Protein 6IQ1 (pdb70)

Secondary structure (DSSP, 8-state):
--HHHHHHTTSS---EEEE-SSEEEEE-SS-SSTT-EEEEESS--SSGGGS-HHHHHHHHHHHHHHHHHTTGGG--SSSS-EEEEEEEESTTTT--SSS--EEEEEE-SSSSS-EEE--PPPP-HHHHHHHHHHHHHHHHHH-/-TT-HHHHHHTTSS---EEEE-SSEEEEE-SS-SSTT-EEEEESS--SSGGGS-HHHHHHHHHHHHHHHHHTTGGG--SSSS-EEEEEEEESTTTT--SSS--EEEEEE-SSSSS-EEE--PPPP-HHHHHHHHHHHHHHHHHH-/--HHHHHHTTSS---EEEE-SSEEEEE-SS-SSTT-EEEEESS--SSGGGS-HHHHHHHHHHHHHHHHHTTGGG--SSSS-EEEEEEEESTTTT--SSS--EEEEEE-SSSSS-EEE-------HHHHHHHHHHHHHHHHHHH-/---HHHHHHHTSS---EEEE-SSEEEEE-SS-SSTT-EEEEESS--SSGGGS-HHHHHHHHHHHHHHHHHTTGGG--SSSS-EEEEEEEESGGGT--SSS--EEEEEE-SSSSS-EEE-------HHHHHHHHHHHHHHHHHH-

Sequence (576 aa):
SCIFCKIIKGEIPSFKLIETAKTYSFLDIQPIAEAHVLIIPKHHGAKLHNIPDDYLSDILPVVKKLTKVLKLDENNTPEGEGYNVLQNNGRIAHQVVDHVHFHLIPKKDEATGLGVGWPAEATDFDKLGKLHEKLKEELAKVDHASCIFCKIIKGEIPSFKLIETAKTYSFLDIQPIAEAHVLIIPKHHGAKLHNIPDDYLSDILPVVKKLTKVLKLDENNTPEGEGYNVLQNNGRIAHQVVDHVHFHLIPKKDEATGLGVGWPAEATDFDKLGKLHEKLKEELAKVDSCIFCKIIKGEIPSFKLIETAKTYSFLDIQPIAEAHVLIIPKHHGAKLHNIPDDYLSDILPVVKKLTKVLKLDENNTPEGEGYNVLQNNGRIAHQVVDHVHFHLIPKKDEATGLGVGWPAEATDFDKLGKLHEKLKEELAKVDEASCIFCKIIKGEIPSFKLIETAKTYSFLDIQPIAEAHVLIIPKHHGAKLHNIPDDYLSDILPVVKKLTKVLKLDENNTPEGEGYNVLQNNGRIAHQVVDHVHFHLIPKKDEATGLGVGWPAEATDFDKLGKLHEKLKEELAKVD

Structure (mmCIF, N/CA/C/O backbone):
data_6IQ1
#
_entry.id   6IQ1
#
_cell.length_a   40.354
_cell.length_b   101.907
_cell.length_c   175.175
_cell.angle_alpha   90.00
_cell.angle_beta   90.00
_cell.angle_gamma   90.00
#
_symmetry.space_group_name_H-M   'P 2 21 21'
#
loop_
_entity.id
_entity.type
_entity.pdbx_description
1 polymer "Adenosine 5'-monophosphoramidase"
2 non-polymer 'ZINC ION'
3 water water
#
loop_
_atom_site.group_PDB
_atom_site.id
_atom_site.type_symbol
_atom_site.label_atom_id
_atom_site.label_alt_id
_atom_site.label_comp_id
_atom_site.label_asym_id
_atom_site.label_entity_id
_atom_site.label_seq_id
_atom_site.pdbx_PDB_ins_code
_atom_site.Cartn_x
_atom_site.Cartn_y
_atom_site.Cartn_z
_atom_site.occupancy
_atom_site.B_iso_or_equiv
_atom_site.auth_seq_id
_atom_site.auth_comp_id
_atom_site.auth_asym_id
_atom_site.auth_atom_id
_atom_site.pdbx_PDB_model_num
ATOM 1 N N . SER A 1 6 ? 11.621 -73.810 398.842 1.00 34.36 6 SER A N 1
ATOM 2 C CA . SER A 1 6 ? 12.996 -73.374 398.572 1.00 42.40 6 SER A CA 1
ATOM 3 C C . SER A 1 6 ? 13.123 -72.471 397.338 1.00 40.25 6 SER A C 1
ATOM 4 O O . SER A 1 6 ? 14.177 -71.862 397.137 1.00 42.97 6 SER A O 1
ATOM 7 N N . CYS A 1 7 ? 12.058 -72.376 396.537 1.00 34.05 7 CYS A N 1
ATOM 8 C CA . CYS A 1 7 ? 12.118 -71.700 395.243 1.00 31.88 7 CYS A CA 1
ATOM 9 C C . CYS A 1 7 ? 12.411 -70.220 395.419 1.00 29.86 7 CYS A C 1
ATOM 10 O O . CYS A 1 7 ? 11.658 -69.509 396.092 1.00 29.01 7 CYS A O 1
ATOM 13 N N . ILE A 1 8 ? 13.481 -69.739 394.784 1.00 28.61 8 ILE A N 1
ATOM 14 C CA . ILE A 1 8 ? 13.839 -68.344 395.011 1.00 30.24 8 ILE A CA 1
ATOM 15 C C . ILE A 1 8 ? 12.842 -67.395 394.366 1.00 28.00 8 ILE A C 1
ATOM 16 O O . ILE A 1 8 ? 12.684 -66.260 394.827 1.00 24.34 8 ILE A O 1
ATOM 21 N N . PHE A 1 9 ? 12.156 -67.811 393.300 1.00 28.14 9 PHE A N 1
ATOM 22 C CA . PHE A 1 9 ? 11.233 -66.851 392.702 1.00 30.83 9 PHE A CA 1
ATOM 23 C C . PHE A 1 9 ? 9.995 -66.676 393.575 1.00 27.38 9 PHE A C 1
ATOM 24 O O . PHE A 1 9 ? 9.547 -65.545 393.790 1.00 26.63 9 PHE A O 1
ATOM 32 N N . CYS A 1 10 ? 9.471 -67.781 394.120 1.00 27.22 10 CYS A N 1
ATOM 33 C CA . CYS A 1 10 ? 8.416 -67.722 395.128 1.00 25.08 10 CYS A CA 1
ATOM 34 C C . CYS A 1 10 ? 8.812 -66.844 396.308 1.00 28.64 10 CYS A C 1
ATOM 35 O O . CYS A 1 10 ? 7.958 -66.159 396.887 1.00 26.05 10 CYS A O 1
ATOM 38 N N . LYS A 1 11 ? 10.102 -66.847 396.674 1.00 25.13 11 LYS A N 1
ATOM 39 C CA . LYS A 1 11 ? 10.559 -66.000 397.764 1.00 27.33 11 LYS A CA 1
ATOM 40 C C . LYS A 1 11 ? 10.585 -64.541 397.340 1.00 28.29 11 LYS A C 1
ATOM 41 O O . LYS A 1 11 ? 10.325 -63.641 398.156 1.00 27.13 11 LYS A O 1
ATOM 47 N N . ILE A 1 12 ? 10.916 -64.288 396.075 1.00 23.41 12 ILE A N 1
ATOM 48 C CA . ILE A 1 12 ? 10.829 -62.932 395.552 1.00 29.09 12 ILE A CA 1
ATOM 49 C C . ILE A 1 12 ? 9.391 -62.440 395.627 1.00 28.68 12 ILE A C 1
ATOM 50 O O . ILE A 1 12 ? 9.116 -61.332 396.103 1.00 31.95 12 ILE A O 1
ATOM 55 N N . ILE A 1 13 ? 8.451 -63.280 395.193 1.00 24.00 13 ILE A N 1
ATOM 56 C CA . ILE A 1 13 ? 7.042 -62.908 395.223 1.00 25.37 13 ILE A CA 1
ATOM 57 C C . ILE A 1 13 ? 6.596 -62.608 396.646 1.00 27.46 13 ILE A C 1
ATOM 58 O O . ILE A 1 13 ? 5.898 -61.616 396.893 1.00 26.53 13 ILE A O 1
ATOM 63 N N . LYS A 1 14 ? 7.021 -63.432 397.609 1.00 25.70 14 LYS A N 1
ATOM 64 C CA . LYS A 1 14 ? 6.610 -63.290 399.001 1.00 30.00 14 LYS A CA 1
ATOM 65 C C . LYS A 1 14 ? 7.366 -62.197 399.757 1.00 30.04 14 LYS A C 1
ATOM 66 O O . LYS A 1 14 ? 7.160 -62.054 400.971 1.00 30.49 14 LYS A O 1
ATOM 72 N N . GLY A 1 15 ? 8.220 -61.429 399.084 1.00 28.97 15 GLY A N 1
ATOM 73 C CA . GLY A 1 15 ? 8.986 -60.400 399.765 1.00 28.82 15 GLY A CA 1
ATOM 74 C C . GLY A 1 15 ? 10.063 -60.892 400.710 1.00 29.69 15 GLY A C 1
ATOM 75 O O . GLY A 1 15 ? 10.526 -60.119 401.546 1.00 35.18 15 GLY A O 1
ATOM 76 N N . GLU A 1 16 ? 10.477 -62.157 400.617 1.00 30.78 16 GLU A N 1
ATOM 77 C CA . GLU A 1 16 ? 11.523 -62.672 401.502 1.00 33.31 16 GLU A CA 1
ATOM 78 C C . GLU A 1 16 ? 12.918 -62.547 400.902 1.00 32.51 16 GLU A C 1
ATOM 79 O O . GLU A 1 16 ? 13.907 -62.571 401.642 1.00 33.91 16 GLU A O 1
ATOM 85 N N . ILE A 1 17 ? 13.016 -62.411 399.584 1.00 29.59 17 ILE A N 1
ATOM 86 C CA . ILE A 1 17 ? 14.222 -61.953 398.913 1.00 28.46 17 ILE A CA 1
ATOM 87 C C . ILE A 1 17 ? 13.865 -60.653 398.208 1.00 32.18 17 ILE A C 1
ATOM 88 O O . ILE A 1 17 ? 12.824 -60.587 397.551 1.00 32.48 17 ILE A O 1
ATOM 93 N N . PRO A 1 18 ? 14.660 -59.594 398.338 1.00 30.64 18 PRO A N 1
ATOM 94 C CA . PRO A 1 18 ? 14.313 -58.335 397.667 1.00 28.15 18 PRO A CA 1
ATOM 95 C C . PRO A 1 18 ? 14.410 -58.467 396.154 1.00 30.96 18 PRO A C 1
ATOM 96 O O . PRO A 1 18 ? 15.054 -59.371 395.613 1.00 29.76 18 PRO A O 1
ATOM 100 N N . SER A 1 19 ? 13.745 -57.543 395.466 1.00 30.21 19 SER A N 1
ATOM 101 C CA . SER A 1 19 ? 13.788 -57.519 394.011 1.00 28.49 19 SER A CA 1
ATOM 102 C C . SER A 1 19 ? 13.503 -56.109 393.542 1.00 29.90 19 SER A C 1
ATOM 103 O O . SER A 1 19 ? 12.845 -55.330 394.234 1.00 26.29 19 SER A O 1
ATOM 106 N N . PHE A 1 20 ? 14.022 -55.789 392.361 1.00 28.75 20 PHE A N 1
ATOM 107 C CA . PHE A 1 20 ? 13.759 -54.503 391.735 1.00 28.09 20 PHE A CA 1
ATOM 108 C C . PHE A 1 20 ? 12.453 -54.671 390.970 1.00 32.93 20 PHE A C 1
ATOM 109 O O . PHE A 1 20 ? 12.420 -54.962 389.769 1.00 32.94 20 PHE A O 1
ATOM 117 N N . LYS A 1 21 ? 11.354 -54.500 391.700 1.00 30.52 21 LYS A N 1
ATOM 118 C CA . LYS A 1 21 ? 10.037 -54.817 391.175 1.00 31.68 21 LYS A CA 1
ATOM 119 C C . LYS A 1 21 ? 9.593 -53.780 390.155 1.00 29.72 21 LYS A C 1
ATOM 120 O O . LYS A 1 21 ? 9.825 -52.580 390.325 1.00 31.38 21 LYS A O 1
ATOM 126 N N . LEU A 1 22 ? 8.948 -54.253 389.084 1.00 28.43 22 LEU A N 1
ATOM 127 C CA . LEU A 1 22 ? 8.471 -53.377 388.024 1.00 26.77 22 LEU A CA 1
ATOM 128 C C . LEU A 1 22 ? 6.956 -53.432 388.002 1.00 29.18 22 LEU A C 1
ATOM 129 O O . LEU A 1 22 ? 6.300 -52.754 388.820 1.00 26.82 22 LEU A O 1
ATOM 134 N N . ILE A 1 23 ? 6.340 -54.187 387.094 1.00 27.33 23 ILE A N 1
ATOM 135 C CA . ILE A 1 23 ? 4.896 -54.346 387.043 1.00 27.59 23 ILE A CA 1
ATOM 136 C C . ILE A 1 23 ? 4.508 -55.557 387.877 1.00 29.02 23 ILE A C 1
ATOM 137 O O . ILE A 1 23 ? 5.069 -56.646 387.694 1.00 29.70 23 ILE A O 1
ATOM 142 N N . GLU A 1 24 ? 3.554 -55.377 388.791 1.00 26.65 24 GLU A N 1
ATOM 143 C CA . GLU A 1 24 ? 2.956 -56.482 389.522 1.00 27.36 24 GLU A CA 1
ATOM 144 C C . GLU A 1 24 ? 1.446 -56.478 389.305 1.00 27.48 24 GLU A C 1
ATOM 145 O O . GLU A 1 24 ? 0.811 -55.425 389.294 1.00 25.81 24 GLU A O 1
ATOM 151 N N . THR A 1 25 ? 0.885 -57.668 389.148 1.00 28.68 25 THR A N 1
ATOM 152 C CA . THR A 1 25 ? -0.517 -57.912 388.825 1.00 26.81 25 THR A CA 1
ATOM 153 C C . THR A 1 25 ? -1.101 -58.859 389.880 1.00 25.66 25 THR A C 1
ATOM 154 O O . THR A 1 25 ? -0.372 -59.440 390.690 1.00 24.64 25 THR A O 1
ATOM 158 N N . ALA A 1 26 ? -2.429 -58.983 389.930 1.00 25.05 26 ALA A N 1
ATOM 159 C CA . ALA A 1 26 ? -3.006 -60.009 390.783 1.00 25.75 26 ALA A CA 1
ATOM 160 C C . ALA A 1 26 ? -2.495 -61.400 390.426 1.00 25.55 26 ALA A C 1
ATOM 161 O O . ALA A 1 26 ? -2.539 -62.296 391.273 1.00 25.69 26 ALA A O 1
ATOM 163 N N . LYS A 1 27 ? -1.999 -61.599 389.206 1.00 25.01 27 LYS A N 1
ATOM 164 C CA . LYS A 1 27 ? -1.494 -62.891 388.765 1.00 29.04 27 LYS A CA 1
ATOM 165 C C . LYS A 1 27 ? 0.003 -62.916 388.448 1.00 28.46 27 LYS A C 1
ATOM 166 O O . LYS A 1 27 ? 0.609 -63.994 388.491 1.00 27.77 27 LYS A O 1
ATOM 172 N N . THR A 1 28 ? 0.618 -61.775 388.130 1.00 27.58 28 THR A N 1
ATOM 173 C CA . THR A 1 28 ? 1.937 -61.763 387.511 1.00 26.79 28 THR A CA 1
ATOM 174 C C . THR A 1 28 ? 2.855 -60.808 388.259 1.00 27.64 28 THR A C 1
ATOM 175 O O . THR A 1 28 ? 2.410 -59.777 388.782 1.00 23.84 28 THR A O 1
ATOM 179 N N . TYR A 1 29 ? 4.152 -61.152 388.273 1.00 27.33 29 TYR A N 1
ATOM 180 C CA . TYR A 1 29 ? 5.192 -60.401 388.973 1.00 24.73 29 TYR A CA 1
ATOM 181 C C . TYR A 1 29 ? 6.402 -60.212 388.062 1.00 24.77 29 TYR A C 1
ATOM 182 O O . TYR A 1 29 ? 6.897 -61.179 387.471 1.00 25.62 29 TYR A O 1
ATOM 191 N N . SER A 1 30 ? 6.901 -58.985 387.959 1.00 23.10 30 SER A N 1
ATOM 192 C CA . SER A 1 30 ? 8.042 -58.724 387.091 1.00 25.62 30 SER A CA 1
ATOM 193 C C . SER A 1 30 ? 9.088 -57.882 387.812 1.00 27.31 30 SER A C 1
ATOM 194 O O . SER A 1 30 ? 8.766 -57.058 388.674 1.00 28.55 30 SER A O 1
ATOM 197 N N . PHE A 1 31 ? 10.348 -58.088 387.440 1.00 21.81 31 PHE A N 1
ATOM 198 C CA . PHE A 1 31 ? 11.450 -57.424 388.120 1.00 25.37 31 PHE A CA 1
ATOM 199 C C . PHE A 1 31 ? 12.708 -57.498 387.254 1.00 28.13 31 PHE A C 1
ATOM 200 O O . PHE A 1 31 ? 12.829 -58.352 386.364 1.00 23.40 31 PHE A O 1
ATOM 208 N N . LEU A 1 32 ? 13.641 -56.582 387.533 1.00 28.00 32 LEU A N 1
ATOM 209 C CA . LEU A 1 32 ? 14.922 -56.565 386.833 1.00 28.02 32 LEU A CA 1
ATOM 210 C C . LEU A 1 32 ? 15.713 -57.838 387.105 1.00 26.25 32 LEU A C 1
ATOM 211 O O . LEU A 1 32 ? 15.787 -58.317 388.237 1.00 25.83 32 LEU A O 1
ATOM 216 N N . ASP A 1 33 ? 16.305 -58.390 386.055 1.00 25.86 33 ASP A N 1
ATOM 217 C CA . ASP A 1 33 ? 17.239 -59.489 386.220 1.00 27.02 33 ASP A CA 1
ATOM 218 C C . ASP A 1 33 ? 18.526 -58.935 386.817 1.00 27.27 33 ASP A C 1
ATOM 219 O O . ASP A 1 33 ? 19.112 -57.997 386.267 1.00 25.40 33 ASP A O 1
ATOM 224 N N . ILE A 1 34 ? 18.944 -59.473 387.969 1.00 25.45 34 ILE A N 1
ATOM 225 C CA . ILE A 1 34 ? 20.161 -58.973 388.602 1.00 29.44 34 ILE A CA 1
ATOM 226 C C . ILE A 1 34 ? 21.395 -59.668 388.053 1.00 32.17 34 ILE A C 1
ATOM 227 O O . ILE A 1 34 ? 22.516 -59.312 388.433 1.00 32.86 34 ILE A O 1
ATOM 232 N N . GLN A 1 35 ? 21.223 -60.628 387.138 1.00 33.21 35 GLN A N 1
ATOM 233 C CA . GLN A 1 35 ? 22.301 -61.154 386.300 1.00 30.93 35 GLN A CA 1
ATOM 234 C C . GLN A 1 35 ? 21.905 -60.935 384.845 1.00 32.11 35 GLN A C 1
ATOM 235 O O . GLN A 1 35 ? 21.656 -61.896 384.102 1.00 32.65 35 GLN A O 1
ATOM 241 N N . PRO A 1 36 ? 21.829 -59.682 384.407 1.00 31.40 36 PRO A N 1
ATOM 242 C CA . PRO A 1 36 ? 21.325 -59.405 383.061 1.00 30.36 36 PRO A CA 1
ATOM 243 C C . PRO A 1 36 ? 22.328 -59.764 381.972 1.00 33.24 36 PRO A C 1
ATOM 244 O O . PRO A 1 36 ? 23.539 -59.866 382.192 1.00 33.92 36 PRO A O 1
ATOM 248 N N . ILE A 1 37 ? 21.799 -59.963 380.767 1.00 32.23 37 ILE A N 1
ATOM 249 C CA . ILE A 1 37 ? 22.631 -60.049 379.577 1.00 34.34 37 ILE A CA 1
ATOM 250 C C . ILE A 1 37 ? 22.392 -58.865 378.653 1.00 37.67 37 ILE A C 1
ATOM 251 O O . ILE A 1 37 ? 22.874 -58.860 377.516 1.00 34.36 37 ILE A O 1
ATOM 256 N N . ALA A 1 38 ? 21.653 -57.863 379.121 1.00 34.81 38 ALA A N 1
ATOM 257 C CA . ALA A 1 38 ? 21.406 -56.625 378.395 1.00 31.44 38 ALA A CA 1
ATOM 258 C C . ALA A 1 38 ? 20.934 -55.614 379.421 1.00 30.40 38 ALA A C 1
ATOM 259 O O . ALA A 1 38 ? 20.517 -55.985 380.517 1.00 35.84 38 ALA A O 1
ATOM 261 N N . GLU A 1 39 ? 20.958 -54.336 379.041 1.00 34.07 39 GLU A N 1
ATOM 262 C CA . GLU A 1 39 ? 20.804 -53.263 380.021 1.00 38.89 39 GLU A CA 1
ATOM 263 C C . GLU A 1 39 ? 19.524 -53.400 380.851 1.00 46.71 39 GLU A C 1
ATOM 264 O O . GLU A 1 39 ? 19.589 -53.483 382.085 1.00 48.49 39 GLU A O 1
ATOM 270 N N . ALA A 1 40 ? 18.350 -53.403 380.221 1.00 37.66 40 ALA A N 1
ATOM 271 C CA . ALA A 1 40 ? 17.135 -53.481 381.053 1.00 31.19 40 ALA A CA 1
ATOM 272 C C . ALA A 1 40 ? 16.481 -54.863 380.987 1.00 36.10 40 ALA A C 1
ATOM 273 O O . ALA A 1 40 ? 15.276 -55.005 380.716 1.00 29.03 40 ALA A O 1
ATOM 275 N N . HIS A 1 41 ? 17.285 -55.897 381.243 1.00 30.59 41 HIS A N 1
ATOM 276 C CA . HIS A 1 41 ? 16.819 -57.279 381.179 1.00 31.24 41 HIS A CA 1
ATOM 277 C C . HIS A 1 41 ? 15.775 -57.527 382.276 1.00 28.84 41 HIS A C 1
ATOM 278 O O . HIS A 1 41 ? 16.070 -57.381 383.463 1.00 30.99 41 HIS A O 1
ATOM 285 N N . VAL A 1 42 ? 14.551 -57.874 381.884 1.00 28.42 42 VAL A N 1
ATOM 286 C CA . VAL A 1 42 ? 13.432 -58.035 382.813 1.00 27.83 42 VAL A CA 1
ATOM 287 C C . VAL A 1 42 ? 13.011 -59.497 382.854 1.00 26.78 42 VAL A C 1
ATOM 288 O O . VAL A 1 42 ? 13.060 -60.207 381.843 1.00 27.10 42 VAL A O 1
ATOM 292 N N . LEU A 1 43 ? 12.570 -59.943 384.032 1.00 29.09 43 LEU A N 1
ATOM 293 C CA . LEU A 1 43 ? 11.920 -61.240 384.195 1.00 27.78 43 LEU A CA 1
ATOM 294 C C . LEU A 1 43 ? 10.444 -61.039 384.508 1.00 25.99 43 LEU A C 1
ATOM 295 O O . LEU A 1 43 ? 10.078 -60.105 385.229 1.00 26.36 43 LEU A O 1
ATOM 300 N N . ILE A 1 44 ? 9.601 -61.921 383.964 1.00 25.94 44 ILE A N 1
ATOM 301 C CA . ILE A 1 44 ? 8.149 -61.889 384.159 1.00 23.29 44 ILE A CA 1
ATOM 302 C C . ILE A 1 44 ? 7.690 -63.292 384.545 1.00 23.86 44 ILE A C 1
ATOM 303 O O . ILE A 1 44 ? 7.872 -64.244 383.777 1.00 23.32 44 ILE A O 1
ATOM 308 N N . ILE A 1 45 ? 7.119 -63.430 385.734 1.00 20.02 45 ILE A N 1
ATOM 309 C CA . ILE A 1 45 ? 6.783 -64.763 386.216 1.00 23.12 45 ILE A CA 1
ATOM 310 C C . ILE A 1 45 ? 5.322 -64.805 386.660 1.00 26.92 45 ILE A C 1
ATOM 311 O O . ILE A 1 45 ? 4.777 -63.800 387.147 1.00 23.19 45 ILE A O 1
ATOM 316 N N . PRO A 1 46 ? 4.635 -65.927 386.475 1.00 28.25 46 PRO A N 1
ATOM 317 C CA . PRO A 1 46 ? 3.314 -66.080 387.087 1.00 23.79 46 PRO A CA 1
ATOM 318 C C . PRO A 1 46 ? 3.479 -66.349 388.574 1.00 29.17 46 PRO A C 1
ATOM 319 O O . PRO A 1 46 ? 4.509 -66.860 389.036 1.00 25.54 46 PRO A O 1
ATOM 323 N N . LYS A 1 47 ? 2.463 -65.962 389.341 1.00 28.48 47 LYS A N 1
ATOM 324 C CA . LYS A 1 47 ? 2.582 -66.176 390.773 1.00 27.20 47 LYS A CA 1
ATOM 325 C C . LYS A 1 47 ? 2.343 -67.624 391.150 1.00 27.96 47 LYS A C 1
ATOM 326 O O . LYS A 1 47 ? 2.788 -68.056 392.219 1.00 32.38 47 LYS A O 1
ATOM 332 N N . HIS A 1 48 ? 1.708 -68.380 390.268 1.00 30.75 48 HIS A N 1
ATOM 333 C CA . HIS A 1 48 ? 1.522 -69.811 390.444 1.00 31.61 48 HIS A CA 1
ATOM 334 C C . HIS A 1 48 ? 2.833 -70.516 390.141 1.00 35.29 48 HIS A C 1
ATOM 335 O O . HIS A 1 48 ? 3.317 -70.467 389.000 1.00 35.36 48 HIS A O 1
ATOM 342 N N . HIS A 1 49 ? 3.393 -71.180 391.154 1.00 30.18 49 HIS A N 1
ATOM 343 C CA . HIS A 1 49 ? 4.641 -71.911 390.992 1.00 32.56 49 HIS A CA 1
ATOM 344 C C . HIS A 1 49 ? 4.425 -73.162 390.137 1.00 33.08 49 HIS A C 1
ATOM 345 O O . HIS A 1 49 ? 3.669 -74.065 390.514 1.00 27.25 49 HIS A O 1
ATOM 352 N N . GLY A 1 50 ? 5.091 -73.206 388.985 1.00 30.71 50 GLY A N 1
ATOM 353 C CA . GLY A 1 50 ? 5.186 -74.400 388.170 1.00 29.44 50 GLY A CA 1
ATOM 354 C C . GLY A 1 50 ? 6.515 -74.362 387.455 1.00 28.69 50 GLY A C 1
ATOM 355 O O . GLY A 1 50 ? 6.941 -73.279 387.046 1.00 32.00 50 GLY A O 1
ATOM 356 N N . ALA A 1 51 ? 7.190 -75.504 387.297 1.00 28.11 51 ALA A N 1
ATOM 357 C CA . ALA A 1 51 ? 8.554 -75.477 386.759 1.00 32.73 51 ALA A CA 1
ATOM 358 C C . ALA A 1 51 ? 8.572 -75.178 385.265 1.00 29.49 51 ALA A C 1
ATOM 359 O O . ALA A 1 51 ? 9.401 -74.398 384.792 1.00 34.95 51 ALA A O 1
ATOM 361 N N . LYS A 1 52 ? 7.675 -75.777 384.505 1.00 30.72 52 LYS A N 1
ATOM 362 C CA . LYS A 1 52 ? 7.692 -75.622 383.067 1.00 29.96 52 LYS A CA 1
ATOM 363 C C . LYS A 1 52 ? 6.385 -74.989 382.607 1.00 30.85 52 LYS A C 1
ATOM 364 O O . LYS A 1 52 ? 5.434 -74.848 383.386 1.00 28.87 52 LYS A O 1
ATOM 370 N N . LEU A 1 53 ? 6.359 -74.601 381.321 1.00 27.14 53 LEU A N 1
ATOM 371 C CA . LEU A 1 53 ? 5.213 -73.889 380.770 1.00 25.89 53 LEU A CA 1
ATOM 372 C C . LEU A 1 53 ? 3.936 -74.704 380.918 1.00 29.89 53 LEU A C 1
ATOM 373 O O . LEU A 1 53 ? 2.882 -74.174 381.300 1.00 27.96 53 LEU A O 1
ATOM 378 N N . HIS A 1 54 ? 4.011 -75.994 380.624 1.00 29.68 54 HIS A N 1
ATOM 379 C CA . HIS A 1 54 ? 2.827 -76.823 380.711 1.00 28.07 54 HIS A CA 1
ATOM 380 C C . HIS A 1 54 ? 2.369 -77.049 382.155 1.00 31.56 54 HIS A C 1
ATOM 381 O O . HIS A 1 54 ? 1.317 -77.660 382.351 1.00 34.82 54 HIS A O 1
ATOM 388 N N . ASN A 1 55 ? 3.121 -76.596 383.162 1.00 30.19 55 ASN A N 1
ATOM 389 C CA . ASN A 1 55 ? 2.660 -76.657 384.544 1.00 27.44 55 ASN A CA 1
ATOM 390 C C . ASN A 1 55 ? 1.870 -75.419 384.960 1.00 28.52 55 ASN A C 1
ATOM 391 O O . ASN A 1 55 ? 1.450 -75.337 386.111 1.00 28.83 55 ASN A O 1
ATOM 396 N N . ILE A 1 56 ? 1.677 -74.440 384.090 1.00 29.51 56 ILE A N 1
ATOM 397 C CA . ILE A 1 56 ? 1.003 -73.195 384.455 1.00 28.45 56 ILE A CA 1
ATOM 398 C C . ILE A 1 56 ? -0.453 -73.253 384.001 1.00 30.87 56 ILE A C 1
ATOM 399 O O . ILE A 1 56 ? -0.717 -73.589 382.835 1.00 24.33 56 ILE A O 1
ATOM 404 N N . PRO A 1 57 ? -1.407 -72.922 384.866 1.00 31.14 57 PRO A N 1
ATOM 405 C CA . PRO A 1 57 ? -2.808 -72.853 384.429 1.00 30.75 57 PRO A CA 1
ATOM 406 C C . PRO A 1 57 ? -3.004 -71.788 383.351 1.00 32.01 57 PRO A C 1
ATOM 407 O O . PRO A 1 57 ? -2.258 -70.809 383.270 1.00 29.51 57 PRO A O 1
ATOM 411 N N . ASP A 1 58 ? -4.040 -71.987 382.525 1.00 31.30 58 ASP A N 1
ATOM 412 C CA . ASP A 1 58 ? -4.302 -71.079 381.410 1.00 29.13 58 ASP A CA 1
ATOM 413 C C . ASP A 1 58 ? -4.554 -69.652 381.877 1.00 31.05 58 ASP A C 1
ATOM 414 O O . ASP A 1 58 ? -4.072 -68.698 381.252 1.00 31.43 58 ASP A O 1
ATOM 419 N N . ASP A 1 59 ? -5.304 -69.473 382.969 1.00 30.87 59 ASP A N 1
ATOM 420 C CA . ASP A 1 59 ? -5.592 -68.103 383.376 1.00 30.54 59 ASP A CA 1
ATOM 421 C C . ASP A 1 59 ? -4.335 -67.377 383.836 1.00 32.16 59 ASP A C 1
ATOM 422 O O . ASP A 1 59 ? -4.281 -66.149 383.736 1.00 36.03 59 ASP A O 1
ATOM 427 N N . TYR A 1 60 ? -3.300 -68.094 384.286 1.00 28.11 60 TYR A N 1
ATOM 428 C CA . TYR A 1 60 ? -2.044 -67.399 384.526 1.00 24.91 60 TYR A CA 1
ATOM 429 C C . TYR A 1 60 ? -1.318 -67.127 383.208 1.00 31.18 60 TYR A C 1
ATOM 430 O O . TYR A 1 60 ? -0.712 -66.061 383.039 1.00 29.48 60 TYR A O 1
ATOM 439 N N . LEU A 1 61 ? -1.425 -68.048 382.240 1.00 29.30 61 LEU A N 1
ATOM 440 C CA . LEU A 1 61 ? -0.697 -67.895 380.987 1.00 25.90 61 LEU A CA 1
ATOM 441 C C . LEU A 1 61 ? -1.233 -66.734 380.165 1.00 27.06 61 LEU A C 1
ATOM 442 O O . LEU A 1 61 ? -0.464 -66.054 379.480 1.00 25.50 61 LEU A O 1
ATOM 447 N N . SER A 1 62 ? -2.548 -66.486 380.219 1.00 31.01 62 SER A N 1
ATOM 448 C CA . SER A 1 62 ? -3.124 -65.370 379.465 1.00 28.10 62 SER A CA 1
ATOM 449 C C . SER A 1 62 ? -2.607 -64.026 379.957 1.00 28.46 62 SER A C 1
ATOM 450 O O . SER A 1 62 ? -2.628 -63.041 379.213 1.00 30.44 62 SER A O 1
AT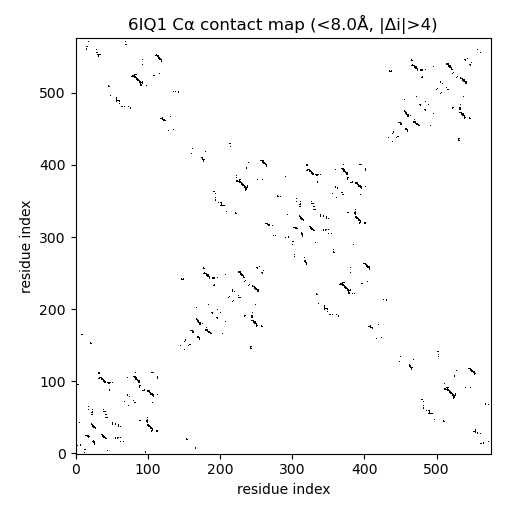OM 453 N N . ASP A 1 63 ? -2.177 -63.953 381.210 1.00 25.75 63 ASP A N 1
ATOM 454 C CA . ASP A 1 63 ? -1.804 -62.670 381.776 1.00 28.97 63 ASP A CA 1
ATOM 455 C C . ASP A 1 63 ? -0.373 -62.262 381.432 1.00 29.04 63 ASP A C 1
ATOM 456 O O . ASP A 1 63 ? -0.034 -61.085 381.588 1.00 30.13 63 ASP A O 1
ATOM 461 N N . ILE A 1 64 ? 0.457 -63.180 380.929 1.00 23.70 64 ILE A N 1
ATOM 462 C CA . ILE A 1 64 ? 1.887 -62.913 380.854 1.00 26.22 64 ILE A CA 1
ATOM 463 C C . ILE A 1 64 ? 2.218 -61.963 379.698 1.00 27.78 64 ILE A C 1
ATOM 464 O O . ILE A 1 64 ? 2.871 -60.930 379.900 1.00 28.36 64 ILE A O 1
ATOM 469 N N . LEU A 1 65 ? 1.803 -62.289 378.474 1.00 25.62 65 LEU A N 1
ATOM 470 C CA . LEU A 1 65 ? 2.169 -61.417 377.356 1.00 26.71 65 LEU A CA 1
ATOM 471 C C . LEU A 1 65 ? 1.587 -60.005 377.463 1.00 29.65 65 LEU A C 1
ATOM 472 O O . LEU A 1 65 ? 2.313 -59.055 377.128 1.00 32.76 65 LEU A O 1
ATOM 477 N N . PRO A 1 66 ? 0.344 -59.777 377.919 1.00 30.26 66 PRO A N 1
ATOM 478 C CA . PRO A 1 66 ? -0.066 -58.379 378.149 1.00 30.15 66 PRO A CA 1
ATOM 479 C C . PRO A 1 66 ? 0.882 -57.643 379.074 1.00 28.69 66 PRO A C 1
ATOM 480 O O . PRO A 1 66 ? 1.207 -56.479 378.803 1.00 30.60 66 PRO A O 1
ATOM 484 N N . VAL A 1 67 ? 1.354 -58.291 380.148 1.00 29.47 67 VAL A N 1
ATOM 485 C CA . VAL A 1 67 ? 2.329 -57.654 381.031 1.00 26.20 67 VAL A CA 1
ATOM 486 C C . VAL A 1 67 ? 3.643 -57.420 380.297 1.00 29.46 67 VAL A C 1
ATOM 487 O O . VAL A 1 67 ? 4.242 -56.337 380.408 1.00 31.31 67 VAL A O 1
ATOM 491 N N . VAL A 1 68 ? 4.106 -58.409 379.519 1.00 26.47 68 VAL A N 1
ATOM 492 C CA . VAL A 1 68 ? 5.341 -58.217 378.760 1.00 28.68 68 VAL A CA 1
ATOM 493 C C . VAL A 1 68 ? 5.185 -57.036 377.808 1.00 30.78 68 VAL A C 1
ATOM 494 O O . VAL A 1 68 ? 6.065 -56.171 377.716 1.00 31.05 68 VAL A O 1
ATOM 498 N N . LYS A 1 69 ? 4.043 -56.956 377.117 1.00 27.99 69 LYS A N 1
ATOM 499 C CA . LYS A 1 69 ? 3.856 -55.880 376.144 1.00 32.23 69 LYS A CA 1
ATOM 500 C C . LYS A 1 69 ? 3.834 -54.518 376.833 1.00 32.87 69 LYS A C 1
ATOM 501 O O . LYS A 1 69 ? 4.409 -53.542 376.326 1.00 31.29 69 LYS A O 1
ATOM 507 N N . LYS A 1 70 ? 3.200 -54.444 378.004 1.00 30.08 70 LYS A N 1
ATOM 508 C CA . LYS A 1 70 ? 3.206 -53.207 378.769 1.00 29.17 70 LYS A CA 1
ATOM 509 C C . LYS A 1 70 ? 4.627 -52.847 379.210 1.00 32.24 70 LYS A C 1
ATOM 510 O O . LYS A 1 70 ? 5.020 -51.672 379.171 1.00 29.80 70 LYS A O 1
ATOM 516 N N . LEU A 1 71 ? 5.427 -53.847 379.603 1.00 30.32 71 LEU A N 1
ATOM 517 C CA . LEU A 1 71 ? 6.829 -53.574 379.916 1.00 31.93 71 LEU A CA 1
ATOM 518 C C . LEU A 1 71 ? 7.579 -52.979 378.725 1.00 33.85 71 LEU A C 1
ATOM 519 O O . LEU A 1 71 ? 8.488 -52.161 378.927 1.00 34.10 71 LEU A O 1
ATOM 524 N N . THR A 1 72 ? 7.227 -53.359 377.480 1.00 27.95 72 THR A N 1
ATOM 525 C CA . THR A 1 72 ? 7.915 -52.754 376.337 1.00 31.85 72 THR A CA 1
ATOM 526 C C . THR A 1 72 ? 7.594 -51.266 376.203 1.00 31.80 72 THR A C 1
ATOM 527 O O . THR A 1 72 ? 8.430 -50.493 375.713 1.00 30.88 72 THR A O 1
ATOM 531 N N . LYS A 1 73 ? 6.396 -50.849 376.619 1.00 33.16 73 LYS A N 1
ATOM 532 C CA . LYS A 1 73 ? 6.118 -49.424 376.753 1.00 31.87 73 LYS A CA 1
ATOM 533 C C . LYS A 1 73 ? 6.998 -48.799 377.825 1.00 33.71 73 LYS A C 1
ATOM 534 O O . LYS A 1 73 ? 7.511 -47.688 377.650 1.00 33.18 73 LYS A O 1
ATOM 540 N N . VAL A 1 74 ? 7.187 -49.506 378.942 1.00 33.68 74 VAL A N 1
ATOM 541 C CA . VAL A 1 74 ? 7.958 -48.956 380.048 1.00 32.02 74 VAL A CA 1
ATOM 542 C C . VAL A 1 74 ? 9.416 -48.783 379.645 1.00 35.44 74 VAL A C 1
ATOM 543 O O . VAL A 1 74 ? 10.044 -47.763 379.952 1.00 34.82 74 VAL A O 1
ATOM 547 N N . LEU A 1 75 ? 9.970 -49.762 378.938 1.00 33.29 75 LEU A N 1
ATOM 548 C CA . LEU A 1 75 ? 11.344 -49.706 378.468 1.00 31.34 75 LEU A CA 1
ATOM 549 C C . LEU A 1 75 ? 11.506 -48.878 377.203 1.00 33.74 75 LEU A C 1
ATOM 550 O O . LEU A 1 75 ? 12.631 -48.786 376.696 1.00 35.85 75 LEU A O 1
ATOM 555 N N . LYS A 1 76 ? 10.416 -48.310 376.674 1.00 34.30 76 LYS A N 1
ATOM 556 C CA . LYS A 1 76 ? 10.357 -47.524 375.437 1.00 34.80 76 LYS A CA 1
ATOM 557 C C . LYS A 1 76 ? 10.773 -48.307 374.194 1.00 37.09 76 LYS A C 1
ATOM 558 O O . LYS A 1 76 ? 10.951 -47.712 373.126 1.00 39.90 76 LYS A O 1
ATOM 564 N N . LEU A 1 77 ? 10.901 -49.630 374.286 1.00 36.33 77 LEU A N 1
ATOM 565 C CA . LEU A 1 77 ? 11.131 -50.430 373.091 1.00 32.09 77 LEU A CA 1
ATOM 566 C C . LEU A 1 77 ? 10.009 -50.310 372.077 1.00 30.75 77 LEU A C 1
ATOM 567 O O . LEU A 1 77 ? 10.193 -50.726 370.932 1.00 35.28 77 LEU A O 1
ATOM 572 N N . ASP A 1 78 ? 8.849 -49.793 372.475 1.00 36.44 78 ASP A N 1
ATOM 573 C CA . ASP A 1 78 ? 7.673 -49.724 371.616 1.00 36.46 78 ASP A CA 1
ATOM 574 C C . ASP A 1 78 ? 7.675 -48.510 370.695 1.00 36.73 78 ASP A C 1
ATOM 575 O O . ASP A 1 78 ? 6.754 -48.368 369.886 1.00 36.76 78 ASP A O 1
ATOM 580 N N . GLU A 1 79 ? 8.687 -47.647 370.786 1.00 39.44 79 GLU A N 1
ATOM 581 C CA . GLU A 1 79 ? 8.790 -46.473 369.929 1.00 41.69 79 GLU A CA 1
ATOM 582 C C . GLU A 1 79 ? 9.408 -46.773 368.567 1.00 41.00 79 GLU A C 1
ATOM 583 O O . GLU A 1 79 ? 9.459 -45.881 367.718 1.00 43.75 79 GLU A O 1
ATOM 589 N N . ASN A 1 80 ? 9.862 -47.997 368.338 1.00 39.52 80 ASN A N 1
ATOM 590 C CA . ASN A 1 80 ? 10.515 -48.392 367.097 1.00 38.07 80 ASN A CA 1
ATOM 591 C C . ASN A 1 80 ? 9.592 -49.380 366.402 1.00 38.16 80 ASN A C 1
ATOM 592 O O . ASN A 1 80 ? 9.577 -50.572 366.732 1.00 36.64 80 ASN A O 1
ATOM 597 N N . ASN A 1 81 ? 8.824 -48.870 365.442 1.00 40.20 81 ASN A N 1
ATOM 598 C CA . ASN A 1 81 ? 7.897 -49.666 364.641 1.00 38.65 81 ASN A CA 1
ATOM 599 C C . ASN A 1 81 ? 8.444 -49.933 363.243 1.00 35.61 81 ASN A C 1
ATOM 600 O O . ASN A 1 81 ? 7.741 -49.824 362.240 1.00 35.55 81 ASN A O 1
ATOM 605 N N . THR A 1 82 ? 9.722 -50.267 363.166 1.00 35.02 82 THR A N 1
ATOM 606 C CA . THR A 1 82 ? 10.419 -50.669 361.956 1.00 38.28 82 THR A CA 1
ATOM 607 C C . THR A 1 82 ? 11.255 -51.898 362.273 1.00 40.81 82 THR A C 1
ATOM 608 O O . THR A 1 82 ? 11.678 -52.089 363.419 1.00 40.44 82 THR A O 1
ATOM 612 N N . PRO A 1 83 ? 11.511 -52.753 361.284 1.00 39.15 83 PRO A N 1
ATOM 613 C CA . PRO A 1 83 ? 12.361 -53.924 361.550 1.00 40.68 83 PRO A CA 1
ATOM 614 C C . PRO A 1 83 ? 13.821 -53.578 361.814 1.00 37.95 83 PRO A C 1
ATOM 615 O O . PRO A 1 83 ? 14.570 -54.461 362.253 1.00 36.95 83 PRO A O 1
ATOM 619 N N . GLU A 1 84 ? 14.245 -52.332 361.602 1.00 36.43 84 GLU A N 1
ATOM 620 C CA . GLU A 1 84 ? 15.638 -51.952 361.785 1.00 41.78 84 GLU A CA 1
ATOM 621 C C . GLU A 1 84 ? 15.870 -51.369 363.179 1.00 43.69 84 GLU A C 1
ATOM 622 O O . GLU A 1 84 ? 14.967 -51.298 364.020 1.00 46.86 84 GLU A O 1
ATOM 628 N N . GLY A 1 85 ? 17.102 -50.931 363.418 1.00 34.71 85 GLY A N 1
ATOM 629 C CA . GLY A 1 85 ? 17.396 -50.325 364.692 1.00 35.32 85 GLY A CA 1
ATOM 630 C C . GLY A 1 85 ? 17.429 -51.356 365.805 1.00 36.90 85 GLY A C 1
ATOM 631 O O . GLY A 1 85 ? 17.664 -52.549 365.589 1.00 34.46 85 GLY A O 1
ATOM 632 N N . GLU A 1 86 ? 17.179 -50.875 367.017 1.00 37.58 86 GLU A N 1
ATOM 633 C CA . GLU A 1 86 ? 17.185 -51.739 368.186 1.00 35.06 86 GLU A CA 1
ATOM 634 C C . GLU A 1 86 ? 15.949 -52.632 368.213 1.00 36.29 86 GLU A C 1
ATOM 635 O O . GLU A 1 86 ? 14.869 -52.251 367.756 1.00 35.96 86 GLU A O 1
ATOM 641 N N . GLY A 1 87 ? 16.120 -53.836 368.766 1.00 35.30 87 GLY A N 1
ATOM 642 C CA . GLY A 1 87 ? 15.036 -54.802 368.872 1.00 29.86 87 GLY A CA 1
ATOM 643 C C . GLY A 1 87 ? 15.002 -55.481 370.225 1.00 27.44 87 GLY A C 1
ATOM 644 O O . GLY A 1 87 ? 15.587 -54.982 371.189 1.00 29.50 87 GLY A O 1
ATOM 645 N N . TYR A 1 88 ? 14.323 -56.616 370.323 1.00 25.67 88 TYR A N 1
ATOM 646 C CA . TYR A 1 88 ? 14.256 -57.306 371.601 1.00 28.39 88 TYR A CA 1
ATOM 647 C C . TYR A 1 88 ? 13.743 -58.718 371.390 1.00 27.50 88 TYR A C 1
ATOM 648 O O . TYR A 1 88 ? 13.101 -59.027 370.383 1.00 27.44 88 TYR A O 1
ATOM 657 N N . ASN A 1 89 ? 14.035 -59.572 372.363 1.00 24.31 89 ASN A N 1
ATOM 658 C CA . ASN A 1 89 ? 13.602 -60.953 372.333 1.00 22.97 89 ASN A CA 1
ATOM 659 C C . ASN A 1 89 ? 12.749 -61.252 373.555 1.00 27.80 89 ASN A C 1
ATOM 660 O O . ASN A 1 89 ? 12.914 -60.647 374.622 1.00 27.38 89 ASN A O 1
ATOM 665 N N . VAL A 1 90 ? 11.827 -62.188 373.383 1.00 26.39 90 VAL A N 1
ATOM 666 C CA . VAL A 1 90 ? 11.083 -62.788 374.478 1.00 25.13 90 VAL A CA 1
ATOM 667 C C . VAL A 1 90 ? 11.416 -64.270 374.460 1.00 26.84 90 VAL A C 1
ATOM 668 O O . VAL A 1 90 ? 11.311 -64.922 373.411 1.00 26.01 90 VAL A O 1
ATOM 672 N N . LEU A 1 91 ? 11.852 -64.790 375.607 1.00 27.19 91 LEU A N 1
ATOM 673 C CA . LEU A 1 91 ? 12.371 -66.147 375.679 1.00 24.25 91 LEU A CA 1
ATOM 674 C C . LEU A 1 91 ? 11.923 -66.782 376.983 1.00 26.94 91 LEU A C 1
ATOM 675 O O . LEU A 1 91 ? 11.960 -66.146 378.039 1.00 29.54 91 LEU A O 1
ATOM 680 N N . GLN A 1 92 ? 11.505 -68.037 376.897 1.00 26.82 92 GLN A N 1
ATOM 681 C CA . GLN A 1 92 ? 11.153 -68.829 378.060 1.00 28.26 92 GLN A CA 1
ATOM 682 C C . GLN A 1 92 ? 11.768 -70.209 377.886 1.00 28.60 92 GLN A C 1
ATOM 683 O O . GLN A 1 92 ? 11.682 -70.788 376.797 1.00 27.00 92 GLN A O 1
ATOM 689 N N . ASN A 1 93 ? 12.385 -70.727 378.952 1.00 26.51 93 ASN A N 1
ATOM 690 C CA . ASN A 1 93 ? 13.168 -71.954 378.898 1.00 29.81 93 ASN A CA 1
ATOM 691 C C . ASN A 1 93 ? 12.574 -73.038 379.794 1.00 30.07 93 ASN A C 1
ATOM 692 O O . ASN A 1 93 ? 12.072 -72.762 380.892 1.00 27.50 93 ASN A O 1
ATOM 697 N N . ASN A 1 94 ? 12.678 -74.280 379.324 1.00 29.20 94 ASN A N 1
ATOM 698 C CA . ASN A 1 94 ? 12.042 -75.426 379.968 1.00 30.31 94 ASN A CA 1
ATOM 699 C C . ASN A 1 94 ? 13.059 -76.565 379.977 1.00 30.85 94 ASN A C 1
ATOM 700 O O . ASN A 1 94 ? 13.273 -77.230 378.956 1.00 26.22 94 ASN A O 1
ATOM 705 N N . GLY A 1 95 ? 13.689 -76.766 381.125 1.00 26.56 95 GLY A N 1
ATOM 706 C CA . GLY A 1 95 ? 14.646 -77.824 381.355 1.00 27.49 95 GLY A CA 1
ATOM 707 C C . GLY A 1 95 ? 16.073 -77.319 381.310 1.00 32.82 95 GLY A C 1
ATOM 708 O O . GLY A 1 95 ? 16.390 -76.309 380.666 1.00 32.24 95 GLY A O 1
ATOM 709 N N . ARG A 1 96 ? 16.957 -78.038 382.012 1.00 34.92 96 ARG A N 1
ATOM 710 C CA . ARG A 1 96 ? 18.374 -77.692 382.020 1.00 31.52 96 ARG A CA 1
ATOM 711 C C . ARG A 1 96 ? 18.920 -77.594 380.605 1.00 31.95 96 ARG A C 1
ATOM 712 O O . ARG A 1 96 ? 19.543 -76.593 380.241 1.00 32.28 96 ARG A O 1
ATOM 720 N N . ILE A 1 97 ? 18.649 -78.605 379.772 1.00 31.23 97 ILE A N 1
ATOM 721 C CA . ILE A 1 97 ? 19.261 -78.640 378.446 1.00 31.06 97 ILE A CA 1
ATOM 722 C C . ILE A 1 97 ? 18.785 -77.466 377.603 1.00 35.13 97 ILE A C 1
ATOM 723 O O . ILE A 1 97 ? 19.488 -77.024 376.681 1.00 32.40 97 ILE A O 1
ATOM 728 N N . ALA A 1 98 ? 17.605 -76.923 377.914 1.00 34.82 98 ALA A N 1
ATOM 729 C CA . ALA A 1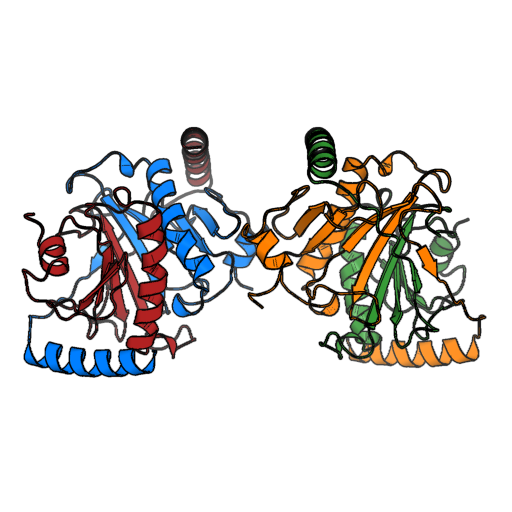 98 ? 17.094 -75.736 377.242 1.00 32.06 98 ALA A CA 1
ATOM 730 C C . ALA A 1 98 ? 17.465 -74.432 377.954 1.00 33.53 98 ALA A C 1
ATOM 731 O O . ALA A 1 98 ? 16.892 -73.389 377.616 1.00 30.85 98 ALA A O 1
ATOM 733 N N . HIS A 1 99 ? 18.376 -74.481 378.948 1.00 29.47 99 HIS A N 1
ATOM 734 C CA . HIS A 1 99 ? 19.027 -73.313 379.554 1.00 30.22 99 HIS A CA 1
ATOM 735 C C . HIS A 1 99 ? 18.225 -72.720 380.714 1.00 31.05 99 HIS A C 1
ATOM 736 O O . HIS A 1 99 ? 18.422 -71.559 381.093 1.00 27.95 99 HIS A O 1
ATOM 743 N N . GLN A 1 100 ? 17.338 -73.513 381.302 1.00 31.63 100 GLN A N 1
ATOM 744 C CA . GLN A 1 100 ? 16.604 -73.110 382.491 1.00 32.42 100 GLN A CA 1
ATOM 745 C C . GLN A 1 100 ? 17.345 -73.575 383.744 1.00 32.57 100 GLN A C 1
ATOM 746 O O . GLN A 1 100 ? 17.727 -74.742 383.856 1.00 33.24 100 GLN A O 1
ATOM 752 N N . VAL A 1 101 ? 17.530 -72.672 384.697 1.00 33.69 101 VAL A N 1
ATOM 753 C CA . VAL A 1 101 ? 18.208 -72.988 385.948 1.00 35.62 101 VAL A CA 1
ATOM 754 C C . VAL A 1 101 ? 17.258 -72.898 387.135 1.00 37.79 101 VAL A C 1
ATOM 755 O O . VAL A 1 101 ? 17.236 -73.786 387.995 1.00 39.91 101 VAL A O 1
ATOM 759 N N . VAL A 1 102 ? 16.463 -71.830 387.200 1.00 32.13 102 VAL A N 1
ATOM 760 C CA . VAL A 1 102 ? 15.480 -71.654 388.266 1.00 36.01 102 VAL A CA 1
ATOM 761 C C . VAL A 1 102 ? 14.184 -72.334 387.836 1.00 32.82 102 VAL A C 1
ATOM 762 O O . VAL A 1 102 ? 13.604 -71.981 386.807 1.00 32.09 102 VAL A O 1
ATOM 766 N N . ASP A 1 103 ? 13.735 -73.308 388.622 1.00 30.79 103 ASP A N 1
ATOM 767 C CA . ASP A 1 103 ? 12.664 -74.222 388.218 1.00 31.80 103 ASP A CA 1
ATOM 768 C C . ASP A 1 103 ? 11.274 -73.665 388.518 1.00 31.74 103 ASP A C 1
ATOM 769 O O . ASP A 1 103 ? 10.427 -74.293 389.161 1.00 32.33 103 ASP A O 1
ATOM 774 N N . HIS A 1 104 ? 11.049 -72.458 388.006 1.00 29.15 104 HIS A N 1
ATOM 775 C CA . HIS A 1 104 ? 9.797 -71.723 388.127 1.00 31.82 104 HIS A CA 1
ATOM 776 C C . HIS A 1 104 ? 9.682 -70.910 386.845 1.00 27.79 104 HIS A C 1
ATOM 777 O O . HIS A 1 104 ? 10.632 -70.218 386.477 1.00 30.20 104 HIS A O 1
ATOM 784 N N . VAL A 1 105 ? 8.549 -71.018 386.158 1.00 22.99 105 VAL A N 1
ATOM 785 C CA . VAL A 1 105 ? 8.457 -70.471 384.814 1.00 25.43 105 VAL A CA 1
ATOM 786 C C . VAL A 1 105 ? 8.809 -68.999 384.852 1.00 25.58 105 VAL A C 1
ATOM 787 O O . VAL A 1 105 ? 8.305 -68.258 385.698 1.00 25.18 105 VAL A O 1
ATOM 791 N N . HIS A 1 106 ? 9.700 -68.569 383.960 1.00 23.34 106 HIS A N 1
ATOM 792 C CA . HIS A 1 106 ? 9.939 -67.139 383.839 1.00 26.69 106 HIS A CA 1
ATOM 793 C C . HIS A 1 106 ? 10.280 -66.752 382.400 1.00 29.69 106 HIS A C 1
ATOM 794 O O . HIS A 1 106 ? 11.121 -67.381 381.747 1.00 29.49 106 HIS A O 1
ATOM 801 N N . PHE A 1 107 ? 9.623 -65.701 381.922 1.00 27.92 107 PHE A N 1
ATOM 802 C CA . PHE A 1 107 ? 9.882 -65.148 380.602 1.00 24.27 107 PHE A CA 1
ATOM 803 C C . PHE A 1 107 ? 10.920 -64.040 380.707 1.00 24.12 107 PHE A C 1
ATOM 804 O O . PHE A 1 107 ? 10.807 -63.163 381.570 1.00 26.91 107 PHE A O 1
ATOM 812 N N . HIS A 1 108 ? 11.929 -64.092 379.840 1.00 25.18 108 HIS A N 1
ATOM 813 C CA . HIS A 1 108 ? 12.911 -63.024 379.698 1.00 25.32 108 HIS A CA 1
ATOM 814 C C . HIS A 1 108 ? 12.444 -62.032 378.632 1.00 26.01 108 HIS A C 1
ATOM 815 O O . HIS A 1 108 ? 12.182 -62.428 377.489 1.00 25.83 108 HIS A O 1
ATOM 822 N N . LEU A 1 109 ? 12.357 -60.747 378.998 1.00 22.40 109 LEU A N 1
ATOM 823 C CA . LEU A 1 109 ? 12.284 -59.646 378.036 1.00 25.57 109 LEU A CA 1
ATOM 824 C C . LEU A 1 109 ? 13.678 -59.023 377.897 1.00 27.84 109 LEU A C 1
ATOM 825 O O . LEU A 1 109 ? 14.146 -58.322 378.802 1.00 25.37 109 LEU A O 1
ATOM 830 N N . ILE A 1 110 ? 14.338 -59.270 376.770 1.00 25.71 110 ILE A N 1
ATOM 831 C CA . ILE A 1 110 ? 15.745 -58.895 376.628 1.00 28.71 110 ILE A CA 1
ATOM 832 C C . ILE A 1 110 ? 15.909 -57.901 375.483 1.00 27.58 110 ILE A C 1
ATOM 833 O O . ILE A 1 110 ? 15.740 -58.269 374.307 1.00 26.75 110 ILE A O 1
ATOM 838 N N . PRO A 1 111 ? 16.223 -56.643 375.771 1.00 23.59 111 PRO A N 1
ATOM 839 C CA . PRO A 1 111 ? 16.507 -55.699 374.684 1.00 28.92 111 PRO A CA 1
ATOM 840 C C . PRO A 1 111 ? 17.701 -56.168 373.863 1.00 31.06 111 PRO A C 1
ATOM 841 O O . PRO A 1 111 ? 18.658 -56.731 374.397 1.00 31.67 111 PRO A O 1
ATOM 845 N N . LYS A 1 112 ? 17.631 -55.960 372.549 1.00 27.95 112 LYS A N 1
ATOM 846 C CA . LYS A 1 112 ? 18.740 -56.281 371.643 1.00 31.83 112 LYS A CA 1
ATOM 847 C C . LYS A 1 112 ? 19.240 -54.993 370.984 1.00 33.00 112 LYS A C 1
ATOM 848 O O . LYS A 1 112 ? 18.668 -54.524 369.995 1.00 33.10 112 LYS A O 1
ATOM 854 N N . LYS A 1 113 ? 20.307 -54.423 371.534 1.00 36.39 113 LYS A N 1
ATOM 855 C CA . LYS A 1 113 ? 20.810 -53.128 371.095 1.00 41.79 113 LYS A CA 1
ATOM 856 C C . LYS A 1 113 ? 21.943 -53.245 370.099 1.00 40.46 113 LYS A C 1
ATOM 857 O O . LYS A 1 113 ? 22.129 -52.339 369.282 1.00 43.24 113 LYS A O 1
ATOM 863 N N . ASP A 1 114 ? 22.674 -54.351 370.134 1.00 38.85 114 ASP A N 1
ATOM 864 C CA . ASP A 1 114 ? 23.803 -54.611 369.248 1.00 41.26 114 ASP A CA 1
ATOM 865 C C . ASP A 1 114 ? 24.060 -56.114 369.268 1.00 41.80 114 ASP A C 1
ATOM 866 O O . ASP A 1 114 ? 23.302 -56.881 369.865 1.00 42.65 114 ASP A O 1
ATOM 871 N N . GLU A 1 115 ? 25.137 -56.546 368.633 1.00 46.57 115 GLU A N 1
ATOM 872 C CA . GLU A 1 115 ? 25.396 -57.974 368.579 1.00 44.90 115 GLU A CA 1
ATOM 873 C C . GLU A 1 115 ? 26.173 -58.497 369.776 1.00 40.05 115 GLU A C 1
ATOM 874 O O . GLU A 1 115 ? 26.103 -59.696 370.062 1.00 43.24 115 GLU A O 1
ATOM 880 N N . ALA A 1 116 ? 26.920 -57.642 370.469 1.00 37.72 116 ALA A N 1
ATOM 881 C CA . ALA A 1 116 ? 27.706 -58.115 371.602 1.00 37.86 116 ALA A CA 1
ATOM 882 C C . ALA A 1 116 ? 26.842 -58.431 372.822 1.00 42.88 116 ALA A C 1
ATOM 883 O O . ALA A 1 116 ? 27.263 -59.220 373.673 1.00 41.40 116 ALA A O 1
ATOM 885 N N . THR A 1 117 ? 25.643 -57.850 372.917 1.00 38.80 117 THR A N 1
ATOM 886 C CA . THR A 1 117 ? 24.812 -57.936 374.107 1.00 38.86 117 THR A CA 1
ATOM 887 C C . THR A 1 117 ? 23.455 -58.528 373.745 1.00 36.82 117 THR A C 1
ATOM 888 O O . THR A 1 117 ? 23.163 -58.788 372.575 1.00 36.73 117 THR A O 1
ATOM 892 N N . GLY A 1 118 ? 22.617 -58.736 374.776 1.00 35.33 118 GLY A N 1
ATOM 893 C CA . GLY A 1 118 ? 21.319 -59.364 374.603 1.00 33.75 118 GLY A CA 1
ATOM 894 C C . GLY A 1 118 ? 21.448 -60.813 374.139 1.00 33.26 118 GLY A C 1
ATOM 895 O O . GLY A 1 118 ? 22.511 -61.433 374.200 1.00 31.92 118 GLY A O 1
ATOM 896 N N . LEU A 1 119 ? 20.331 -61.355 373.672 1.00 27.48 119 LEU A N 1
ATOM 897 C CA . LEU A 1 119 ? 20.301 -62.761 373.293 1.00 29.51 119 LEU A CA 1
ATOM 898 C C . LEU A 1 119 ? 21.114 -63.002 372.022 1.00 31.81 119 LEU A C 1
ATOM 899 O O . LEU A 1 119 ? 21.087 -62.201 371.081 1.00 28.67 119 LEU A O 1
ATOM 904 N N . GLY A 1 120 ? 21.839 -64.119 372.000 1.00 33.81 120 GLY A N 1
ATOM 905 C CA . GLY A 1 120 ? 22.530 -64.580 370.812 1.00 32.18 120 GLY A CA 1
ATOM 906 C C . GLY A 1 120 ? 21.869 -65.855 370.319 1.00 30.64 120 GLY A C 1
ATOM 907 O O . GLY A 1 120 ? 21.750 -66.817 371.070 1.00 32.79 120 GLY A O 1
ATOM 908 N N . VAL A 1 121 ? 21.417 -65.865 369.073 1.00 33.21 121 VAL A N 1
ATOM 909 C CA . VAL A 1 121 ? 20.496 -66.891 368.602 1.00 29.44 121 VAL A CA 1
ATOM 910 C C . VAL A 1 121 ? 21.251 -67.840 367.679 1.00 32.84 121 VAL A C 1
ATOM 911 O O . VAL A 1 121 ? 21.629 -67.468 366.557 1.00 33.82 121 VAL A O 1
ATOM 915 N N . GLY A 1 122 ? 21.475 -69.061 368.159 1.00 31.52 122 GLY A N 1
ATOM 916 C CA . GLY A 1 122 ? 21.967 -70.146 367.337 1.00 31.26 122 GLY A CA 1
ATOM 917 C C . GLY A 1 122 ? 20.811 -70.851 366.657 1.00 34.42 122 GLY A C 1
ATOM 918 O O . GLY A 1 122 ? 19.915 -71.360 367.341 1.00 31.63 122 GLY A O 1
ATOM 919 N N . TRP A 1 123 ? 20.836 -70.906 365.317 1.00 34.01 123 TRP A N 1
ATOM 920 C CA . TRP A 1 123 ? 19.667 -71.249 364.504 1.00 34.61 123 TRP A CA 1
ATOM 921 C C . TRP A 1 123 ? 20.011 -72.326 363.475 1.00 34.37 123 TRP A C 1
ATOM 922 O O . TRP A 1 123 ? 20.125 -72.048 362.272 1.00 30.51 123 TRP A O 1
ATOM 933 N N . PRO A 1 124 ? 20.122 -73.588 363.907 1.00 36.98 124 PRO A N 1
ATOM 934 C CA . PRO A 1 124 ? 20.561 -74.689 363.009 1.00 31.80 124 PRO A CA 1
ATOM 935 C C . PRO A 1 124 ? 19.447 -75.285 362.155 1.00 31.09 124 PRO A C 1
ATOM 936 O O . PRO A 1 124 ? 19.010 -76.422 362.354 1.00 32.05 124 PRO A O 1
ATOM 940 N N . ALA A 1 125 ? 19.021 -74.534 361.139 1.00 33.20 125 ALA A N 1
ATOM 941 C CA . ALA A 1 125 ? 17.865 -74.908 360.328 1.00 34.35 125 ALA A CA 1
ATOM 942 C C . ALA A 1 125 ? 18.204 -75.946 359.266 1.00 40.07 125 ALA A C 1
ATOM 943 O O . ALA A 1 125 ? 19.254 -75.886 358.627 1.00 41.31 125 ALA A O 1
ATOM 945 N N . GLU A 1 126 ? 17.274 -76.872 359.055 1.00 44.62 126 GLU A N 1
ATOM 946 C CA . GLU A 1 126 ? 17.368 -77.938 358.071 1.00 42.10 126 GLU A CA 1
ATOM 947 C C . GLU A 1 126 ? 16.489 -77.623 356.862 1.00 43.38 126 GLU A C 1
ATOM 948 O O . GLU A 1 126 ? 15.553 -76.822 356.937 1.00 44.42 126 GLU A O 1
ATOM 954 N N . ALA A 1 127 ? 16.798 -78.272 355.741 1.00 41.80 127 ALA A N 1
ATOM 955 C CA . ALA A 1 127 ? 16.066 -78.009 354.510 1.00 38.81 127 ALA A CA 1
ATOM 956 C C . ALA A 1 127 ? 14.621 -78.485 354.622 1.00 35.57 127 ALA A C 1
ATOM 957 O O . ALA A 1 127 ? 14.287 -79.386 355.394 1.00 36.30 127 ALA A O 1
ATOM 959 N N . THR A 1 128 ? 13.761 -77.871 353.821 1.00 36.38 128 THR A N 1
ATOM 960 C CA . THR A 1 128 ? 12.381 -78.324 353.719 1.00 39.29 128 THR A CA 1
ATOM 961 C C . THR A 1 128 ? 12.308 -79.695 353.045 1.00 41.30 128 THR A C 1
ATOM 962 O O . THR A 1 128 ? 12.847 -79.893 351.948 1.00 42.98 128 THR A O 1
ATOM 966 N N . ASP A 1 129 ? 11.623 -80.636 353.709 1.00 39.16 129 ASP A N 1
ATOM 967 C CA . ASP A 1 129 ? 11.425 -82.018 353.255 1.00 42.61 129 ASP A CA 1
ATOM 968 C C . ASP A 1 129 ? 9.955 -82.372 353.507 1.00 44.78 129 ASP A C 1
ATOM 969 O O . ASP A 1 129 ? 9.598 -82.815 354.604 1.00 43.52 129 ASP A O 1
ATOM 974 N N . PHE A 1 130 ? 9.121 -82.204 352.467 1.00 45.58 130 PHE A N 1
ATOM 975 C CA . PHE A 1 130 ? 7.672 -82.359 352.599 1.00 42.27 130 PHE A CA 1
ATOM 976 C C . PHE A 1 130 ? 7.282 -83.768 353.016 1.00 45.14 130 PHE A C 1
ATOM 977 O O . PHE A 1 130 ? 6.232 -83.968 353.640 1.00 42.45 130 PHE A O 1
ATOM 985 N N . ASP A 1 131 ? 8.090 -84.761 352.659 1.00 46.43 131 ASP A N 1
ATOM 986 C CA . ASP A 1 131 ? 7.760 -86.122 353.054 1.00 47.54 131 ASP A CA 1
ATOM 987 C C . ASP A 1 131 ? 7.862 -86.286 354.568 1.00 44.21 131 ASP A C 1
ATOM 988 O O . ASP A 1 131 ? 6.961 -86.851 355.195 1.00 42.33 131 ASP A O 1
ATOM 993 N N . LYS A 1 132 ? 8.952 -85.787 355.176 1.00 44.28 132 LYS A N 1
ATOM 994 C CA . LYS A 1 132 ? 9.104 -85.912 356.624 1.00 46.74 132 LYS A CA 1
ATOM 995 C C . LYS A 1 132 ? 8.126 -85.006 357.368 1.00 43.21 132 LYS A C 1
ATOM 996 O O . LYS A 1 132 ? 7.563 -85.407 358.395 1.00 43.66 132 LYS A O 1
ATOM 1002 N N . LEU A 1 133 ? 7.910 -83.784 356.868 1.00 39.90 133 LEU A N 1
ATOM 1003 C CA . LEU A 1 133 ? 6.900 -82.912 357.460 1.00 40.21 133 LEU A CA 1
ATOM 1004 C C . LEU A 1 133 ? 5.510 -83.528 357.348 1.00 42.70 133 LEU A C 1
ATOM 1005 O O . LEU A 1 133 ? 4.701 -83.429 358.281 1.00 45.49 133 LEU A O 1
ATOM 1010 N N . GLY A 1 134 ? 5.210 -84.164 356.213 1.00 39.85 134 GLY A N 1
ATOM 1011 C CA . GLY A 1 134 ? 3.903 -84.779 356.048 1.00 39.89 134 GLY A CA 1
ATOM 1012 C C . GLY A 1 134 ? 3.657 -85.889 357.049 1.00 40.83 134 GLY A C 1
ATOM 1013 O O . GLY A 1 134 ? 2.604 -85.944 357.690 1.00 39.32 134 GLY A O 1
ATOM 1014 N N . LYS A 1 135 ? 4.638 -86.782 357.208 1.00 40.32 135 LYS A N 1
ATOM 1015 C CA . LYS A 1 135 ? 4.537 -87.832 358.217 1.00 41.24 135 LYS A CA 1
ATOM 1016 C C . LYS A 1 135 ? 4.457 -87.248 359.623 1.00 42.47 135 LYS A C 1
ATOM 1017 O O . LYS A 1 135 ? 3.749 -87.784 360.485 1.00 42.68 135 LYS A O 1
ATOM 1023 N N . LEU A 1 136 ? 5.193 -86.164 359.882 1.00 41.10 136 LEU A N 1
ATOM 1024 C CA . LEU A 1 136 ? 5.144 -85.560 361.207 1.00 37.80 136 LEU A CA 1
ATOM 1025 C C . LEU A 1 136 ? 3.799 -84.892 361.445 1.00 40.95 136 LEU A C 1
ATOM 1026 O O . LEU A 1 136 ? 3.235 -84.990 362.541 1.00 42.91 136 LEU A O 1
ATOM 1031 N N . HIS A 1 137 ? 3.254 -84.235 360.412 1.00 42.88 137 HIS A N 1
ATOM 1032 C CA . HIS A 1 137 ? 1.944 -83.602 360.531 1.00 41.83 137 HIS A CA 1
ATOM 1033 C C . HIS A 1 137 ? 0.850 -84.632 360.771 1.00 41.63 137 HIS A C 1
ATOM 1034 O O . HIS A 1 137 ? -0.057 -84.414 361.581 1.00 44.63 137 HIS A O 1
ATOM 1041 N N . GLU A 1 138 ? 0.925 -85.767 360.081 1.00 46.22 138 GLU A N 1
ATOM 1042 C CA . GLU A 1 138 ? -0.061 -86.824 360.280 1.00 49.55 138 GLU A CA 1
ATOM 1043 C C . GLU A 1 138 ? -0.039 -87.342 361.717 1.00 45.11 138 GLU A C 1
ATOM 1044 O O . GLU A 1 138 ? -1.092 -87.515 362.341 1.00 44.41 138 GLU A O 1
ATOM 1050 N N . LYS A 1 139 ? 1.158 -87.579 362.260 1.00 43.84 139 LYS A N 1
ATOM 1051 C CA . LYS A 1 139 ? 1.280 -88.064 363.631 1.00 43.86 139 LYS A CA 1
ATOM 1052 C C . LYS A 1 139 ? 0.814 -87.019 364.640 1.00 44.86 139 LYS A C 1
ATOM 1053 O O . LYS A 1 139 ? 0.151 -87.355 365.631 1.00 44.45 139 LYS A O 1
ATOM 1059 N N . LEU A 1 140 ? 1.151 -85.746 364.412 1.00 43.51 140 LEU A N 1
ATOM 1060 C CA . LEU A 1 140 ? 0.764 -84.708 365.367 1.00 45.22 140 LEU A CA 1
ATOM 1061 C C . LEU A 1 140 ? -0.735 -84.447 365.316 1.00 44.95 140 LEU A C 1
ATOM 1062 O O . LEU A 1 140 ? -1.357 -84.204 366.354 1.00 45.11 140 LEU A O 1
ATOM 1067 N N . LYS A 1 141 ? -1.337 -84.487 364.118 1.00 46.53 141 LYS A N 1
ATOM 1068 C CA . LYS A 1 141 ? -2.784 -84.319 364.031 1.00 44.72 141 LYS A CA 1
ATOM 1069 C C . LYS A 1 141 ? -3.506 -85.474 364.713 1.00 45.08 141 LYS A C 1
ATOM 1070 O O . LYS A 1 141 ? -4.610 -85.291 365.241 1.00 45.48 141 LYS A O 1
ATOM 1076 N N . GLU A 1 142 ? -2.880 -86.655 364.751 1.00 43.97 142 GLU A N 1
ATOM 1077 C CA . GLU A 1 142 ? -3.481 -87.785 365.451 1.00 48.58 142 GLU A CA 1
ATOM 1078 C C . GLU A 1 142 ? -3.421 -87.588 366.957 1.00 48.58 142 GLU A C 1
ATOM 1079 O O . GLU A 1 142 ? -4.384 -87.894 367.671 1.00 53.69 142 GLU A O 1
ATOM 1085 N N . GLU A 1 143 ? -2.297 -87.083 367.459 1.00 47.65 143 GLU A N 1
ATOM 1086 C CA . GLU A 1 143 ? -2.213 -86.774 368.878 1.00 45.03 143 GLU A CA 1
ATOM 1087 C C . GLU A 1 143 ? -3.129 -85.617 369.247 1.00 45.65 143 GLU A C 1
ATOM 1088 O O . GLU A 1 143 ? -3.688 -85.600 370.350 1.00 49.22 143 GLU A O 1
ATOM 1094 N N . LEU A 1 144 ? -3.297 -84.645 368.348 1.00 43.55 144 LEU A N 1
ATOM 1095 C CA . LEU A 1 144 ? -4.229 -83.556 368.613 1.00 42.68 144 LEU A CA 1
ATOM 1096 C C . LEU A 1 144 ? -5.655 -84.085 368.739 1.00 46.35 144 LEU A C 1
ATOM 1097 O O . LEU A 1 144 ? -6.384 -83.718 369.669 1.00 47.80 144 LEU A O 1
ATOM 1102 N N . ALA A 1 145 ? -6.066 -84.963 367.816 1.00 45.80 145 ALA A N 1
ATOM 1103 C CA . ALA A 1 145 ? -7.425 -85.499 367.848 1.00 47.60 145 ALA A CA 1
ATOM 1104 C C . ALA A 1 145 ? -7.735 -86.156 369.184 1.00 51.93 145 ALA A C 1
ATOM 1105 O O . ALA A 1 145 ? -8.871 -86.079 369.666 1.00 51.12 145 ALA A O 1
ATOM 1107 N N . LYS A 1 146 ? -6.737 -86.773 369.817 1.00 51.49 146 LYS A N 1
ATOM 1108 C CA . LYS A 1 146 ? -6.976 -87.442 371.084 1.00 52.08 146 LYS A CA 1
ATOM 1109 C C . LYS A 1 146 ? -6.809 -86.525 372.291 1.00 52.07 146 LYS A C 1
ATOM 1110 O O . LYS A 1 146 ? -7.375 -86.819 373.351 1.00 54.40 146 LYS A O 1
ATOM 1116 N N . VAL A 1 147 ? -6.086 -85.407 372.165 1.00 47.30 147 VAL A N 1
ATOM 1117 C CA . VAL A 1 147 ? -6.155 -84.393 373.219 1.00 48.24 147 VAL A CA 1
ATOM 1118 C C . VAL A 1 147 ? -7.563 -83.812 373.297 1.00 52.12 147 VAL A C 1
ATOM 1119 O O . VAL A 1 147 ? -8.040 -83.459 374.381 1.00 55.69 147 VAL A O 1
ATOM 1123 N N . ASP A 1 148 ? -8.255 -83.730 372.164 1.00 52.50 148 ASP A N 1
ATOM 1124 C CA . ASP A 1 148 ? -9.653 -83.311 372.111 1.00 52.03 148 ASP A CA 1
ATOM 1125 C C . ASP A 1 148 ? -10.616 -84.495 372.289 1.00 53.57 148 ASP A C 1
ATOM 1126 O O . ASP A 1 148 ? -10.735 -85.076 373.373 1.00 54.71 148 ASP A O 1
ATOM 1131 N N . HIS B 1 4 ? -7.858 -76.942 392.591 1.00 67.90 4 HIS B N 1
ATOM 1132 C CA . HIS B 1 4 ? -8.611 -76.004 393.418 1.00 63.85 4 HIS B CA 1
ATOM 1133 C C . HIS B 1 4 ? -8.866 -74.692 392.674 1.00 63.01 4 HIS B C 1
ATOM 1134 O O . HIS B 1 4 ? -8.804 -73.615 393.268 1.00 62.42 4 HIS B O 1
ATOM 1141 N N . ALA B 1 5 ? -9.150 -74.781 391.371 1.00 68.15 5 ALA B N 1
ATOM 1142 C CA . ALA B 1 5 ? -9.403 -73.591 390.560 1.00 65.69 5 ALA B CA 1
ATOM 1143 C C . ALA B 1 5 ? -10.833 -73.054 390.697 1.00 57.11 5 ALA B C 1
ATOM 1144 O O . ALA B 1 5 ? -11.118 -71.952 390.214 1.00 54.63 5 ALA B O 1
ATOM 1146 N N . SER B 1 6 ? -11.733 -73.786 391.345 1.00 48.80 6 SER B N 1
ATOM 1147 C CA . SER B 1 6 ? -13.075 -73.290 391.592 1.00 50.58 6 SER B CA 1
ATOM 1148 C C . SER B 1 6 ? -13.185 -72.490 392.887 1.00 48.16 6 SER B C 1
ATOM 1149 O O . SER B 1 6 ? -14.291 -72.049 393.227 1.00 48.97 6 SER B O 1
ATOM 1152 N N . CYS B 1 7 ? -12.073 -72.277 393.598 1.00 44.32 7 CYS B N 1
ATOM 1153 C CA . CYS B 1 7 ? -12.104 -71.642 394.912 1.00 39.46 7 CYS B CA 1
ATOM 1154 C C . CYS B 1 7 ? -12.412 -70.160 394.784 1.00 32.88 7 CYS B C 1
ATOM 1155 O O . CYS B 1 7 ? -11.680 -69.428 394.109 1.00 33.18 7 CYS B O 1
ATOM 1158 N N . ILE B 1 8 ? -13.476 -69.725 395.463 1.00 33.06 8 ILE B N 1
ATOM 1159 C CA . ILE B 1 8 ? -13.951 -68.347 395.359 1.00 33.74 8 ILE B CA 1
ATOM 1160 C C . ILE B 1 8 ? -12.913 -67.377 395.910 1.00 30.26 8 ILE B C 1
ATOM 1161 O O . ILE B 1 8 ? -12.769 -66.244 395.429 1.00 26.61 8 ILE B O 1
ATOM 1166 N N . PHE B 1 9 ? -12.194 -67.787 396.948 1.00 27.63 9 PHE B N 1
ATOM 1167 C CA . PHE B 1 9 ? -11.253 -66.845 397.530 1.00 30.00 9 PHE B CA 1
ATOM 1168 C C . PHE B 1 9 ? -10.014 -66.710 396.651 1.00 29.92 9 PHE B C 1
ATOM 1169 O O . PHE B 1 9 ? -9.503 -65.599 396.465 1.00 30.12 9 PHE B O 1
ATOM 1177 N N . CYS B 1 10 ? -9.556 -67.820 396.058 1.00 30.24 10 CYS B N 1
ATOM 1178 C CA . CYS B 1 10 ? -8.481 -67.757 395.071 1.00 26.95 10 CYS B CA 1
ATOM 1179 C C . CYS B 1 10 ? -8.878 -66.894 393.888 1.00 29.43 10 CYS B C 1
ATOM 1180 O O . CYS B 1 10 ? -8.029 -66.190 393.328 1.00 28.76 10 CYS B O 1
ATOM 1183 N N . LYS B 1 11 ? -10.164 -66.911 393.517 1.00 27.95 11 LYS B N 1
ATOM 1184 C CA . LYS B 1 11 ? -10.635 -66.057 392.431 1.00 29.66 11 LYS B CA 1
ATOM 1185 C C . LYS B 1 11 ? -10.628 -64.595 392.852 1.00 30.78 11 LYS B C 1
ATOM 1186 O O . LYS B 1 11 ? -10.340 -63.707 392.034 1.00 26.24 11 LYS B O 1
ATOM 1192 N N . ILE B 1 12 ? -10.946 -64.333 394.127 1.00 27.52 12 ILE B N 1
ATOM 1193 C CA . ILE B 1 12 ? -10.853 -62.978 394.657 1.00 32.65 12 ILE B CA 1
ATOM 1194 C C . ILE B 1 12 ? -9.405 -62.494 394.611 1.00 30.76 12 ILE B C 1
ATOM 1195 O O . ILE B 1 12 ? -9.125 -61.380 394.148 1.00 35.18 12 ILE B O 1
ATOM 1200 N N . ILE B 1 13 ? -8.465 -63.343 395.047 1.00 22.03 13 ILE B N 1
ATOM 1201 C CA . ILE B 1 13 ? -7.040 -63.004 394.980 1.00 28.54 13 ILE B CA 1
ATOM 1202 C C . ILE B 1 13 ? -6.612 -62.710 393.541 1.00 30.39 13 ILE B C 1
ATOM 1203 O O . ILE B 1 13 ? -5.944 -61.705 393.266 1.00 26.73 13 ILE B O 1
ATOM 1208 N N . LYS B 1 14 ? -6.989 -63.583 392.603 1.00 27.26 14 LYS B N 1
ATOM 1209 C CA . LYS B 1 14 ? -6.603 -63.413 391.212 1.00 26.57 14 LYS B CA 1
ATOM 1210 C C . LYS B 1 14 ? -7.368 -62.306 390.505 1.00 28.85 14 LYS B C 1
ATOM 1211 O O . LYS B 1 14 ? -7.163 -62.116 389.301 1.00 30.96 14 LYS B O 1
ATOM 1217 N N . GLY B 1 15 ? -8.237 -61.580 391.204 1.00 31.36 15 GLY B N 1
ATOM 1218 C CA . GLY B 1 15 ? -8.969 -60.503 390.571 1.00 30.37 15 GLY B CA 1
ATOM 1219 C C . GLY B 1 15 ? -10.054 -60.934 389.610 1.00 29.22 15 GLY B C 1
ATOM 1220 O O . GLY B 1 15 ? -10.471 -60.139 388.774 1.00 33.19 15 GLY B O 1
ATOM 1221 N N . GLU B 1 16 ? -10.524 -62.172 389.691 1.00 31.09 16 GLU B N 1
ATOM 1222 C CA . GLU B 1 16 ? -11.542 -62.644 388.761 1.00 33.29 16 GLU B CA 1
ATOM 1223 C C . GLU B 1 16 ? -12.952 -62.473 389.307 1.00 34.48 16 GLU B C 1
ATOM 1224 O O . GLU B 1 16 ? -13.917 -62.451 388.532 1.00 33.35 16 GLU B O 1
ATOM 1230 N N . ILE B 1 17 ? -13.075 -62.352 390.623 1.00 32.57 17 ILE B N 1
ATOM 1231 C CA . ILE B 1 17 ? -14.281 -61.878 391.284 1.00 32.47 17 ILE B CA 1
ATOM 1232 C C . ILE B 1 17 ? -13.901 -60.590 392.001 1.00 32.33 17 ILE B C 1
ATOM 1233 O O . ILE B 1 17 ? -12.898 -60.569 392.718 1.00 32.70 17 ILE B O 1
ATOM 1238 N N . PRO B 1 18 ? -14.650 -59.503 391.841 1.00 32.03 18 PRO B N 1
ATOM 1239 C CA . PRO B 1 18 ? -14.282 -58.253 392.517 1.00 25.67 18 PRO B CA 1
ATOM 1240 C C . PRO B 1 18 ? -14.367 -58.398 394.029 1.00 30.80 18 PRO B C 1
ATOM 1241 O O . PRO B 1 18 ? -15.001 -59.311 394.562 1.00 29.91 18 PRO B O 1
ATOM 1245 N N . SER B 1 19 ? -13.730 -57.465 394.727 1.00 26.26 19 SER B N 1
ATOM 1246 C CA . SER B 1 19 ? -13.747 -57.492 396.174 1.00 23.61 19 SER B CA 1
ATOM 1247 C C . SER B 1 19 ? -13.486 -56.089 396.697 1.00 27.18 19 SER B C 1
ATOM 1248 O O . SER B 1 19 ? -12.912 -55.247 396.009 1.00 23.66 19 SER B O 1
ATOM 1251 N N . PHE B 1 20 ? -13.940 -55.840 397.924 1.00 27.35 20 PHE B N 1
ATOM 1252 C CA . PHE B 1 20 ? -13.689 -54.558 398.568 1.00 27.30 20 PHE B CA 1
ATOM 1253 C C . PHE B 1 20 ? -12.344 -54.673 399.281 1.00 28.23 20 PHE B C 1
ATOM 1254 O O . PHE B 1 20 ? -12.245 -54.920 400.488 1.00 29.55 20 PHE B O 1
ATOM 1262 N N . LYS B 1 21 ? -11.281 -54.505 398.508 1.00 27.95 21 LYS B N 1
ATOM 1263 C CA . LYS B 1 21 ? -9.953 -54.789 399.033 1.00 29.57 21 LYS B CA 1
ATOM 1264 C C . LYS B 1 21 ? -9.588 -53.782 400.113 1.00 30.04 21 LYS B C 1
ATOM 1265 O O . LYS B 1 21 ? -9.948 -52.604 400.035 1.00 29.30 21 LYS B O 1
ATOM 1271 N N . LEU B 1 22 ? -8.906 -54.275 401.151 1.00 28.56 22 LEU B N 1
ATOM 1272 C CA . LEU B 1 22 ? -8.423 -53.441 402.242 1.00 27.43 22 LEU B CA 1
ATOM 1273 C C . LEU B 1 22 ? -6.919 -53.528 402.265 1.00 28.71 22 LEU B C 1
ATOM 1274 O O . LEU B 1 22 ? -6.244 -52.944 401.412 1.00 29.55 22 LEU B O 1
ATOM 1279 N N . ILE B 1 23 ? -6.333 -54.253 403.201 1.00 31.28 23 ILE B N 1
ATOM 1280 C CA . ILE B 1 23 ? -4.891 -54.403 403.279 1.00 27.50 23 ILE B CA 1
ATOM 1281 C C . ILE B 1 23 ? -4.482 -55.605 402.438 1.00 26.43 23 ILE B C 1
ATOM 1282 O O . ILE B 1 23 ? -5.019 -56.707 402.610 1.00 26.11 23 ILE B O 1
ATOM 1287 N N . GLU B 1 24 ? -3.537 -55.402 401.533 1.00 27.01 24 GLU B N 1
ATOM 1288 C CA . GLU B 1 24 ? -2.954 -56.493 400.778 1.00 29.79 24 GLU B CA 1
ATOM 1289 C C . GLU B 1 24 ? -1.445 -56.525 400.996 1.00 28.45 24 GLU B C 1
ATOM 1290 O O . GLU B 1 24 ? -0.773 -55.501 400.923 1.00 30.88 24 GLU B O 1
ATOM 1296 N N . THR B 1 25 ? -0.916 -57.708 401.252 1.00 29.15 25 THR B N 1
ATOM 1297 C CA . THR B 1 25 ? 0.493 -57.932 401.538 1.00 28.18 25 THR B CA 1
ATOM 1298 C C . THR B 1 25 ? 1.067 -58.903 400.501 1.00 27.06 25 THR B C 1
ATOM 1299 O O . THR B 1 25 ? 0.337 -59.436 399.664 1.00 26.98 25 THR B O 1
ATOM 1303 N N . ALA B 1 26 ? 2.392 -59.082 400.479 1.00 27.00 26 ALA B N 1
ATOM 1304 C CA . ALA B 1 26 ? 2.970 -60.088 399.596 1.00 24.87 26 ALA B CA 1
ATOM 1305 C C . ALA B 1 26 ? 2.466 -61.489 399.914 1.00 26.67 26 ALA B C 1
ATOM 1306 O O . ALA B 1 26 ? 2.527 -62.367 399.048 1.00 27.45 26 ALA B O 1
ATOM 1308 N N . LYS B 1 27 ? 1.943 -61.713 401.118 1.00 27.76 27 LYS B N 1
ATOM 1309 C CA . LYS B 1 27 ? 1.465 -63.022 401.541 1.00 27.81 27 LYS B CA 1
ATOM 1310 C C . LYS B 1 27 ? -0.027 -63.079 401.839 1.00 27.37 27 LYS B C 1
ATOM 1311 O O . LYS B 1 27 ? -0.623 -64.151 401.726 1.00 27.31 27 LYS B O 1
ATOM 1317 N N . THR B 1 28 ? -0.639 -61.966 402.236 1.00 29.00 28 THR B N 1
ATOM 1318 C CA . THR B 1 28 ? -1.973 -61.965 402.823 1.00 25.54 28 THR B CA 1
ATOM 1319 C C . THR B 1 28 ? -2.875 -61.014 402.052 1.00 26.34 28 THR B C 1
ATOM 1320 O O . THR B 1 28 ? -2.411 -60.021 401.479 1.00 26.35 28 THR B O 1
ATOM 1324 N N . TYR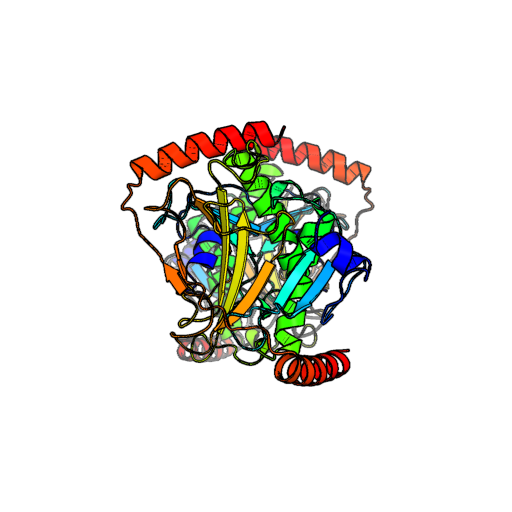 B 1 29 ? -4.177 -61.320 402.067 1.00 26.20 29 TYR B N 1
ATOM 1325 C CA . TYR B 1 29 ? -5.198 -60.557 401.355 1.00 24.73 29 TYR B CA 1
ATOM 1326 C C . TYR B 1 29 ? -6.407 -60.343 402.266 1.00 25.20 29 TYR B C 1
ATOM 1327 O O . TYR B 1 29 ? -6.930 -61.302 402.845 1.00 23.35 29 TYR B O 1
ATOM 1336 N N . SER B 1 30 ? -6.868 -59.096 402.384 1.00 22.23 30 SER B N 1
ATOM 1337 C CA . SER B 1 30 ? -7.973 -58.776 403.273 1.00 21.85 30 SER B CA 1
ATOM 1338 C C . SER B 1 30 ? -9.031 -57.971 402.531 1.00 25.49 30 SER B C 1
ATOM 1339 O O . SER B 1 30 ? -8.712 -57.172 401.647 1.00 27.74 30 SER B O 1
ATOM 1342 N N . PHE B 1 31 ? -10.294 -58.171 402.905 1.00 22.21 31 PHE B N 1
ATOM 1343 C CA . PHE B 1 31 ? -11.397 -57.494 402.227 1.00 24.52 31 PHE B CA 1
ATOM 1344 C C . PHE B 1 31 ? -12.673 -57.610 403.057 1.00 26.72 31 PHE B C 1
ATOM 1345 O O . PHE B 1 31 ? -12.840 -58.534 403.867 1.00 25.02 31 PHE B O 1
ATOM 1353 N N . LEU B 1 32 ? -13.587 -56.671 402.817 1.00 26.87 32 LEU B N 1
ATOM 1354 C CA . LEU B 1 32 ? -14.875 -56.672 403.506 1.00 26.70 32 LEU B CA 1
ATOM 1355 C C . LEU B 1 32 ? -15.681 -57.921 403.174 1.00 28.57 32 LEU B C 1
ATOM 1356 O O . LEU B 1 32 ? -15.778 -58.340 402.012 1.00 27.33 32 LEU B O 1
ATOM 1361 N N . ASP B 1 33 ? -16.253 -58.518 404.209 1.00 28.10 33 ASP B N 1
ATOM 1362 C CA . ASP B 1 33 ? -17.209 -59.595 404.023 1.00 28.12 33 ASP B CA 1
ATOM 1363 C C . ASP B 1 33 ? -18.494 -59.003 403.449 1.00 27.42 33 ASP B C 1
ATOM 1364 O O . ASP B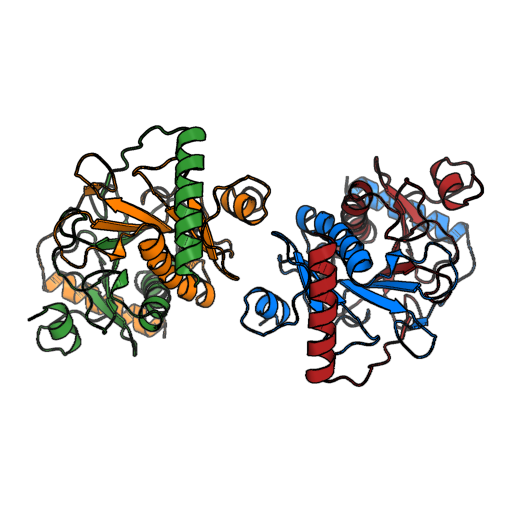 1 33 ? -19.084 -58.105 404.061 1.00 24.64 33 ASP B O 1
ATOM 1369 N N . ILE B 1 34 ? -18.904 -59.463 402.258 1.00 25.93 34 ILE B N 1
ATOM 1370 C CA . ILE B 1 34 ? -20.151 -58.980 401.658 1.00 29.54 34 ILE B CA 1
ATOM 1371 C C . ILE B 1 34 ? -21.375 -59.718 402.185 1.00 29.37 34 ILE B C 1
ATOM 1372 O O . ILE B 1 34 ? -22.495 -59.399 401.786 1.00 31.00 34 ILE B O 1
ATOM 1377 N N . GLN B 1 35 ? -21.196 -60.684 403.085 1.00 32.20 35 GLN B N 1
ATOM 1378 C CA . GLN B 1 35 ? -22.269 -61.292 403.864 1.00 26.37 35 GLN B CA 1
ATOM 1379 C C . GLN B 1 35 ? -21.921 -61.101 405.336 1.00 33.37 35 GLN B C 1
ATOM 1380 O O . GLN B 1 35 ? -21.658 -62.078 406.056 1.00 30.49 35 GLN B O 1
ATOM 1386 N N . PRO B 1 36 ? -21.896 -59.861 405.815 1.00 33.29 36 PRO B N 1
ATOM 1387 C CA . PRO B 1 36 ? -21.361 -59.599 407.157 1.00 30.96 36 PRO B CA 1
ATOM 1388 C C . PRO B 1 36 ? -22.356 -59.919 408.276 1.00 33.91 36 PRO B C 1
ATOM 1389 O O . PRO B 1 36 ? -23.577 -59.979 408.087 1.00 33.03 36 PRO B O 1
ATOM 1393 N N . ILE B 1 37 ? -21.804 -60.131 409.470 1.00 32.85 37 ILE B N 1
ATOM 1394 C CA . ILE B 1 37 ? -22.610 -60.212 410.681 1.00 33.67 37 ILE B CA 1
ATOM 1395 C C . ILE B 1 37 ? -22.372 -59.010 411.592 1.00 33.34 37 ILE B C 1
ATOM 1396 O O . ILE B 1 37 ? -22.886 -58.968 412.715 1.00 32.47 37 ILE B O 1
ATOM 1401 N N . ALA B 1 38 ? -21.626 -58.020 411.120 1.00 32.89 38 ALA B N 1
ATOM 1402 C CA . ALA B 1 38 ? -21.403 -56.777 411.844 1.00 31.68 38 ALA B CA 1
ATOM 1403 C C . ALA B 1 38 ? -20.960 -55.755 410.814 1.00 33.83 38 ALA B C 1
ATOM 1404 O O . ALA B 1 38 ? -20.636 -56.109 409.679 1.00 38.46 38 ALA B O 1
ATOM 1406 N N . GLU B 1 39 ? -20.919 -54.484 411.226 1.00 36.89 39 GLU B N 1
ATOM 1407 C CA . GLU B 1 39 ? -20.732 -53.395 410.269 1.00 40.29 39 GLU B CA 1
ATOM 1408 C C . GLU B 1 39 ? -19.438 -53.552 409.464 1.00 46.60 39 GLU B C 1
ATOM 1409 O O . GLU B 1 39 ? -19.463 -53.613 408.226 1.00 47.81 39 GLU B O 1
ATOM 1415 N N . ALA B 1 40 ? -18.290 -53.603 410.130 1.00 39.23 40 ALA B N 1
ATOM 1416 C CA . ALA B 1 40 ? -17.088 -53.712 409.300 1.00 32.73 40 ALA B CA 1
ATOM 1417 C C . ALA B 1 40 ? -16.481 -55.098 409.454 1.00 31.76 40 ALA B C 1
ATOM 1418 O O . ALA B 1 40 ? -15.346 -55.251 409.920 1.00 31.69 40 ALA B O 1
ATOM 1420 N N . HIS B 1 41 ? -17.254 -56.114 409.102 1.00 29.34 41 HIS B N 1
ATOM 1421 C CA . HIS B 1 41 ? -16.790 -57.494 409.171 1.00 32.51 41 HIS B CA 1
ATOM 1422 C C . HIS B 1 41 ? -15.742 -57.727 408.076 1.00 32.40 41 HIS B C 1
ATOM 1423 O O . HIS B 1 41 ? -16.017 -57.493 406.893 1.00 32.18 41 HIS B O 1
ATOM 1430 N N . VAL B 1 42 ? -14.533 -58.152 408.463 1.00 23.54 42 VAL B N 1
ATOM 1431 C CA . VAL B 1 42 ? -13.413 -58.266 407.530 1.00 29.60 42 VAL B CA 1
ATOM 1432 C C . VAL B 1 42 ? -12.898 -59.699 407.484 1.00 28.40 42 VAL B C 1
ATOM 1433 O O . VAL B 1 42 ? -12.776 -60.365 408.516 1.00 29.96 42 VAL B O 1
ATOM 1437 N N . LEU B 1 43 ? -12.559 -60.155 406.284 1.00 28.27 43 LEU B N 1
ATOM 1438 C CA . LEU B 1 43 ? -11.921 -61.447 406.074 1.00 26.04 43 LEU B CA 1
ATOM 1439 C C . LEU B 1 43 ? -10.444 -61.243 405.761 1.00 26.35 43 LEU B C 1
ATOM 1440 O O . LEU B 1 43 ? -10.069 -60.311 405.041 1.00 24.91 43 LEU B O 1
ATOM 1445 N N . ILE B 1 44 ? -9.608 -62.110 406.318 1.00 25.15 44 ILE B N 1
ATOM 1446 C CA . ILE B 1 44 ? -8.161 -62.022 406.181 1.00 22.29 44 ILE B CA 1
ATOM 1447 C C . ILE B 1 44 ? -7.695 -63.403 405.754 1.00 25.52 44 ILE B C 1
ATOM 1448 O O . ILE B 1 44 ? -7.964 -64.390 406.453 1.00 25.88 44 ILE B O 1
ATOM 1453 N N . ILE B 1 45 ? -7.071 -63.492 404.583 1.00 20.45 45 ILE B N 1
ATOM 1454 C CA . ILE B 1 45 ? -6.754 -64.794 404.007 1.00 22.23 45 ILE B CA 1
ATOM 1455 C C . ILE B 1 45 ? -5.291 -64.852 403.578 1.00 27.11 45 ILE B C 1
ATOM 1456 O O . ILE B 1 45 ? -4.731 -63.870 403.059 1.00 23.45 45 ILE B O 1
ATOM 1461 N N . PRO B 1 46 ? -4.633 -65.986 403.783 1.00 30.02 46 PRO B N 1
ATOM 1462 C CA . PRO B 1 46 ? -3.328 -66.195 403.150 1.00 27.66 46 PRO B CA 1
ATOM 1463 C C . PRO B 1 46 ? -3.511 -66.410 401.652 1.00 28.85 46 PRO B C 1
ATOM 1464 O O . PRO B 1 46 ? -4.532 -66.938 401.197 1.00 25.52 46 PRO B O 1
ATOM 1468 N N . LYS B 1 47 ? -2.509 -65.997 400.874 1.00 29.92 47 LYS B N 1
ATOM 1469 C CA . LYS B 1 47 ? -2.613 -66.195 399.432 1.00 29.04 47 LYS B CA 1
ATOM 1470 C C . LYS B 1 47 ? -2.352 -67.638 399.029 1.00 33.01 47 LYS B C 1
ATOM 1471 O O . LYS B 1 47 ? -2.691 -68.023 397.906 1.00 34.56 47 LYS B O 1
ATOM 1477 N N . HIS B 1 48 ? -1.770 -68.431 399.929 1.00 34.28 48 HIS B N 1
ATOM 1478 C CA . HIS B 1 48 ? -1.551 -69.859 399.725 1.00 35.05 48 HIS B CA 1
ATOM 1479 C C . HIS B 1 48 ? -2.859 -70.596 399.966 1.00 32.87 48 HIS B C 1
ATOM 1480 O O . HIS B 1 48 ? -3.448 -70.467 401.043 1.00 34.19 48 HIS B O 1
ATOM 1487 N N . HIS B 1 49 ? -3.305 -71.386 398.989 1.00 33.46 49 HIS B N 1
ATOM 1488 C CA . HIS B 1 49 ? -4.556 -72.124 399.144 1.00 36.41 49 HIS B CA 1
ATOM 1489 C C . HIS B 1 49 ? -4.359 -73.367 400.013 1.00 34.45 49 HIS B C 1
ATOM 1490 O O . HIS B 1 49 ? -3.581 -74.262 399.666 1.00 36.84 49 HIS B O 1
ATOM 1497 N N . GLY B 1 50 ? -5.086 -73.427 401.125 1.00 34.16 50 GLY B N 1
ATOM 1498 C CA . GLY B 1 50 ? -5.161 -74.594 401.982 1.00 30.03 50 GLY B CA 1
ATOM 1499 C C . GLY B 1 50 ? -6.489 -74.550 402.702 1.00 31.48 50 GLY B C 1
ATOM 1500 O O . GLY B 1 50 ? -6.910 -73.471 403.130 1.00 33.03 50 GLY B O 1
ATOM 1501 N N . ALA B 1 51 ? -7.178 -75.685 402.820 1.00 31.38 51 ALA B N 1
ATOM 1502 C CA . ALA B 1 51 ? -8.531 -75.658 403.369 1.00 32.47 51 ALA B CA 1
ATOM 1503 C C . ALA B 1 51 ? -8.528 -75.318 404.856 1.00 32.52 51 ALA B C 1
ATOM 1504 O O . ALA B 1 51 ? -9.362 -74.539 405.327 1.00 30.63 51 ALA B O 1
ATOM 1506 N N . LYS B 1 52 ? -7.609 -75.892 405.614 1.00 34.43 52 LYS B N 1
ATOM 1507 C CA . LYS B 1 52 ? -7.615 -75.718 407.051 1.00 30.40 52 LYS B CA 1
ATOM 1508 C C . LYS B 1 52 ? -6.297 -75.106 407.507 1.00 32.81 52 LYS B C 1
ATOM 1509 O O . LYS B 1 52 ? -5.324 -75.020 406.745 1.00 30.87 52 LYS B O 1
ATOM 1515 N N . LEU B 1 53 ? -6.302 -74.647 408.766 1.00 30.50 53 LEU B N 1
ATOM 1516 C CA . LEU B 1 53 ? -5.149 -73.948 409.316 1.00 28.20 53 LEU B CA 1
ATOM 1517 C C . LEU B 1 53 ? -3.883 -74.783 409.155 1.00 29.67 53 LEU B C 1
ATOM 1518 O O . LEU B 1 53 ? -2.840 -74.278 408.723 1.00 27.99 53 LEU B O 1
ATOM 1523 N N . HIS B 1 54 ? -3.973 -76.080 409.455 1.00 29.40 54 HIS B N 1
ATOM 1524 C CA . HIS B 1 54 ? -2.815 -76.957 409.364 1.00 28.44 54 HIS B CA 1
ATOM 1525 C C . HIS B 1 54 ? -2.362 -77.208 407.923 1.00 32.57 54 HIS B C 1
ATOM 1526 O O . HIS B 1 54 ? -1.308 -77.824 407.736 1.00 33.17 54 HIS B O 1
ATOM 1533 N N . ASN B 1 55 ? -3.115 -76.753 406.914 1.00 31.83 55 ASN B N 1
ATOM 1534 C CA . ASN B 1 55 ? -2.681 -76.814 405.522 1.00 29.06 55 ASN B CA 1
ATOM 1535 C C . ASN B 1 55 ? -1.919 -75.564 405.081 1.00 30.50 55 ASN B C 1
ATOM 1536 O O . ASN B 1 55 ? -1.589 -75.448 403.903 1.00 32.13 55 ASN B O 1
ATOM 1541 N N . ILE B 1 56 ? -1.650 -74.623 405.976 1.00 29.69 56 ILE B N 1
ATOM 1542 C CA . ILE B 1 56 ? -1.007 -73.357 405.625 1.00 31.00 56 ILE B CA 1
ATOM 1543 C C . ILE B 1 56 ? 0.453 -73.407 406.065 1.00 31.38 56 ILE B C 1
ATOM 1544 O O . ILE B 1 56 ? 0.732 -73.809 407.202 1.00 27.65 56 ILE B O 1
ATOM 1549 N N . PRO B 1 57 ? 1.402 -73.012 405.207 1.00 29.45 57 PRO B N 1
ATOM 1550 C CA . PRO B 1 57 ? 2.816 -72.959 405.614 1.00 30.82 57 PRO B CA 1
ATOM 1551 C C . PRO B 1 57 ? 3.044 -71.948 406.733 1.00 32.25 57 PRO B C 1
ATOM 1552 O O . PRO B 1 57 ? 2.286 -70.987 406.898 1.00 32.28 57 PRO B O 1
ATOM 1556 N N . ASP B 1 58 ? 4.113 -72.169 407.507 1.00 29.37 58 ASP B N 1
ATOM 1557 C CA . ASP B 1 58 ? 4.366 -71.330 408.678 1.00 30.04 58 ASP B CA 1
ATOM 1558 C C . ASP B 1 58 ? 4.547 -69.861 408.302 1.00 31.74 58 ASP B C 1
ATOM 1559 O O . ASP B 1 58 ? 3.982 -68.976 408.961 1.00 28.86 58 ASP B O 1
ATOM 1564 N N . ASP B 1 59 ? 5.325 -69.577 407.246 1.00 31.86 59 ASP B N 1
ATOM 1565 C CA . ASP B 1 59 ? 5.605 -68.186 406.885 1.00 30.18 59 ASP B CA 1
ATOM 1566 C C . ASP B 1 59 ? 4.361 -67.438 406.417 1.00 31.88 59 ASP B C 1
ATOM 1567 O O . ASP B 1 59 ? 4.331 -66.208 406.509 1.00 32.14 59 ASP B O 1
ATOM 1572 N N . TYR B 1 60 ? 3.328 -68.140 405.940 1.00 29.71 60 TYR B N 1
ATOM 1573 C CA . TYR B 1 60 ? 2.058 -67.463 405.706 1.00 29.43 60 TYR B CA 1
ATOM 1574 C C . TYR B 1 60 ? 1.312 -67.213 407.015 1.00 31.68 60 TYR B C 1
ATOM 1575 O O . TYR B 1 60 ? 0.755 -66.127 407.217 1.00 28.01 60 TYR B O 1
ATOM 1584 N N . LEU B 1 61 ? 1.312 -68.197 407.922 1.00 28.85 61 LEU B N 1
ATOM 1585 C CA . LEU B 1 61 ? 0.632 -68.022 409.202 1.00 27.47 61 LEU B CA 1
ATOM 1586 C C . LEU B 1 61 ? 1.204 -66.847 409.991 1.00 28.32 61 LEU B C 1
ATOM 1587 O O . LEU B 1 61 ? 0.456 -66.110 410.643 1.00 28.60 61 LEU B O 1
ATOM 1592 N N . SER B 1 62 ? 2.528 -66.653 409.939 1.00 30.31 62 SER B N 1
ATOM 1593 C CA . SER B 1 62 ? 3.173 -65.562 410.669 1.00 28.22 62 SER B CA 1
ATOM 1594 C C . SER B 1 62 ? 2.662 -64.198 410.225 1.00 30.65 62 SER B C 1
ATOM 1595 O O . SER B 1 62 ? 2.711 -63.233 410.995 1.00 30.03 62 SER B O 1
ATOM 1598 N N . ASP B 1 63 ? 2.196 -64.092 408.985 1.00 28.14 63 ASP B N 1
ATOM 1599 C CA . ASP B 1 63 ? 1.804 -62.802 408.448 1.00 31.62 63 ASP B CA 1
ATOM 1600 C C . ASP B 1 63 ? 0.364 -62.410 408.785 1.00 29.44 63 ASP B C 1
ATOM 1601 O O . ASP B 1 63 ? 0.046 -61.215 408.738 1.00 29.64 63 ASP B O 1
ATOM 1606 N N . ILE B 1 64 ? -0.489 -63.360 409.185 1.00 25.15 64 ILE B N 1
ATOM 1607 C CA . ILE B 1 64 ? -1.919 -63.073 409.305 1.00 28.62 64 ILE B CA 1
ATOM 1608 C C . ILE B 1 64 ? -2.214 -62.166 410.499 1.00 26.76 64 ILE B C 1
ATOM 1609 O O . ILE B 1 64 ? -2.880 -61.136 410.356 1.00 28.82 64 ILE B O 1
ATOM 1614 N N . LEU B 1 65 ? -1.772 -62.543 411.689 1.00 24.73 65 LEU B N 1
ATOM 1615 C CA . LEU B 1 65 ? -2.138 -61.744 412.855 1.00 26.49 65 LEU B CA 1
ATOM 1616 C C . LEU B 1 65 ? -1.540 -60.333 412.844 1.00 28.36 65 LEU B C 1
ATOM 1617 O O . LEU B 1 65 ? -2.229 -59.397 413.259 1.00 30.84 65 LEU B O 1
ATOM 1622 N N . PRO B 1 66 ? -0.299 -60.106 412.380 1.00 29.15 66 PRO B N 1
ATOM 1623 C CA . PRO B 1 66 ? 0.114 -58.715 412.137 1.00 27.41 66 PRO B CA 1
ATOM 1624 C C . PRO B 1 66 ? -0.843 -57.938 411.250 1.00 28.43 66 PRO B C 1
ATOM 1625 O O . PRO B 1 66 ? -1.109 -56.758 411.531 1.00 29.07 66 PRO B O 1
ATOM 1629 N N . VAL B 1 67 ? -1.391 -58.564 410.203 1.00 29.57 67 VAL B N 1
ATOM 1630 C CA . VAL B 1 67 ? -2.336 -57.858 409.337 1.00 28.38 67 VAL B CA 1
ATOM 1631 C C . VAL B 1 67 ? -3.658 -57.603 410.059 1.00 29.33 67 VAL B C 1
ATOM 1632 O O . VAL B 1 67 ? -4.248 -56.520 409.928 1.00 29.09 67 VAL B O 1
ATOM 1636 N N . VAL B 1 68 ? -4.141 -58.581 410.837 1.00 28.15 68 VAL B N 1
ATOM 1637 C CA . VAL B 1 68 ? -5.371 -58.374 411.598 1.00 27.76 68 VAL B CA 1
ATOM 1638 C C . VAL B 1 68 ? -5.199 -57.190 412.549 1.00 30.55 68 VAL B C 1
ATOM 1639 O O . VAL B 1 68 ? -6.026 -56.271 412.577 1.00 28.85 68 VAL B O 1
ATOM 1643 N N . LYS B 1 69 ? -4.089 -57.167 413.301 1.00 29.36 69 LYS B N 1
ATOM 1644 C CA . LYS B 1 69 ? -3.840 -56.065 414.230 1.00 28.83 69 LYS B CA 1
ATOM 1645 C C . LYS B 1 69 ? -3.813 -54.717 413.516 1.00 31.60 69 LYS B C 1
ATOM 1646 O O . LYS B 1 69 ? -4.361 -53.728 414.023 1.00 32.36 69 LYS B O 1
ATOM 1652 N N . LYS B 1 70 ? -3.186 -54.659 412.336 1.00 27.82 70 LYS B N 1
ATOM 1653 C CA . LYS B 1 70 ? -3.190 -53.422 411.564 1.00 27.37 70 LYS B CA 1
ATOM 1654 C C . LYS B 1 70 ? -4.611 -53.017 411.163 1.00 31.41 70 LYS B C 1
ATOM 1655 O O . LYS B 1 70 ? -4.962 -51.828 411.200 1.00 31.54 70 LYS B O 1
ATOM 1661 N N . LEU B 1 71 ? -5.457 -53.989 410.806 1.00 29.61 71 LEU B N 1
ATOM 1662 C CA . LEU B 1 71 ? -6.851 -53.663 410.497 1.00 29.31 71 LEU B CA 1
ATOM 1663 C C . LEU B 1 71 ? -7.592 -53.081 411.692 1.00 30.63 71 LEU B C 1
ATOM 1664 O O . LEU B 1 71 ? -8.493 -52.255 411.505 1.00 33.89 71 LEU B O 1
ATOM 1669 N N . THR B 1 72 ? -7.255 -53.499 412.921 1.00 28.43 72 THR B N 1
ATOM 1670 C CA . THR B 1 72 ? -7.938 -52.920 414.074 1.00 31.86 72 THR B CA 1
ATOM 1671 C C . THR B 1 72 ? -7.674 -51.422 414.180 1.00 31.89 72 THR B C 1
ATOM 1672 O O . THR B 1 72 ? -8.545 -50.671 414.646 1.00 31.75 72 THR B O 1
ATOM 1676 N N . LYS B 1 73 ? -6.489 -50.972 413.761 1.00 31.12 73 LYS B N 1
ATOM 1677 C CA . LYS B 1 73 ? -6.255 -49.539 413.669 1.00 31.73 73 LYS B CA 1
ATOM 1678 C C . LYS B 1 73 ? -7.072 -48.917 412.549 1.00 31.93 73 LYS B C 1
ATOM 1679 O O . LYS B 1 73 ? -7.508 -47.769 412.667 1.00 31.78 73 LYS B O 1
ATOM 1685 N N . VAL B 1 74 ? -7.304 -49.664 411.470 1.00 31.58 74 VAL B N 1
ATOM 1686 C CA . VAL B 1 74 ? -8.060 -49.136 410.344 1.00 31.98 74 VAL B CA 1
ATOM 1687 C C . VAL B 1 74 ? -9.525 -48.977 410.721 1.00 34.35 74 VAL B C 1
ATOM 1688 O O . VAL B 1 74 ? -10.163 -47.976 410.380 1.00 34.10 74 VAL B O 1
ATOM 1692 N N . LEU B 1 75 ? -10.069 -49.938 411.459 1.00 30.39 75 LEU B N 1
ATOM 1693 C CA . LEU B 1 75 ? -11.432 -49.848 411.956 1.00 26.98 75 LEU B CA 1
ATOM 1694 C C . LEU B 1 75 ? -11.522 -49.029 413.233 1.00 31.12 75 LEU B C 1
ATOM 1695 O O . LEU B 1 75 ? -12.606 -48.919 413.808 1.00 32.04 75 LEU B O 1
ATOM 1700 N N . LYS B 1 76 ? -10.408 -48.455 413.688 1.00 35.20 76 LYS B N 1
ATOM 1701 C CA . LYS B 1 76 ? -10.324 -47.711 414.940 1.00 33.10 76 LYS B CA 1
ATOM 1702 C C . LYS B 1 76 ? -10.753 -48.546 416.146 1.00 36.73 76 LYS B C 1
ATOM 1703 O O . LYS B 1 76 ? -11.119 -47.990 417.182 1.00 37.15 76 LYS B O 1
ATOM 1709 N N . LEU B 1 77 ? -10.727 -49.880 416.047 1.00 36.26 77 LEU B N 1
ATOM 1710 C CA . LEU B 1 77 ? -10.993 -50.691 417.235 1.00 32.43 77 LEU B CA 1
ATOM 1711 C C . LEU B 1 77 ? -9.898 -50.547 418.278 1.00 34.31 77 LEU B C 1
ATOM 1712 O O . LEU B 1 77 ? -10.100 -50.935 419.436 1.00 37.94 77 LEU B O 1
ATOM 1717 N N . ASP B 1 78 ? -8.745 -50.007 417.892 1.00 33.11 78 ASP B N 1
ATOM 1718 C CA . ASP B 1 78 ? -7.602 -49.918 418.784 1.00 38.13 78 ASP B CA 1
ATOM 1719 C C . ASP B 1 78 ? -7.668 -48.718 419.716 1.00 37.24 78 ASP B C 1
ATOM 1720 O O . ASP B 1 78 ? -6.786 -48.579 420.564 1.00 37.31 78 ASP B O 1
ATOM 1725 N N . GLU B 1 79 ? -8.690 -47.869 419.598 1.00 35.75 79 GLU B N 1
ATOM 1726 C CA . GLU B 1 79 ? -8.802 -46.724 420.493 1.00 41.62 79 GLU B CA 1
ATOM 1727 C C . GLU B 1 79 ? -9.364 -47.089 421.864 1.00 42.13 79 GLU B C 1
ATOM 1728 O O . GLU B 1 79 ? -9.179 -46.327 422.811 1.00 46.25 79 GLU B O 1
ATOM 1734 N N . ASN B 1 80 ? -10.023 -48.232 421.999 1.00 38.81 80 ASN B N 1
ATOM 1735 C CA . ASN B 1 80 ? -10.610 -48.656 423.263 1.00 35.98 80 ASN B CA 1
ATOM 1736 C C . ASN B 1 80 ? -9.650 -49.652 423.907 1.00 39.09 80 ASN B C 1
ATOM 1737 O O . ASN B 1 80 ? -9.634 -50.834 423.555 1.00 38.07 80 ASN B O 1
ATOM 1742 N N . ASN B 1 81 ? -8.844 -49.165 424.849 1.00 39.93 81 ASN B N 1
ATOM 1743 C CA . ASN B 1 81 ? -7.929 -49.997 425.627 1.00 36.06 81 ASN B CA 1
ATOM 1744 C C . ASN B 1 81 ? -8.493 -50.337 427.004 1.00 36.67 81 ASN B C 1
ATOM 1745 O O . ASN B 1 81 ? -7.772 -50.315 428.001 1.00 36.63 81 ASN B O 1
ATOM 1750 N N . THR B 1 82 ? -9.784 -50.638 427.089 1.00 36.26 82 THR B N 1
ATOM 1751 C CA . THR B 1 82 ? -10.445 -51.117 428.294 1.00 36.88 82 THR B CA 1
ATOM 1752 C C . THR B 1 82 ? -11.283 -52.339 427.941 1.00 39.31 82 THR B C 1
ATOM 1753 O O . THR B 1 82 ? -11.655 -52.524 426.778 1.00 38.35 82 THR B O 1
ATOM 1757 N N . PRO B 1 83 ? -11.585 -53.197 428.920 1.00 40.66 83 PRO B N 1
ATOM 1758 C CA . PRO B 1 83 ? -12.503 -54.321 428.654 1.00 39.24 83 PRO B CA 1
ATOM 1759 C C . PRO B 1 83 ? -13.960 -53.901 428.474 1.00 38.11 83 PRO B C 1
ATOM 1760 O O . PRO B 1 83 ? -14.795 -54.747 428.123 1.00 38.81 83 PRO B O 1
ATOM 1764 N N . GLU B 1 84 ? -14.287 -52.630 428.660 1.00 38.35 84 GLU B N 1
ATOM 1765 C CA . GLU B 1 84 ? -15.648 -52.164 428.477 1.00 38.00 84 GLU B CA 1
ATOM 1766 C C . GLU B 1 84 ? -15.839 -51.601 427.068 1.00 38.78 84 GLU B C 1
ATOM 1767 O O . GLU B 1 84 ? -14.914 -51.559 426.251 1.00 42.65 84 GLU B O 1
ATOM 1773 N N . GLY B 1 85 ? -17.061 -51.150 426.782 1.00 35.82 85 GLY B N 1
ATOM 1774 C CA . GLY B 1 85 ? -17.342 -50.533 425.500 1.00 37.50 85 GLY B CA 1
ATOM 1775 C C . GLY B 1 85 ? -17.442 -51.571 424.400 1.00 34.93 85 GLY B C 1
ATOM 1776 O O . GLY B 1 85 ? -17.770 -52.741 424.631 1.00 33.26 85 GLY B O 1
ATOM 1777 N N . GLU B 1 86 ? -17.146 -51.135 423.184 1.00 33.99 86 GLU B N 1
ATOM 1778 C CA . GLU B 1 86 ? -17.144 -52.057 422.060 1.00 37.48 86 GLU B CA 1
ATOM 1779 C C . GLU B 1 86 ? -15.917 -52.955 422.096 1.00 38.21 86 GLU B C 1
ATOM 1780 O O . GLU B 1 86 ? -14.859 -52.580 422.609 1.00 38.75 86 GLU B O 1
ATOM 1786 N N . GLY B 1 87 ? -16.074 -54.161 421.544 1.00 34.89 87 GLY B N 1
ATOM 1787 C CA . GLY B 1 87 ? -14.978 -55.103 421.419 1.00 31.84 87 GLY B CA 1
ATOM 1788 C C . GLY B 1 87 ? -14.930 -55.759 420.053 1.00 28.80 87 GLY B C 1
ATOM 1789 O O . GLY B 1 87 ? -15.503 -55.241 419.091 1.00 30.38 87 GLY B O 1
ATOM 1790 N N . TYR B 1 88 ? -14.251 -56.894 419.946 1.00 27.01 88 TYR B N 1
ATOM 1791 C CA . TYR B 1 88 ? -14.188 -57.592 418.673 1.00 27.65 88 TYR B CA 1
ATOM 1792 C C . TYR B 1 88 ? -13.752 -59.028 418.896 1.00 27.18 88 TYR B C 1
ATOM 1793 O O . TYR B 1 88 ? -13.149 -59.370 419.918 1.00 26.35 88 TYR B O 1
ATOM 1802 N N . ASN B 1 89 ? -14.063 -59.864 417.917 1.00 23.07 89 ASN B N 1
ATOM 1803 C CA . ASN B 1 89 ? -13.619 -61.243 417.938 1.00 26.49 89 ASN B CA 1
ATOM 1804 C C . ASN B 1 89 ? -12.769 -61.510 416.705 1.00 28.45 89 ASN B C 1
ATOM 1805 O O . ASN B 1 89 ? -12.934 -60.861 415.665 1.00 28.07 89 ASN B O 1
ATOM 1810 N N . VAL B 1 90 ? -11.833 -62.442 416.847 1.00 26.58 90 VAL B N 1
ATOM 1811 C CA . VAL B 1 90 ? -11.068 -62.993 415.737 1.00 23.86 90 VAL B CA 1
ATOM 1812 C C . VAL B 1 90 ? -11.332 -64.488 415.720 1.00 27.73 90 VAL B C 1
ATOM 1813 O O . VAL B 1 90 ? -11.103 -65.173 416.731 1.00 26.01 90 VAL B O 1
ATOM 1817 N N . LEU B 1 91 ? -11.806 -64.998 414.579 1.00 24.24 91 LEU B N 1
ATOM 1818 C CA . LEU B 1 91 ? -12.318 -66.362 414.506 1.00 24.35 91 LEU B CA 1
ATOM 1819 C C . LEU B 1 91 ? -11.886 -67.000 413.203 1.00 26.54 91 LEU B C 1
ATOM 1820 O O . LEU B 1 91 ? -11.969 -66.362 412.148 1.00 28.93 91 LEU B O 1
ATOM 1825 N N . GLN B 1 92 ? -11.440 -68.256 413.278 1.00 22.91 92 GLN B N 1
ATOM 1826 C CA . GLN B 1 92 ? -11.123 -69.052 412.100 1.00 25.87 92 GLN B CA 1
ATOM 1827 C C . GLN B 1 92 ? -11.717 -70.450 412.267 1.00 29.07 92 GLN B C 1
ATOM 1828 O O . GLN B 1 92 ? -11.566 -71.069 413.331 1.00 27.03 92 GLN B O 1
ATOM 1834 N N . ASN B 1 93 ? -12.387 -70.941 411.214 1.00 26.37 93 ASN B N 1
ATOM 1835 C CA . ASN B 1 93 ? -13.180 -72.171 411.256 1.00 26.74 93 ASN B CA 1
ATOM 1836 C C . ASN B 1 93 ? -12.600 -73.239 410.341 1.00 28.61 93 ASN B C 1
ATOM 1837 O O . ASN B 1 93 ? -12.166 -72.948 409.218 1.00 32.13 93 ASN B O 1
ATOM 1842 N N . ASN B 1 94 ? -12.648 -74.483 410.811 1.00 28.57 94 ASN B N 1
ATOM 1843 C CA . ASN B 1 94 ? -12.031 -75.621 410.135 1.00 30.47 94 ASN B CA 1
ATOM 1844 C C . ASN B 1 94 ? -13.036 -76.771 410.068 1.00 30.98 94 ASN B C 1
ATOM 1845 O O . ASN B 1 94 ? -13.194 -77.520 411.038 1.00 30.48 94 ASN B O 1
ATOM 1850 N N . GLY B 1 95 ? -13.689 -76.915 408.913 1.00 28.62 95 GLY B N 1
ATOM 1851 C CA . GLY B 1 95 ? -14.653 -77.959 408.645 1.00 28.60 95 GLY B CA 1
ATOM 1852 C C . GLY B 1 95 ? -16.084 -77.459 408.757 1.00 32.95 95 GLY B C 1
ATOM 1853 O O . GLY B 1 95 ? -16.380 -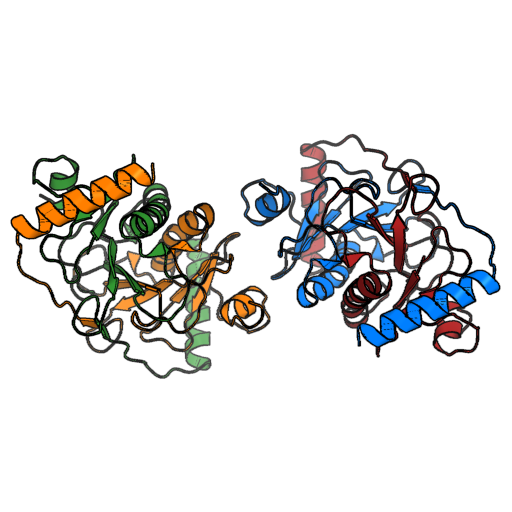76.451 409.411 1.00 30.77 95 GLY B O 1
ATOM 1854 N N . ARG B 1 96 ? -16.990 -78.195 408.102 1.00 32.08 96 ARG B N 1
ATOM 1855 C CA . ARG B 1 96 ? -18.404 -77.830 408.110 1.00 30.90 96 ARG B CA 1
ATOM 1856 C C . ARG B 1 96 ? -18.951 -77.736 409.532 1.00 33.39 96 ARG B C 1
ATOM 1857 O O . ARG B 1 96 ? -19.599 -76.748 409.895 1.00 31.75 96 ARG B O 1
ATOM 1865 N N . ILE B 1 97 ? -18.691 -78.755 410.358 1.00 34.38 97 ILE B N 1
ATOM 1866 C CA . ILE B 1 97 ? -19.270 -78.792 411.701 1.00 34.75 97 ILE B CA 1
ATOM 1867 C C . ILE B 1 97 ? -18.805 -77.600 412.532 1.00 35.26 97 ILE B C 1
ATOM 1868 O O . ILE B 1 97 ? -19.547 -77.099 413.391 1.00 31.48 97 ILE B O 1
ATOM 1873 N N . ALA B 1 98 ? -17.586 -77.115 412.284 1.00 32.66 98 ALA B N 1
ATOM 1874 C CA . ALA B 1 98 ? -17.069 -75.923 412.943 1.00 31.77 98 ALA B CA 1
ATOM 1875 C C . ALA B 1 98 ? -17.439 -74.625 412.223 1.00 33.00 98 ALA B C 1
ATOM 1876 O O . ALA B 1 98 ? -16.840 -73.591 412.539 1.00 31.77 98 ALA B O 1
ATOM 1878 N N . HIS B 1 99 ? -18.356 -74.675 411.231 1.00 29.83 99 HIS B N 1
ATOM 1879 C CA . HIS B 1 99 ? -19.011 -73.513 410.619 1.00 28.58 99 HIS B CA 1
ATOM 1880 C C . HIS B 1 99 ? -18.212 -72.934 409.452 1.00 32.22 99 HIS B C 1
ATOM 1881 O O . HIS B 1 99 ? -18.383 -71.767 409.085 1.00 31.45 99 HIS B O 1
ATOM 1888 N N . GLN B 1 100 ? -17.341 -73.735 408.853 1.00 31.93 100 GLN B N 1
ATOM 1889 C CA . GLN B 1 100 ? -16.604 -73.307 407.673 1.00 33.41 100 GLN B CA 1
ATOM 1890 C C . GLN B 1 100 ? -17.339 -73.751 406.410 1.00 37.58 100 GLN B C 1
ATOM 1891 O O . GLN B 1 100 ? -17.671 -74.935 406.265 1.00 36.93 100 GLN B O 1
ATOM 1897 N N . VAL B 1 101 ? -17.578 -72.813 405.490 1.00 32.74 101 VAL B N 1
ATOM 1898 C CA . VAL B 1 101 ? -18.274 -73.104 404.243 1.00 36.79 101 VAL B CA 1
ATOM 1899 C C . VAL B 1 101 ? -17.338 -73.037 403.044 1.00 40.21 101 VAL B C 1
ATOM 1900 O O . VAL B 1 101 ? -17.394 -73.896 402.163 1.00 40.37 101 VAL B O 1
ATOM 1904 N N . VAL B 1 102 ? -16.509 -71.995 402.964 1.00 35.36 102 VAL B N 1
ATOM 1905 C CA . VAL B 1 102 ? -15.553 -71.851 401.869 1.00 35.88 102 VAL B CA 1
ATOM 1906 C C . VAL B 1 102 ? -14.228 -72.483 402.288 1.00 33.48 102 VAL B C 1
ATOM 1907 O O . VAL B 1 102 ? -13.634 -72.097 403.301 1.00 34.46 102 VAL B O 1
ATOM 1911 N N . ASP B 1 103 ? -13.748 -73.430 401.489 1.00 34.92 103 ASP B N 1
ATOM 1912 C CA . ASP B 1 103 ? -12.634 -74.296 401.874 1.00 30.87 103 ASP B CA 1
ATOM 1913 C C . ASP B 1 103 ? -11.269 -73.698 401.528 1.00 35.36 103 ASP B C 1
ATOM 1914 O O . ASP B 1 103 ? -10.409 -74.306 400.869 1.00 37.30 103 ASP B O 1
ATOM 1919 N N . HIS B 1 104 ? -11.073 -72.480 402.021 1.00 34.25 104 HIS B N 1
ATOM 1920 C CA . HIS B 1 104 ? -9.812 -71.749 401.923 1.00 34.20 104 HIS B CA 1
ATOM 1921 C C . HIS B 1 104 ? -9.685 -70.986 403.232 1.00 29.44 104 HIS B C 1
ATOM 1922 O O . HIS B 1 104 ? -10.616 -70.261 403.597 1.00 26.00 104 HIS B O 1
ATOM 1929 N N . VAL B 1 105 ? -8.567 -71.171 403.947 1.00 24.82 105 VAL B N 1
ATOM 1930 C CA . VAL B 1 105 ? -8.437 -70.621 405.293 1.00 25.92 105 VAL B CA 1
ATOM 1931 C C . VAL B 1 105 ? -8.799 -69.144 405.281 1.00 25.97 105 VAL B C 1
ATOM 1932 O O . VAL B 1 105 ? -8.345 -68.391 404.418 1.00 24.67 105 VAL B O 1
ATOM 1936 N N . HIS B 1 106 ? -9.659 -68.729 406.206 1.00 25.59 106 HIS B N 1
ATOM 1937 C CA . HIS B 1 106 ? -9.921 -67.305 406.319 1.00 27.31 106 HIS B CA 1
ATOM 1938 C C . HIS B 1 106 ? -10.244 -66.935 407.763 1.00 30.74 106 HIS B C 1
ATOM 1939 O O . HIS B 1 106 ? -10.982 -67.643 408.459 1.00 30.13 106 HIS B O 1
ATOM 1946 N N . PHE B 1 107 ? -9.681 -65.813 408.200 1.00 32.22 107 PHE B N 1
ATOM 1947 C CA . PHE B 1 107 ? -9.921 -65.281 409.532 1.00 26.96 107 PHE B CA 1
ATOM 1948 C C . PHE B 1 107 ? -10.965 -64.175 409.473 1.00 24.90 107 PHE B C 1
ATOM 1949 O O . PHE B 1 107 ? -10.921 -63.315 408.592 1.00 27.62 107 PHE B O 1
ATOM 1957 N N . HIS B 1 108 ? -11.916 -64.217 410.390 1.00 26.32 108 HIS B N 1
ATOM 1958 C CA . HIS B 1 108 ? -12.886 -63.146 410.532 1.00 24.51 108 HIS B CA 1
ATOM 1959 C C . HIS B 1 108 ? -12.388 -62.168 411.600 1.00 24.65 108 HIS B C 1
ATOM 1960 O O . HIS B 1 108 ? -12.038 -62.578 412.710 1.00 26.18 108 HIS B O 1
ATOM 1967 N N . LEU B 1 109 ? -12.342 -60.885 411.265 1.00 22.40 109 LEU B N 1
ATOM 1968 C CA . LEU B 1 109 ? -12.277 -59.818 412.259 1.00 24.36 109 LEU B CA 1
ATOM 1969 C C . LEU B 1 109 ? -13.683 -59.228 412.373 1.00 27.59 109 LEU B C 1
ATOM 1970 O O . LEU B 1 109 ? -14.163 -58.571 411.440 1.00 24.55 109 LEU B O 1
ATOM 1975 N N . ILE B 1 110 ? -14.348 -59.474 413.500 1.00 26.76 110 ILE B N 1
ATOM 1976 C CA . ILE B 1 110 ? -15.760 -59.100 413.652 1.00 27.19 110 ILE B CA 1
ATOM 1977 C C . ILE B 1 110 ? -15.938 -58.115 414.800 1.00 28.70 110 ILE B C 1
ATOM 1978 O O . ILE B 1 110 ? -15.790 -58.510 415.968 1.00 31.29 110 ILE B O 1
ATOM 1983 N N . PRO B 1 111 ? -16.257 -56.847 414.540 1.00 27.11 111 PRO B N 1
ATOM 1984 C CA . PRO B 1 111 ? -16.565 -55.940 415.651 1.00 29.85 111 PRO B CA 1
ATOM 1985 C C . PRO B 1 111 ? -17.768 -56.435 416.446 1.00 27.44 111 PRO B C 1
ATOM 1986 O O . PRO B 1 111 ? -18.658 -57.107 415.927 1.00 27.14 111 PRO B O 1
ATOM 1990 N N . LYS B 1 112 ? -17.763 -56.138 417.738 1.00 28.80 112 LYS B N 1
ATOM 1991 C CA . LYS B 1 112 ? -18.833 -56.550 418.645 1.00 32.95 112 LYS B CA 1
ATOM 1992 C C . LYS B 1 112 ? -19.359 -55.295 419.333 1.00 33.81 112 LYS B C 1
ATOM 1993 O O . LYS B 1 112 ? -18.891 -54.918 420.410 1.00 33.17 112 LYS B O 1
ATOM 1999 N N . LYS B 1 113 ? -20.334 -54.637 418.691 1.00 39.65 113 LYS B N 1
ATOM 2000 C CA . LYS B 1 113 ? -20.837 -53.378 419.235 1.00 43.51 113 LYS B CA 1
ATOM 2001 C C . LYS B 1 113 ? -21.910 -53.644 420.286 1.00 39.46 113 LYS B C 1
ATOM 2002 O O . LYS B 1 113 ? -21.958 -52.963 421.313 1.00 43.71 113 LYS B O 1
ATOM 2008 N N . ASP B 1 114 ? -22.766 -54.631 420.077 1.00 40.14 114 ASP B N 1
ATOM 2009 C CA . ASP B 1 114 ? -23.822 -54.913 421.043 1.00 39.65 114 ASP B CA 1
ATOM 2010 C C . ASP B 1 114 ? -24.060 -56.415 421.081 1.00 42.70 114 ASP B C 1
ATOM 2011 O O . ASP B 1 114 ? -23.259 -57.201 420.570 1.00 41.25 114 ASP B O 1
ATOM 2016 N N . GLU B 1 115 ? -25.172 -56.814 421.689 1.00 41.98 115 GLU B N 1
ATOM 2017 C CA . GLU B 1 115 ? -25.480 -58.231 421.756 1.00 40.65 115 GLU B CA 1
ATOM 2018 C C . GLU B 1 115 ? -26.157 -58.741 420.494 1.00 36.73 115 GLU B C 1
ATOM 2019 O O . GLU B 1 115 ? -26.021 -59.925 420.158 1.00 40.18 115 GLU B O 1
ATOM 2025 N N . ALA B 1 116 ? -26.873 -57.872 419.781 1.00 37.85 116 ALA B N 1
ATOM 2026 C CA . ALA B 1 116 ? -27.687 -58.323 418.656 1.00 39.26 116 ALA B CA 1
ATOM 2027 C C . ALA B 1 116 ? -26.836 -58.635 417.425 1.00 39.66 116 ALA B C 1
ATOM 2028 O O . ALA B 1 116 ? -27.195 -59.506 416.625 1.00 40.21 116 ALA B O 1
ATOM 2030 N N . THR B 1 117 ? -25.709 -57.960 417.271 1.00 36.13 117 THR B N 1
ATOM 2031 C CA . THR B 1 117 ? -24.824 -58.121 416.132 1.00 36.99 117 THR B CA 1
ATOM 2032 C C . THR B 1 117 ? -23.493 -58.717 416.585 1.00 36.30 117 THR B C 1
ATOM 2033 O O . THR B 1 117 ? -23.263 -58.952 417.778 1.00 37.16 117 THR B O 1
ATOM 2037 N N . GLY B 1 118 ? -22.612 -58.963 415.610 1.00 34.81 118 GLY B N 1
ATOM 2038 C CA . GLY B 1 118 ? -21.324 -59.568 415.867 1.00 33.09 118 GLY B CA 1
ATOM 2039 C C . GLY B 1 118 ? -21.445 -61.061 416.154 1.00 31.39 118 GLY B C 1
ATOM 2040 O O . GLY B 1 118 ? -22.481 -61.687 415.962 1.00 31.93 118 GLY B O 1
ATOM 2041 N N . LEU B 1 119 ? -20.345 -61.626 416.617 1.00 28.26 119 LEU B N 1
ATOM 2042 C CA . LEU B 1 119 ? -20.319 -63.044 416.928 1.00 31.00 119 LEU B CA 1
ATOM 2043 C C . LEU B 1 119 ? -21.134 -63.341 418.182 1.00 30.57 119 LEU B C 1
ATOM 2044 O O . LEU B 1 119 ? -21.033 -62.630 419.184 1.00 33.05 119 LEU B O 1
ATOM 2049 N N . GLY B 1 120 ? -21.933 -64.405 418.123 1.00 30.60 120 GLY B N 1
ATOM 2050 C CA . GLY B 1 120 ? -22.529 -65.007 419.308 1.00 29.88 120 GLY B CA 1
ATOM 2051 C C . GLY B 1 120 ? -21.728 -66.229 419.719 1.00 30.33 120 GLY B C 1
ATOM 2052 O O . GLY B 1 120 ? -21.367 -67.061 418.884 1.00 31.74 120 GLY B O 1
ATOM 2053 N N . VAL B 1 121 ? -21.441 -66.319 421.011 1.00 29.12 121 VAL B N 1
ATOM 2054 C CA . VAL B 1 121 ? -20.509 -67.307 421.553 1.00 34.35 121 VAL B CA 1
ATOM 2055 C C . VAL B 1 121 ? -21.283 -68.259 422.465 1.00 36.02 121 VAL B C 1
ATOM 2056 O O . VAL B 1 121 ? -21.716 -67.877 423.561 1.00 33.84 121 VAL B O 1
ATOM 2060 N N . GLY B 1 122 ? -21.468 -69.497 422.011 1.00 33.80 122 GLY B N 1
ATOM 2061 C CA . GLY B 1 122 ? -21.964 -70.551 422.868 1.00 32.30 122 GLY B CA 1
ATOM 2062 C C . GLY B 1 122 ? -20.783 -71.244 423.518 1.00 34.18 122 GLY B C 1
ATOM 2063 O O . GLY B 1 122 ? -19.859 -71.686 422.831 1.00 32.61 122 GLY B O 1
ATOM 2064 N N . TRP B 1 123 ? -20.820 -71.346 424.846 1.00 29.44 123 TRP B N 1
ATOM 2065 C CA . TRP B 1 123 ? -19.642 -71.680 425.643 1.00 34.37 123 TRP B CA 1
ATOM 2066 C C . TRP B 1 123 ? -19.977 -72.788 426.643 1.00 35.78 123 TRP B C 1
ATOM 2067 O O . TRP B 1 123 ? -20.114 -72.546 427.850 1.00 29.84 123 TRP B O 1
ATOM 2078 N N . PRO B 1 124 ? -20.106 -74.028 426.173 1.00 35.93 124 PRO B N 1
ATOM 2079 C CA . PRO B 1 124 ? -20.490 -75.140 427.074 1.00 33.99 124 PRO B CA 1
ATOM 2080 C C . PRO B 1 124 ? -19.337 -75.650 427.938 1.00 33.12 124 PRO B C 1
ATOM 2081 O O . PRO B 1 124 ? -18.781 -76.734 427.743 1.00 34.14 124 PRO B O 1
ATOM 2085 N N . ALA B 1 125 ? -18.977 -74.868 428.954 1.00 30.27 125 ALA B N 1
ATOM 2086 C CA . ALA B 1 125 ? -17.810 -75.177 429.778 1.00 37.42 125 ALA B CA 1
ATOM 2087 C C . ALA B 1 125 ? -18.106 -76.303 430.761 1.00 42.62 125 ALA B C 1
ATOM 2088 O O . ALA B 1 125 ? -19.133 -76.285 431.446 1.00 42.13 125 ALA B O 1
ATOM 2090 N N . GLU B 1 126 ? -17.193 -77.270 430.843 1.00 44.58 126 GLU B N 1
ATOM 2091 C CA . GLU B 1 126 ? -17.272 -78.353 431.811 1.00 40.41 126 GLU B CA 1
ATOM 2092 C C . GLU B 1 126 ? -16.439 -78.017 433.044 1.00 46.88 126 GLU B C 1
ATOM 2093 O O . GLU B 1 126 ? -15.548 -77.161 433.013 1.00 47.14 126 GLU B O 1
ATOM 2099 N N . ALA B 1 127 ? -16.740 -78.704 434.144 1.00 45.63 127 ALA B N 1
ATOM 2100 C CA . ALA B 1 127 ? -16.058 -78.412 435.394 1.00 41.79 127 ALA B CA 1
ATOM 2101 C C . ALA B 1 127 ? -14.614 -78.904 435.354 1.00 40.68 127 ALA B C 1
ATOM 2102 O O . ALA B 1 127 ? -14.246 -79.795 434.584 1.00 40.02 127 ALA B O 1
ATOM 2104 N N . THR B 1 128 ? -13.794 -78.307 436.211 1.00 41.97 128 THR B N 1
ATOM 2105 C CA . THR B 1 128 ? -12.405 -78.721 436.336 1.00 43.63 128 THR B CA 1
ATOM 2106 C C . THR B 1 128 ? -12.309 -80.119 436.943 1.00 43.41 128 THR B C 1
ATOM 2107 O O . THR B 1 128 ? -12.946 -80.416 437.959 1.00 46.91 128 THR B O 1
ATOM 2111 N N . ASP B 1 129 ? -11.489 -80.972 436.326 1.00 40.48 129 ASP B N 1
ATOM 2112 C CA . ASP B 1 129 ? -11.296 -82.361 436.748 1.00 42.70 129 ASP B CA 1
ATOM 2113 C C . ASP B 1 129 ? -9.823 -82.707 436.518 1.00 45.54 129 ASP B C 1
ATOM 2114 O O . ASP B 1 129 ? -9.432 -83.123 435.420 1.00 46.10 129 ASP B O 1
ATOM 2119 N N . PHE B 1 130 ? -9.014 -82.538 437.571 1.00 44.56 130 PHE B N 1
ATOM 2120 C CA . PHE B 1 130 ? -7.578 -82.773 437.470 1.00 43.75 130 PHE B CA 1
ATOM 2121 C C . PHE B 1 130 ? -7.255 -84.211 437.083 1.00 45.30 130 PHE B C 1
ATOM 2122 O O . PHE B 1 130 ? -6.206 -84.471 436.485 1.00 45.72 130 PHE B O 1
ATOM 2130 N N . ASP B 1 131 ? -8.132 -85.160 437.399 1.00 50.13 131 ASP B N 1
ATOM 2131 C CA . ASP B 1 131 ? -7.852 -86.535 437.007 1.00 51.85 131 ASP B CA 1
ATOM 2132 C C . ASP B 1 131 ? -7.917 -86.695 435.493 1.00 48.42 131 ASP B C 1
ATOM 2133 O O . ASP B 1 131 ? -6.977 -87.209 434.883 1.00 47.24 131 ASP B O 1
ATOM 2138 N N . LYS B 1 132 ? -9.013 -86.247 434.865 1.00 46.71 132 LYS B N 1
ATOM 2139 C CA . LYS B 1 132 ? -9.118 -86.360 433.412 1.00 46.81 132 LYS B CA 1
ATOM 2140 C C . LYS B 1 132 ? -8.106 -85.462 432.710 1.00 43.71 132 LYS B C 1
ATOM 2141 O O . LYS B 1 132 ? -7.483 -85.875 431.723 1.00 43.24 132 LYS B O 1
ATOM 2147 N N . LEU B 1 133 ? -7.919 -84.240 433.214 1.00 42.36 133 LEU B N 1
ATOM 2148 C CA . LEU B 1 133 ? -6.926 -83.338 432.642 1.00 39.82 133 LEU B CA 1
ATOM 2149 C C . LEU B 1 133 ? -5.530 -83.941 432.689 1.00 38.09 133 LEU B C 1
ATOM 2150 O O . LEU B 1 133 ? -4.783 -83.869 431.705 1.00 40.47 133 LEU B O 1
ATOM 2155 N N . GLY B 1 134 ? -5.157 -84.538 433.824 1.00 42.01 134 GLY B N 1
ATOM 2156 C CA . GLY B 1 134 ? -3.838 -85.149 433.932 1.00 39.28 134 GLY B CA 1
ATOM 2157 C C . GLY B 1 134 ? -3.620 -86.251 432.912 1.00 40.68 134 GLY B C 1
ATOM 2158 O O . GLY B 1 134 ? -2.592 -86.293 432.233 1.00 42.77 134 GLY B O 1
ATOM 2159 N N . LYS B 1 135 ? -4.593 -87.156 432.779 1.00 41.28 135 LYS B N 1
ATOM 2160 C CA . LYS B 1 135 ? -4.476 -88.195 431.763 1.00 44.06 135 LYS B CA 1
ATOM 2161 C C . LYS B 1 135 ? -4.452 -87.594 430.366 1.00 42.01 135 LYS B C 1
ATOM 2162 O O . LYS B 1 135 ? -3.767 -88.113 429.479 1.00 44.79 135 LYS B O 1
ATOM 2168 N N . LEU B 1 136 ? -5.188 -86.506 430.145 1.00 39.61 136 LEU B N 1
ATOM 2169 C CA . LEU B 1 136 ? -5.137 -85.862 428.844 1.00 39.07 136 LEU B CA 1
ATOM 2170 C C . LEU B 1 136 ? -3.777 -85.230 428.616 1.00 41.66 136 LEU B C 1
ATOM 2171 O O . LEU B 1 136 ? -3.198 -85.367 427.533 1.00 43.19 136 LEU B O 1
ATOM 2176 N N . HIS B 1 137 ? -3.242 -84.558 429.642 1.00 42.54 137 HIS B N 1
ATOM 2177 C CA . HIS B 1 137 ? -1.940 -83.904 429.525 1.00 44.73 137 HIS B CA 1
ATOM 2178 C C . HIS B 1 137 ? -0.834 -84.918 429.274 1.00 44.81 137 HIS B C 1
ATOM 2179 O O . HIS B 1 137 ? 0.110 -84.655 428.516 1.00 47.70 137 HIS B O 1
ATOM 2186 N N . GLU B 1 138 ? -0.938 -86.088 429.895 1.00 44.61 138 GLU B N 1
ATOM 2187 C CA . GLU B 1 138 ? 0.085 -87.108 429.711 1.00 48.98 138 GLU B CA 1
ATOM 2188 C C . GLU B 1 138 ? 0.027 -87.686 428.299 1.00 45.32 138 GLU B C 1
ATOM 2189 O O . GLU B 1 138 ? 1.067 -87.912 427.669 1.00 41.38 138 GLU B O 1
ATOM 2195 N N . LYS B 1 139 ? -1.184 -87.876 427.767 1.00 47.67 139 LYS B N 1
ATOM 2196 C CA . LYS B 1 139 ? -1.331 -88.343 426.392 1.00 47.01 139 LYS B CA 1
ATOM 2197 C C . LYS B 1 139 ? -0.801 -87.321 425.392 1.00 44.98 139 LYS B C 1
ATOM 2198 O O . LYS B 1 139 ? -0.124 -87.691 424.422 1.00 43.58 139 LYS B O 1
ATOM 2204 N N . LEU B 1 140 ? -1.075 -86.031 425.622 1.00 40.56 140 LEU B N 1
ATOM 2205 C CA . LEU B 1 140 ? -0.696 -85.005 424.643 1.00 42.80 140 LEU B CA 1
ATOM 2206 C C . LEU B 1 140 ? 0.807 -84.757 424.659 1.00 45.54 140 LEU B C 1
ATOM 2207 O O . LEU B 1 140 ? 1.428 -84.634 423.595 1.00 47.36 140 LEU B O 1
ATOM 2212 N N . LYS B 1 141 ? 1.413 -84.689 425.854 1.00 47.21 141 LYS B N 1
ATOM 2213 C CA . LYS B 1 141 ? 2.847 -84.470 425.913 1.00 44.71 141 LYS B CA 1
ATOM 2214 C C . LYS B 1 141 ? 3.595 -85.648 425.289 1.00 45.23 141 LYS B C 1
ATOM 2215 O O . LYS B 1 141 ? 4.706 -85.486 424.774 1.00 40.63 141 LYS B O 1
ATOM 2221 N N . GLU B 1 142 ? 2.969 -86.826 425.245 1.00 47.54 142 GLU B N 1
ATOM 2222 C CA . GLU B 1 142 ? 3.557 -87.968 424.531 1.00 47.99 142 GLU B CA 1
ATOM 2223 C C . GLU B 1 142 ? 3.497 -87.758 423.032 1.00 48.93 142 GLU B C 1
ATOM 2224 O O . GLU B 1 142 ? 4.507 -87.915 422.335 1.00 52.43 142 GLU B O 1
ATOM 2230 N N . GLU B 1 143 ? 2.320 -87.394 422.514 1.00 45.11 143 GLU B N 1
ATOM 2231 C CA . GLU B 1 143 ? 2.215 -87.112 421.090 1.00 43.69 143 GLU B CA 1
ATOM 2232 C C . GLU B 1 143 ? 3.106 -85.938 420.702 1.00 45.03 143 GLU B C 1
ATOM 2233 O O . GLU B 1 143 ? 3.700 -85.932 419.615 1.00 46.14 143 GLU B O 1
ATOM 2239 N N . LEU B 1 144 ? 3.236 -84.948 421.592 1.00 42.62 144 LEU B N 1
ATOM 2240 C CA . LEU B 1 144 ? 4.170 -83.848 421.356 1.00 44.49 144 LEU B CA 1
ATOM 2241 C C . LEU B 1 144 ? 5.603 -84.359 421.176 1.00 46.91 144 LEU B C 1
ATOM 2242 O O . LEU B 1 144 ? 6.329 -83.919 420.274 1.00 47.83 144 LEU B O 1
ATOM 2247 N N . ALA B 1 145 ? 6.032 -85.284 422.036 1.00 45.27 145 ALA B N 1
ATOM 2248 C CA . ALA B 1 145 ? 7.399 -85.780 421.945 1.00 51.20 145 ALA B CA 1
ATOM 2249 C C . ALA B 1 145 ? 7.637 -86.511 420.630 1.00 50.86 145 ALA B C 1
ATOM 2250 O O . ALA B 1 145 ? 8.741 -86.461 420.083 1.00 50.31 145 ALA B O 1
ATOM 2252 N N . LYS B 1 146 ? 6.609 -87.168 420.094 1.00 53.27 146 LYS B N 1
ATOM 2253 C CA . LYS B 1 146 ? 6.741 -87.821 418.797 1.00 54.69 146 LYS B CA 1
ATOM 2254 C C . LYS B 1 146 ? 6.725 -86.821 417.648 1.00 53.82 146 LYS B C 1
ATOM 2255 O O . LYS B 1 146 ? 7.268 -87.113 416.578 1.00 50.83 146 LYS B O 1
ATOM 2261 N N . VAL B 1 147 ? 6.098 -85.654 417.837 1.00 53.45 147 VAL B N 1
ATOM 2262 C CA . VAL B 1 147 ? 6.183 -84.615 416.815 1.00 50.23 147 VAL B CA 1
ATOM 2263 C C . VAL B 1 147 ? 7.608 -84.086 416.720 1.00 52.77 147 VAL B C 1
ATOM 2264 O O . VAL B 1 147 ? 8.060 -83.683 415.642 1.00 61.13 147 VAL B O 1
ATOM 2268 N N . ASP B 1 148 ? 8.350 -84.113 417.820 1.00 56.12 148 ASP B N 1
ATOM 2269 C CA . ASP B 1 148 ? 9.736 -83.659 417.846 1.00 53.59 148 ASP B CA 1
ATOM 2270 C C . ASP B 1 148 ? 10.726 -84.827 417.734 1.00 53.98 148 ASP B C 1
ATOM 2271 O O . ASP B 1 148 ? 10.856 -85.464 416.683 1.00 58.04 148 ASP B O 1
ATOM 2276 N N . SER C 1 6 ? -0.631 -59.320 438.970 1.00 55.83 6 SER C N 1
ATOM 2277 C CA . SER C 1 6 ? -2.067 -59.497 439.221 1.00 58.87 6 SER C CA 1
ATOM 2278 C C . SER C 1 6 ? -2.680 -60.477 438.224 1.00 56.35 6 SER C C 1
ATOM 2279 O O . SER C 1 6 ? -3.633 -61.199 438.546 1.00 62.79 6 SER C O 1
ATOM 2282 N N . CYS C 1 7 ? -2.121 -60.492 437.012 1.00 54.20 7 CYS C N 1
ATOM 2283 C CA . CYS C 1 7 ? -2.698 -61.235 435.896 1.00 47.41 7 CYS C CA 1
ATOM 2284 C C . CYS C 1 7 ? -2.412 -62.728 436.019 1.00 43.98 7 CYS C C 1
ATOM 2285 O O . CYS C 1 7 ? -1.253 -63.156 436.131 1.00 40.11 7 CYS C O 1
ATOM 2288 N N . ILE C 1 8 ? -3.485 -63.517 435.971 1.00 40.92 8 ILE C N 1
ATOM 2289 C CA . ILE C 1 8 ? -3.381 -64.955 436.171 1.00 42.95 8 ILE C CA 1
ATOM 2290 C C . ILE C 1 8 ? -2.489 -65.605 435.109 1.00 41.09 8 ILE C C 1
ATOM 2291 O O . ILE C 1 8 ? -1.788 -66.584 435.400 1.00 41.36 8 ILE C O 1
ATOM 2296 N N . PHE C 1 9 ? -2.472 -65.067 433.875 1.00 40.75 9 PHE C N 1
ATOM 2297 C CA . PHE C 1 9 ? -1.689 -65.686 432.806 1.00 37.72 9 PHE C CA 1
ATOM 2298 C C . PHE C 1 9 ? -0.210 -65.315 432.892 1.00 38.38 9 PHE C C 1
ATOM 2299 O O . PHE C 1 9 ? 0.661 -66.146 432.610 1.00 39.46 9 PHE C O 1
ATOM 2307 N N . CYS C 1 10 ? 0.106 -64.081 433.277 1.00 36.81 10 CYS C N 1
ATOM 2308 C CA . CYS C 1 10 ? 1.491 -63.760 433.603 1.00 34.63 10 CYS C CA 1
ATOM 2309 C C . CYS C 1 10 ? 2.018 -64.676 434.702 1.00 38.07 10 CYS C C 1
ATOM 2310 O O . CYS C 1 10 ? 3.153 -65.164 434.629 1.00 43.62 10 CYS C O 1
ATOM 2313 N N . LYS C 1 11 ? 1.205 -64.923 435.733 1.00 38.52 11 LYS C N 1
ATOM 2314 C CA . LYS C 1 11 ? 1.647 -65.791 436.817 1.00 42.44 11 LYS C CA 1
ATOM 2315 C C . LYS C 1 11 ? 1.804 -67.238 436.352 1.00 43.08 11 LYS C C 1
ATOM 2316 O O . LYS C 1 11 ? 2.695 -67.958 436.824 1.00 39.20 11 LYS C O 1
ATOM 2322 N N . ILE C 1 12 ? 0.941 -67.685 435.438 1.00 39.08 12 ILE C N 1
ATOM 2323 C CA . ILE C 1 12 ? 1.047 -69.043 434.914 1.00 38.29 12 ILE C CA 1
ATOM 2324 C C . ILE C 1 12 ? 2.305 -69.183 434.065 1.00 42.91 12 ILE C C 1
ATOM 2325 O O . ILE C 1 12 ? 3.016 -70.195 434.143 1.00 41.12 12 ILE C O 1
ATOM 2330 N N . ILE C 1 13 ? 2.605 -68.165 433.248 1.00 41.13 13 ILE C N 1
ATOM 2331 C CA . ILE C 1 13 ? 3.842 -68.169 432.469 1.00 41.20 13 ILE C CA 1
ATOM 2332 C C . ILE C 1 13 ? 5.046 -68.291 433.397 1.00 40.11 13 ILE C C 1
ATOM 2333 O O . ILE C 1 13 ? 5.922 -69.132 433.189 1.00 41.13 13 ILE C O 1
ATOM 2338 N N . LYS C 1 14 ? 5.091 -67.478 434.454 1.00 46.03 14 LYS C N 1
ATOM 2339 C CA . LYS C 1 14 ? 6.176 -67.565 435.434 1.00 45.18 14 LYS C CA 1
ATOM 2340 C C . LYS C 1 14 ? 6.117 -68.818 436.306 1.00 41.64 14 LYS C C 1
ATOM 2341 O O . LYS C 1 14 ? 7.020 -69.003 437.124 1.00 45.15 14 LYS C O 1
ATOM 2347 N N . GLY C 1 15 ? 5.104 -69.671 436.169 1.00 37.93 15 GLY C N 1
ATOM 2348 C CA . GLY C 1 15 ? 4.994 -70.856 436.999 1.00 37.25 15 GLY C CA 1
ATOM 2349 C C . GLY C 1 15 ? 4.476 -70.636 438.408 1.00 44.63 15 GLY C C 1
ATOM 2350 O O . GLY C 1 15 ? 4.468 -71.587 439.200 1.00 43.64 15 GLY C O 1
ATOM 2351 N N . GLU C 1 16 ? 4.037 -69.416 438.748 1.00 44.94 16 GLU C N 1
ATOM 2352 C CA . GLU C 1 16 ? 3.568 -69.143 440.106 1.00 40.20 16 GLU C CA 1
ATOM 2353 C C . GLU C 1 16 ? 2.195 -69.752 440.344 1.00 44.09 16 GLU C C 1
ATOM 2354 O O . GLU C 1 16 ? 1.926 -70.291 441.419 1.00 48.43 16 GLU C O 1
ATOM 2360 N N . ILE C 1 17 ? 1.319 -69.684 439.357 1.00 43.00 17 ILE C N 1
ATOM 2361 C CA . ILE C 1 17 ? 0.070 -70.434 439.363 1.00 42.84 17 ILE C CA 1
ATOM 2362 C C . ILE C 1 17 ? 0.252 -71.644 438.458 1.00 45.11 17 ILE C C 1
ATOM 2363 O O . ILE C 1 17 ? 0.706 -71.482 437.315 1.00 46.05 17 ILE C O 1
ATOM 2368 N N . PRO C 1 18 ? -0.065 -72.849 438.918 1.00 45.24 18 PRO C N 1
ATOM 2369 C CA . PRO C 1 18 ? 0.252 -74.041 438.134 1.00 43.08 18 PRO C CA 1
ATOM 2370 C C . PRO C 1 18 ? -0.659 -74.165 436.916 1.00 40.70 18 PRO C C 1
ATOM 2371 O O . PRO C 1 18 ? -1.694 -73.507 436.802 1.00 40.65 18 PRO C O 1
ATOM 2375 N N . SER C 1 19 ? -0.252 -75.039 435.999 1.00 39.96 19 SER C N 1
ATOM 2376 C CA . SER C 1 19 ? -0.908 -75.183 434.709 1.00 35.51 19 SER C CA 1
ATOM 2377 C C . SER C 1 19 ? -0.459 -76.489 434.073 1.00 34.76 19 SER C C 1
ATOM 2378 O O . SER C 1 19 ? 0.527 -77.092 434.493 1.00 39.91 19 SER C O 1
ATOM 2381 N N . PHE C 1 20 ? -1.196 -76.910 433.042 1.00 33.09 20 PHE C N 1
ATOM 2382 C CA . PHE C 1 20 ? -0.893 -78.099 432.246 1.00 36.00 20 PHE C CA 1
ATOM 2383 C C . PHE C 1 20 ? -0.234 -77.625 430.945 1.00 35.76 20 PHE C C 1
ATOM 2384 O O . PHE C 1 20 ? -0.891 -77.443 429.918 1.00 34.90 20 PHE C O 1
ATOM 2392 N N . LYS C 1 21 ? 1.076 -77.438 430.994 1.00 32.52 21 LYS C N 1
ATOM 2393 C CA . LYS C 1 21 ? 1.814 -76.836 429.889 1.00 37.66 21 LYS C CA 1
ATOM 2394 C C . LYS C 1 21 ? 1.940 -77.781 428.690 1.00 35.50 21 LYS C C 1
ATOM 2395 O O . LYS C 1 21 ? 2.160 -78.988 428.838 1.00 33.07 21 LYS C O 1
ATOM 2401 N N . LEU C 1 22 ? 1.798 -77.216 427.484 1.00 32.67 22 LEU C N 1
ATOM 2402 C CA . LEU C 1 22 ? 1.909 -77.986 426.258 1.00 31.40 22 LEU C CA 1
ATOM 2403 C C . LEU C 1 22 ? 3.125 -77.479 425.504 1.00 32.02 22 LEU C C 1
ATOM 2404 O O . LEU C 1 22 ? 4.255 -77.859 425.838 1.00 36.68 22 LEU C O 1
ATOM 2409 N N . ILE C 1 23 ? 2.970 -76.635 424.502 1.00 33.07 23 ILE C N 1
ATOM 2410 C CA . ILE C 1 23 ? 4.115 -76.127 423.761 1.00 32.48 23 ILE C CA 1
ATOM 2411 C C . ILE C 1 23 ? 4.538 -74.790 424.346 1.00 33.32 23 ILE C C 1
ATOM 2412 O O . ILE C 1 23 ? 3.701 -73.915 424.593 1.00 31.05 23 ILE C O 1
ATOM 2417 N N . GLU C 1 24 ? 5.835 -74.633 424.584 1.00 34.95 24 GLU C N 1
ATOM 2418 C CA . GLU C 1 24 ? 6.390 -73.336 424.918 1.00 34.55 24 GLU C CA 1
ATOM 2419 C C . GLU C 1 24 ? 7.473 -72.955 423.911 1.00 36.72 24 GLU C C 1
ATOM 2420 O O . GLU C 1 24 ? 8.185 -73.809 423.369 1.00 33.29 24 GLU C O 1
ATOM 2426 N N . THR C 1 25 ? 7.576 -71.652 423.681 1.00 33.58 25 THR C N 1
ATOM 2427 C CA . THR C 1 25 ? 8.444 -71.037 422.694 1.00 34.21 25 THR C CA 1
ATOM 2428 C C . THR C 1 25 ? 9.127 -69.865 423.399 1.00 37.32 25 THR C C 1
ATOM 2429 O O . THR C 1 25 ? 8.773 -69.516 424.530 1.00 33.17 25 THR C O 1
ATOM 2433 N N . ALA C 1 26 ? 10.134 -69.263 422.762 1.00 35.96 26 ALA C N 1
ATOM 2434 C CA . ALA C 1 26 ? 10.689 -68.033 423.317 1.00 32.15 26 ALA C CA 1
ATOM 2435 C C . ALA C 1 26 ? 9.618 -66.963 423.480 1.00 33.63 26 ALA C C 1
ATOM 2436 O O . ALA C 1 26 ? 9.730 -66.099 424.355 1.00 31.44 26 ALA C O 1
ATOM 2438 N N . LYS C 1 27 ? 8.568 -67.005 422.661 1.00 34.07 27 LYS C N 1
ATOM 2439 C CA . LYS C 1 27 ? 7.580 -65.942 422.657 1.00 33.86 27 LYS C CA 1
ATOM 2440 C C . LYS C 1 27 ? 6.172 -66.375 423.077 1.00 34.87 27 LYS C C 1
ATOM 2441 O O . LYS C 1 27 ? 5.378 -65.514 423.476 1.00 32.62 27 LYS C O 1
ATOM 2447 N N . THR C 1 28 ? 5.862 -67.668 423.072 1.00 33.40 28 THR C N 1
ATOM 2448 C CA . THR C 1 28 ? 4.497 -68.141 423.250 1.00 31.50 28 THR C CA 1
ATOM 2449 C C . THR C 1 28 ? 4.456 -69.220 424.324 1.00 33.78 28 THR C C 1
ATOM 2450 O O . THR C 1 28 ? 5.444 -69.928 424.553 1.00 34.20 28 THR C O 1
ATOM 2454 N N . TYR C 1 29 ? 3.300 -69.343 424.983 1.00 28.10 29 TYR C N 1
ATOM 2455 C CA . TYR C 1 29 ? 3.082 -70.347 426.011 1.00 28.24 29 TYR C CA 1
ATOM 2456 C C . TYR C 1 29 ? 1.686 -70.905 425.813 1.00 28.78 29 TYR C C 1
ATOM 2457 O O . TYR C 1 29 ? 0.755 -70.149 425.520 1.00 32.16 29 TYR C O 1
ATOM 2466 N N . SER C 1 30 ? 1.529 -72.218 425.947 1.00 27.17 30 SER C N 1
ATOM 2467 C CA . SER C 1 30 ? 0.215 -72.812 425.725 1.00 31.14 30 SER C CA 1
ATOM 2468 C C . SER C 1 30 ? -0.047 -73.935 426.726 1.00 30.85 30 SER C C 1
ATOM 2469 O O . SER C 1 30 ? 0.869 -74.631 427.173 1.00 31.22 30 SER C O 1
ATOM 2472 N N . PHE C 1 31 ? -1.318 -74.107 427.069 1.00 29.72 31 PHE C N 1
ATOM 2473 C CA . PHE C 1 31 ? -1.688 -74.975 428.175 1.00 33.45 31 PHE C CA 1
ATOM 2474 C C . PHE C 1 31 ? -3.166 -75.324 428.069 1.00 32.39 31 PHE C C 1
ATOM 2475 O O . PHE C 1 31 ? -3.955 -74.613 427.439 1.00 30.47 31 PHE C O 1
ATOM 2483 N N . LEU C 1 32 ? -3.521 -76.444 428.692 1.00 34.42 32 LEU C N 1
ATOM 2484 C CA . LEU C 1 32 ? -4.904 -76.892 428.739 1.00 31.80 32 LEU C CA 1
ATOM 2485 C C . LEU C 1 32 ? -5.804 -75.863 429.424 1.00 34.25 32 LEU C C 1
ATOM 2486 O O . LEU C 1 32 ? -5.474 -75.338 430.492 1.00 33.52 32 LEU C O 1
ATOM 2491 N N . ASP C 1 33 ? -6.939 -75.561 428.801 1.00 33.28 33 ASP C N 1
ATOM 2492 C CA . ASP C 1 33 ? -7.990 -74.822 429.485 1.00 33.80 33 ASP C CA 1
ATOM 2493 C C . ASP C 1 33 ? -8.587 -75.734 430.550 1.00 35.64 33 ASP C C 1
ATOM 2494 O O . ASP C 1 33 ? -8.999 -76.854 430.237 1.00 34.96 33 ASP C O 1
ATOM 2499 N N . ILE C 1 34 ? -8.605 -75.287 431.814 1.00 37.43 34 ILE C N 1
ATOM 2500 C CA . ILE C 1 34 ? -9.079 -76.160 432.893 1.00 39.42 34 ILE C CA 1
ATOM 2501 C C . ILE C 1 34 ? -10.586 -76.059 433.135 1.00 38.69 34 ILE C C 1
ATOM 2502 O O . ILE C 1 34 ? -11.112 -76.779 433.995 1.00 33.99 34 ILE C O 1
ATOM 2507 N N . GLN C 1 35 ? -11.295 -75.200 432.403 1.00 35.16 35 GLN C N 1
ATOM 2508 C CA . GLN C 1 35 ? -12.755 -75.223 432.320 1.00 36.92 35 GLN C CA 1
ATOM 2509 C C . GLN C 1 35 ? -13.153 -75.435 430.862 1.00 39.09 35 GLN C C 1
ATOM 2510 O O . GLN C 1 35 ? -13.894 -74.630 430.282 1.00 35.18 35 GLN C O 1
ATOM 2516 N N . PRO C 1 36 ? -12.690 -76.526 430.249 1.00 40.34 36 PRO C N 1
ATOM 2517 C CA . PRO C 1 36 ? -12.795 -76.667 428.791 1.00 34.77 36 PRO C CA 1
ATOM 2518 C C . PRO C 1 36 ? -14.237 -76.796 428.316 1.00 38.21 36 PRO C C 1
ATOM 2519 O O . PRO C 1 36 ? -15.142 -77.206 429.050 1.00 37.01 36 PRO C O 1
ATOM 2523 N N . ILE C 1 37 ? -14.446 -76.424 427.054 1.00 35.57 37 ILE C N 1
ATOM 2524 C CA . ILE C 1 37 ? -15.715 -76.664 426.375 1.00 32.57 37 ILE C CA 1
ATOM 2525 C C . ILE C 1 37 ? -15.612 -77.795 425.369 1.00 34.60 37 ILE C C 1
ATOM 2526 O O . ILE C 1 37 ? -16.605 -78.129 424.719 1.00 33.99 37 ILE C O 1
ATOM 2531 N N . ALA C 1 38 ? -14.431 -78.382 425.213 1.00 38.55 38 ALA C N 1
ATOM 2532 C CA . ALA C 1 38 ? -14.217 -79.585 424.431 1.00 34.04 38 ALA C CA 1
ATOM 2533 C C . ALA C 1 38 ? -12.998 -80.259 425.022 1.00 36.03 38 ALA C C 1
ATOM 2534 O O . ALA C 1 38 ? -12.224 -79.632 425.743 1.00 33.96 38 ALA C O 1
ATOM 2536 N N . GLU C 1 39 ? -12.821 -81.537 424.691 1.00 39.10 39 GLU C N 1
ATOM 2537 C CA . GLU C 1 39 ? -11.845 -82.376 425.384 1.00 45.31 39 GLU C CA 1
ATOM 2538 C C . GLU C 1 39 ? -10.457 -81.729 425.480 1.00 50.62 39 GLU C C 1
ATOM 2539 O O . GLU C 1 39 ? -9.945 -81.493 426.588 1.00 53.43 39 GLU C O 1
ATOM 2545 N N . ALA C 1 40 ? -9.820 -81.450 424.344 1.00 42.67 40 ALA C N 1
ATOM 2546 C CA . ALA C 1 40 ? -8.453 -80.910 424.368 1.00 39.45 40 ALA C CA 1
ATOM 2547 C C . ALA C 1 40 ? -8.450 -79.429 423.996 1.00 37.85 40 ALA C C 1
ATOM 2548 O O . ALA C 1 40 ? -7.755 -78.980 423.086 1.00 34.03 40 ALA C O 1
ATOM 2550 N N . HIS C 1 41 ? -9.285 -78.688 424.723 1.00 31.42 41 HIS C N 1
ATOM 2551 C CA . HIS C 1 41 ? -9.387 -77.239 424.594 1.00 32.26 41 HIS C CA 1
ATOM 2552 C C . HIS C 1 41 ? -8.096 -76.608 425.122 1.00 35.05 41 HIS C C 1
ATOM 2553 O O . HIS C 1 41 ? -7.734 -76.807 426.285 1.00 40.36 41 HIS C O 1
ATOM 2560 N N . VAL C 1 42 ? -7.389 -75.868 424.274 1.00 27.95 42 VAL C N 1
ATOM 2561 C CA . VAL C 1 42 ? -6.062 -75.359 424.586 1.00 29.67 42 VAL C CA 1
ATOM 2562 C C . VAL C 1 42 ? -6.080 -73.842 424.494 1.00 31.98 42 VAL C C 1
ATOM 2563 O O . VAL C 1 42 ? -6.739 -73.268 423.622 1.00 32.69 42 VAL C O 1
ATOM 2567 N N . LEU C 1 43 ? -5.347 -73.192 425.386 1.00 31.61 43 LEU C N 1
ATOM 2568 C CA . LEU C 1 43 ? -5.152 -71.755 425.337 1.00 27.98 43 LEU C CA 1
ATOM 2569 C C . LEU C 1 43 ? -3.731 -71.499 424.869 1.00 31.07 43 LEU C C 1
ATOM 2570 O O . LEU C 1 43 ? -2.820 -72.273 425.169 1.00 31.72 43 LEU C O 1
ATOM 2575 N N . ILE C 1 44 ? -3.554 -70.432 424.095 1.00 31.52 44 ILE C N 1
ATOM 2576 C CA . ILE C 1 44 ? -2.258 -70.081 423.521 1.00 28.70 44 ILE C CA 1
ATOM 2577 C C . ILE C 1 44 ? -2.064 -68.590 423.730 1.00 29.28 44 ILE C C 1
ATOM 2578 O O . ILE C 1 44 ? -2.900 -67.790 423.292 1.00 28.80 44 ILE C O 1
ATOM 2583 N N . ILE C 1 45 ? -0.984 -68.211 424.413 1.00 27.34 45 ILE C N 1
ATOM 2584 C CA . ILE C 1 45 ? -0.847 -66.818 424.826 1.00 26.22 45 ILE C CA 1
ATOM 2585 C C . ILE C 1 45 ? 0.534 -66.264 424.502 1.00 31.87 45 ILE C C 1
ATOM 2586 O O . ILE C 1 45 ? 1.545 -66.973 424.617 1.00 31.74 45 ILE C O 1
ATOM 2591 N N . PRO C 1 46 ? 0.621 -65.005 424.078 1.00 31.64 46 PRO C N 1
ATOM 2592 C CA . PRO C 1 46 ? 1.927 -64.350 424.012 1.00 30.27 46 PRO C CA 1
ATOM 2593 C C . PRO C 1 46 ? 2.455 -64.108 425.423 1.00 33.46 46 PRO C C 1
ATOM 2594 O O . PRO C 1 46 ? 1.692 -63.803 426.341 1.00 33.24 46 PRO C O 1
ATOM 2598 N N . LYS C 1 47 ? 3.770 -64.256 425.600 1.00 33.81 47 LYS C N 1
ATOM 2599 C CA . LYS C 1 47 ? 4.345 -63.996 426.916 1.00 37.02 47 LYS C CA 1
ATOM 2600 C C . LYS C 1 47 ? 4.271 -62.518 427.270 1.00 38.04 47 LYS C C 1
ATOM 2601 O O . LYS C 1 47 ? 4.180 -62.164 428.449 1.00 52.14 47 LYS C O 1
ATOM 2607 N N . HIS C 1 48 ? 4.276 -61.655 426.274 1.00 37.25 48 HIS C N 1
ATOM 2608 C CA . HIS C 1 48 ? 4.060 -60.234 426.489 1.00 35.21 48 HIS C CA 1
ATOM 2609 C C . HIS C 1 48 ? 2.637 -59.992 426.997 1.00 39.48 48 HIS C C 1
ATOM 2610 O O . HIS C 1 48 ? 1.666 -60.411 426.355 1.00 37.08 48 HIS C O 1
ATOM 2617 N N . HIS C 1 49 ? 2.501 -59.305 428.136 1.00 41.11 49 HIS C N 1
ATOM 2618 C CA . HIS C 1 49 ? 1.174 -59.017 428.683 1.00 38.12 49 HIS C CA 1
ATOM 2619 C C . HIS C 1 49 ? 0.541 -57.851 427.942 1.00 34.12 49 HIS C C 1
ATOM 2620 O O . HIS C 1 49 ? 0.999 -56.714 428.068 1.00 36.93 49 HIS C O 1
ATOM 2627 N N . GLY C 1 50 ? -0.530 -58.129 427.220 1.00 34.04 50 GLY C N 1
ATOM 2628 C CA . GLY C 1 50 ? -1.414 -57.090 426.721 1.00 34.33 50 GLY C CA 1
ATOM 2629 C C . GLY C 1 50 ? -2.851 -57.555 426.828 1.00 32.74 50 GLY C C 1
ATOM 2630 O O . GLY C 1 50 ? -3.140 -58.753 426.829 1.00 33.27 50 GLY C O 1
ATOM 2631 N N . ALA C 1 51 ? -3.763 -56.595 426.938 1.00 32.70 51 ALA C N 1
ATOM 2632 C CA . ALA C 1 51 ? -5.147 -56.997 427.162 1.00 35.43 51 ALA C CA 1
ATOM 2633 C C . ALA C 1 51 ? -5.836 -57.415 425.860 1.00 34.86 51 ALA C C 1
ATOM 2634 O O . ALA C 1 51 ? -6.500 -58.458 425.823 1.00 31.66 51 ALA C O 1
ATOM 2636 N N . LYS C 1 52 ? -5.685 -56.634 424.787 1.00 28.82 52 LYS C N 1
ATOM 2637 C CA . LYS C 1 52 ? -6.376 -56.894 423.528 1.00 31.90 52 LYS C CA 1
ATOM 2638 C C . LYS C 1 52 ? -5.378 -57.161 422.405 1.00 33.07 52 LYS C C 1
ATOM 2639 O O . LYS C 1 52 ? -4.169 -56.943 422.542 1.00 30.84 52 LYS C O 1
ATOM 2645 N N . LEU C 1 53 ? -5.904 -57.647 421.276 1.00 31.15 53 LEU C N 1
ATOM 2646 C CA . LEU C 1 53 ? -5.032 -58.066 420.185 1.00 28.87 53 LEU C CA 1
ATOM 2647 C C . LEU C 1 53 ? -4.117 -56.936 419.732 1.00 29.51 53 LEU C C 1
ATOM 2648 O O . LEU C 1 53 ? -2.953 -57.173 419.396 1.00 31.27 53 LEU C O 1
ATOM 2653 N N . HIS C 1 54 ? -4.607 -55.697 419.727 1.00 31.56 54 HIS C N 1
ATOM 2654 C CA . HIS C 1 54 ? -3.781 -54.589 419.250 1.00 29.41 54 HIS C CA 1
ATOM 2655 C C . HIS C 1 54 ? -2.747 -54.112 420.273 1.00 33.19 54 HIS C C 1
ATOM 2656 O O . HIS C 1 54 ? -1.927 -53.247 419.944 1.00 29.47 54 HIS C O 1
ATOM 2663 N N . ASN C 1 55 ? -2.766 -54.638 421.498 1.00 30.53 55 ASN C N 1
ATOM 2664 C CA . ASN C 1 55 ? -1.731 -54.345 422.473 1.00 28.91 55 ASN C CA 1
ATOM 2665 C C . ASN C 1 55 ? -0.538 -55.300 422.387 1.00 31.19 55 ASN C C 1
ATOM 2666 O O . ASN C 1 55 ? 0.356 -55.223 423.237 1.00 31.78 55 ASN C O 1
ATOM 2671 N N . ILE C 1 56 ? -0.493 -56.191 421.408 1.00 28.00 56 ILE C N 1
ATOM 2672 C CA . ILE C 1 56 ? 0.572 -57.190 421.308 1.00 30.00 56 ILE C CA 1
ATOM 2673 C C . ILE C 1 56 ? 1.527 -56.793 420.188 1.00 29.77 56 ILE C C 1
ATOM 2674 O O . ILE C 1 56 ? 1.068 -56.473 419.082 1.00 26.86 56 ILE C O 1
ATOM 2679 N N . PRO C 1 57 ? 2.845 -56.799 420.429 1.00 28.78 57 PRO C N 1
ATOM 2680 C CA . PRO C 1 57 ? 3.807 -56.470 419.364 1.00 31.94 57 PRO C CA 1
ATOM 2681 C C . PRO C 1 57 ? 3.768 -57.490 418.231 1.00 31.37 57 PRO C C 1
ATOM 2682 O O . PRO C 1 57 ? 3.423 -58.655 418.436 1.00 31.58 57 PRO C O 1
ATOM 2686 N N . ASP C 1 58 ? 4.154 -57.043 417.030 1.00 27.98 58 ASP C N 1
ATOM 2687 C CA . ASP C 1 58 ? 4.063 -57.899 415.848 1.00 30.26 58 ASP C CA 1
ATOM 2688 C C . ASP C 1 58 ? 4.848 -59.190 416.025 1.00 30.45 58 ASP C C 1
ATOM 2689 O O . ASP C 1 58 ? 4.388 -60.266 415.623 1.00 30.37 58 ASP C O 1
ATOM 2694 N N . ASP C 1 59 ? 6.040 -59.114 416.610 1.00 29.78 59 ASP C N 1
ATOM 2695 C CA . ASP C 1 59 ? 6.839 -60.332 416.671 1.00 33.82 59 ASP C CA 1
ATOM 2696 C C . ASP C 1 59 ? 6.188 -61.386 417.568 1.00 34.02 59 ASP C C 1
ATOM 2697 O O . ASP C 1 59 ? 6.389 -62.588 417.355 1.00 35.79 59 ASP C O 1
ATOM 2702 N N . TYR C 1 60 ? 5.380 -60.979 418.540 1.00 28.55 60 TYR C N 1
ATOM 2703 C CA . TYR C 1 60 ? 4.655 -61.990 419.301 1.00 32.40 60 TYR C CA 1
ATOM 2704 C C . TYR C 1 60 ? 3.469 -62.550 418.509 1.00 34.61 60 TYR C C 1
ATOM 2705 O O . TYR C 1 60 ? 3.208 -63.762 418.546 1.00 34.15 60 TYR C O 1
ATOM 2714 N N . LEU C 1 61 ? 2.747 -61.688 417.785 1.00 30.78 61 LEU C N 1
ATOM 2715 C CA . LEU C 1 61 ? 1.619 -62.151 416.981 1.00 30.01 61 LEU C CA 1
ATOM 2716 C C . LEU C 1 61 ? 2.059 -63.134 415.908 1.00 29.11 61 LEU C C 1
ATOM 2717 O O . LEU C 1 61 ? 1.331 -64.085 415.602 1.00 33.01 61 LEU C O 1
ATOM 2722 N N . SER C 1 62 ? 3.251 -62.929 415.332 1.00 31.34 62 SER C N 1
ATOM 2723 C CA . SER C 1 62 ? 3.714 -63.764 414.225 1.00 29.86 62 SER C CA 1
ATOM 2724 C C . SER C 1 62 ? 4.016 -65.196 414.653 1.00 29.97 62 SER C C 1
ATOM 2725 O O . SER C 1 62 ? 3.964 -66.110 413.822 1.00 30.03 62 SER C O 1
ATOM 2728 N N . ASP C 1 63 ? 4.339 -65.411 415.929 1.00 31.05 63 ASP C N 1
ATOM 2729 C CA . ASP C 1 63 ? 4.673 -66.729 416.457 1.00 29.21 63 ASP C CA 1
ATOM 2730 C C . ASP C 1 63 ? 3.454 -67.515 416.945 1.00 31.32 63 ASP C C 1
ATOM 2731 O O . ASP C 1 63 ? 3.576 -68.723 417.182 1.00 29.58 63 ASP C O 1
ATOM 2736 N N . ILE C 1 64 ? 2.281 -66.877 417.058 1.00 29.45 64 ILE C N 1
ATOM 2737 C CA . ILE C 1 64 ? 1.116 -67.534 417.646 1.00 25.51 64 ILE C CA 1
ATOM 2738 C C . ILE C 1 64 ? 0.533 -68.588 416.700 1.00 27.93 64 ILE C C 1
ATOM 2739 O O . ILE C 1 64 ? 0.440 -69.767 417.054 1.00 28.14 64 ILE C O 1
ATOM 2744 N N . LEU C 1 65 ? 0.120 -68.191 415.494 1.00 25.00 65 LEU C N 1
ATOM 2745 C CA . LEU C 1 65 ? -0.475 -69.168 414.577 1.00 28.68 65 LEU C CA 1
ATOM 2746 C C . LEU C 1 65 ? 0.428 -70.360 414.241 1.00 26.81 65 LEU C C 1
ATOM 2747 O O . LEU C 1 65 ? -0.093 -71.487 414.157 1.00 29.66 65 LEU C O 1
ATOM 2752 N N . PRO C 1 66 ? 1.733 -70.213 414.022 1.00 28.11 66 PRO C N 1
ATOM 2753 C CA . PRO C 1 66 ? 2.551 -71.426 413.868 1.00 29.69 66 PRO C CA 1
ATOM 2754 C C . PRO C 1 66 ? 2.510 -72.346 415.090 1.00 31.19 66 PRO C C 1
ATOM 2755 O O . PRO C 1 66 ? 2.528 -73.575 414.935 1.00 31.69 66 PRO C O 1
ATOM 2759 N N . VAL C 1 67 ? 2.408 -71.798 416.301 1.00 27.63 67 VAL C N 1
ATOM 2760 C CA . VAL C 1 67 ? 2.292 -72.662 417.474 1.00 29.90 67 VAL C CA 1
ATOM 2761 C C . VAL C 1 67 ? 0.939 -73.378 417.490 1.00 31.12 67 VAL C C 1
ATOM 2762 O O . VAL C 1 67 ? 0.866 -74.575 417.806 1.00 30.92 67 VAL C O 1
ATOM 2766 N N . VAL C 1 68 ? -0.150 -72.659 417.163 1.00 31.16 68 VAL C N 1
ATOM 2767 C CA . VAL C 1 68 ? -1.480 -73.279 417.084 1.00 28.88 68 VAL C CA 1
ATOM 2768 C C . VAL C 1 68 ? -1.473 -74.403 416.052 1.00 29.69 68 VAL C C 1
ATOM 2769 O O . VAL C 1 68 ? -1.997 -75.499 416.288 1.00 31.16 68 VAL C O 1
ATOM 2773 N N . LYS C 1 69 ? -0.859 -74.155 414.897 1.00 29.03 69 LYS C N 1
ATOM 2774 C CA . LYS C 1 69 ? -0.768 -75.199 413.884 1.00 33.76 69 LYS C CA 1
ATOM 2775 C C . LYS C 1 69 ? -0.061 -76.432 414.435 1.00 32.42 69 LYS C C 1
ATOM 2776 O O . LYS C 1 69 ? -0.523 -77.564 414.252 1.00 31.74 69 LYS C O 1
ATOM 2782 N N . LYS C 1 70 ? 1.065 -76.228 415.120 1.00 32.09 70 LYS C N 1
ATOM 2783 C CA . LYS C 1 70 ? 1.786 -77.351 415.708 1.00 32.87 70 LYS C CA 1
ATOM 2784 C C . LYS C 1 70 ? 0.928 -78.083 416.738 1.00 35.99 70 LYS C C 1
ATOM 2785 O O . LYS C 1 70 ? 0.970 -79.317 416.831 1.00 37.18 70 LYS C O 1
ATOM 2791 N N . LEU C 1 71 ? 0.123 -77.341 417.505 1.00 32.65 71 LEU C N 1
ATOM 2792 C CA . LEU C 1 71 ? -0.821 -77.979 418.415 1.00 32.97 71 LEU C CA 1
ATOM 2793 C C . LEU C 1 71 ? -1.875 -78.797 417.671 1.00 33.54 71 LEU C C 1
ATOM 2794 O O . LEU C 1 71 ? -2.383 -79.783 418.223 1.00 35.35 71 LEU C O 1
ATOM 2799 N N . THR C 1 72 ? -2.248 -78.415 416.439 1.00 31.72 72 THR C N 1
ATOM 2800 C CA . THR C 1 72 ? -3.187 -79.288 415.733 1.00 36.45 72 THR C CA 1
ATOM 2801 C C . THR C 1 72 ? -2.559 -80.641 415.426 1.00 34.98 72 THR C C 1
ATOM 2802 O O . THR C 1 72 ? -3.282 -81.633 415.287 1.00 36.00 72 THR C O 1
ATOM 2806 N N . LYS C 1 73 ? -1.234 -80.714 415.340 1.00 32.91 73 LYS C N 1
ATOM 2807 C CA . LYS C 1 73 ? -0.614 -82.013 415.130 1.00 34.15 73 LYS C CA 1
ATOM 2808 C C . LYS C 1 73 ? -0.561 -82.818 416.420 1.00 36.55 73 LYS C C 1
ATOM 2809 O O . LYS C 1 73 ? -0.806 -84.029 416.404 1.00 38.66 73 LYS C O 1
ATOM 2815 N N . VAL C 1 74 ? -0.252 -82.164 417.545 1.00 34.80 74 VAL C N 1
ATOM 2816 C CA . VAL C 1 74 ? -0.295 -82.841 418.837 1.00 38.47 74 VAL C CA 1
ATOM 2817 C C . VAL C 1 74 ? -1.695 -83.391 419.115 1.00 41.33 74 VAL C C 1
ATOM 2818 O O . VAL C 1 74 ? -1.856 -84.529 419.574 1.00 42.57 74 VAL C O 1
ATOM 2822 N N . LEU C 1 75 ? -2.726 -82.594 418.858 1.00 37.43 75 LEU C N 1
ATOM 2823 C CA . LEU C 1 75 ? -4.100 -83.030 419.050 1.00 34.95 75 LEU C CA 1
ATOM 2824 C C . LEU C 1 75 ? -4.591 -83.955 417.944 1.00 36.18 75 LEU C C 1
ATOM 2825 O O . LEU C 1 75 ? -5.716 -84.463 418.036 1.00 38.27 75 LEU C O 1
ATOM 2830 N N . LYS C 1 76 ? -3.797 -84.146 416.894 1.00 36.91 76 LYS C N 1
ATOM 2831 C CA . LYS C 1 76 ? -4.112 -85.002 415.749 1.00 38.61 76 LYS C CA 1
ATOM 2832 C C . LYS C 1 76 ? -5.289 -84.497 414.911 1.00 34.92 76 LYS C C 1
ATOM 2833 O O . LYS C 1 76 ? -5.833 -85.247 414.105 1.00 36.06 76 LYS C O 1
ATOM 2839 N N . LEU C 1 77 ? -5.670 -83.222 415.043 1.00 37.61 77 LEU C N 1
ATOM 2840 C CA . LEU C 1 77 ? -6.648 -82.635 414.124 1.00 34.50 77 LEU C CA 1
ATOM 2841 C C . LEU C 1 77 ? -6.094 -82.481 412.714 1.00 38.91 77 LEU C C 1
ATOM 2842 O O . LEU C 1 77 ? -6.868 -82.334 411.760 1.00 39.03 77 LEU C O 1
ATOM 2847 N N . ASP C 1 78 ? -4.771 -82.481 412.556 1.00 37.33 78 ASP C N 1
ATOM 2848 C CA . ASP C 1 78 ? -4.230 -82.293 411.222 1.00 37.26 78 ASP C CA 1
ATOM 2849 C C . ASP C 1 78 ? -4.453 -83.509 410.331 1.00 38.96 78 ASP C C 1
ATOM 2850 O O . ASP C 1 78 ? -4.143 -83.448 409.139 1.00 39.55 78 ASP C O 1
ATOM 2855 N N . GLU C 1 79 ? -5.001 -84.597 410.872 1.00 37.47 79 GLU C N 1
ATOM 2856 C CA . GLU C 1 79 ? -5.148 -85.822 410.099 1.00 38.15 79 GLU C CA 1
ATOM 2857 C C . GLU C 1 79 ? -6.389 -85.802 409.212 1.00 38.27 79 GLU C C 1
ATOM 2858 O O . GLU C 1 79 ? -6.436 -86.532 408.219 1.00 37.75 79 GLU C O 1
ATOM 2864 N N . ASN C 1 80 ? -7.407 -85.009 409.554 1.00 37.20 80 ASN C N 1
ATOM 2865 C CA . ASN C 1 80 ? -8.625 -84.927 408.744 1.00 35.21 80 ASN C CA 1
ATOM 2866 C C . ASN C 1 80 ? -8.474 -83.768 407.757 1.00 39.75 80 ASN C C 1
ATOM 2867 O O . ASN C 1 80 ? -8.718 -82.600 408.091 1.00 39.20 80 ASN C O 1
ATOM 2872 N N . ASN C 1 81 ? -8.081 -84.089 406.528 1.00 36.96 81 ASN C N 1
ATOM 2873 C CA . ASN C 1 81 ? -7.895 -83.077 405.490 1.00 36.80 81 ASN C CA 1
ATOM 2874 C C . ASN C 1 81 ? -9.104 -82.981 404.591 1.00 34.03 81 ASN C C 1
ATOM 2875 O O . ASN C 1 81 ? -8.975 -82.756 403.392 1.00 37.17 81 ASN C O 1
ATOM 2880 N N . THR C 1 82 ? -10.288 -83.166 405.160 1.00 38.85 82 THR C N 1
ATOM 2881 C CA . THR C 1 82 ? -11.563 -83.031 404.476 1.00 36.96 82 THR C CA 1
ATOM 2882 C C . THR C 1 82 ? -12.467 -82.092 405.262 1.00 40.02 82 THR C C 1
ATOM 2883 O O . THR C 1 82 ? -12.271 -81.888 406.469 1.00 36.12 82 THR C O 1
ATOM 2887 N N . PRO C 1 83 ? -13.455 -81.479 404.600 1.00 38.19 83 PRO C N 1
ATOM 2888 C CA . PRO C 1 83 ? -14.432 -80.653 405.334 1.00 36.92 83 PRO C CA 1
ATOM 2889 C C . PRO C 1 83 ? -15.446 -81.454 406.148 1.00 40.66 83 PRO C C 1
ATOM 2890 O O . PRO C 1 83 ? -16.209 -80.848 406.922 1.00 35.50 83 PRO C O 1
ATOM 2894 N N . GLU C 1 84 ? -15.477 -82.779 406.016 1.00 41.10 84 GLU C N 1
ATOM 2895 C CA . GLU C 1 84 ? -16.402 -83.604 406.778 1.00 38.51 84 GLU C CA 1
ATOM 2896 C C . GLU C 1 84 ? -15.761 -84.085 408.069 1.00 43.82 84 GLU C C 1
ATOM 2897 O O . GLU C 1 84 ? -14.545 -83.971 408.285 1.00 43.40 84 GLU C O 1
ATOM 2903 N N . GLY C 1 85 ? -16.598 -84.655 408.933 1.00 39.73 85 GLY C N 1
ATOM 2904 C CA . GLY C 1 85 ? -16.089 -85.206 410.175 1.00 39.83 85 GLY C CA 1
ATOM 2905 C C . GLY C 1 85 ? -15.776 -84.115 411.184 1.00 43.13 85 GLY C C 1
ATOM 2906 O O . GLY C 1 85 ? -16.363 -83.027 411.161 1.00 39.78 85 GLY C O 1
ATOM 2907 N N . GLU C 1 86 ? -14.831 -84.410 412.075 1.00 42.39 86 GLU C N 1
ATOM 2908 C CA . GLU C 1 86 ? -14.529 -83.493 413.164 1.00 40.44 86 GLU C CA 1
ATOM 2909 C C . GLU C 1 86 ? -13.681 -82.322 412.679 1.00 37.49 86 GLU C C 1
ATOM 2910 O O . GLU C 1 86 ? -12.853 -82.456 411.773 1.00 34.66 86 GLU C O 1
ATOM 2916 N N . GLY C 1 87 ? -13.913 -81.157 413.287 1.00 36.67 87 GLY C N 1
ATOM 2917 C CA . GLY C 1 87 ? -13.171 -79.956 412.962 1.00 30.75 87 GLY C CA 1
ATOM 2918 C C . GLY C 1 87 ? -12.734 -79.194 414.194 1.00 31.70 87 GLY C C 1
ATOM 2919 O O . GLY C 1 87 ? -12.664 -79.756 415.292 1.00 31.95 87 GLY C O 1
ATOM 2920 N N . TYR C 1 88 ? -12.433 -77.912 414.035 1.00 29.55 88 TYR C N 1
ATOM 2921 C CA . TYR C 1 88 ? -11.972 -77.129 415.167 1.00 28.14 88 TYR C CA 1
ATOM 2922 C C . TYR C 1 88 ? -12.090 -75.652 414.849 1.00 32.37 88 TYR C C 1
ATOM 2923 O O . TYR C 1 88 ? -12.170 -75.241 413.681 1.00 27.09 88 TYR C O 1
ATOM 2932 N N . ASN C 1 89 ? -12.081 -74.859 415.920 1.00 28.32 89 ASN C N 1
ATOM 2933 C CA . ASN C 1 89 ? -12.151 -73.413 415.835 1.00 27.45 89 ASN C CA 1
ATOM 2934 C C . ASN C 1 89 ? -10.924 -72.794 416.490 1.00 28.68 89 ASN C C 1
ATOM 2935 O O . ASN C 1 89 ? -10.374 -73.338 417.453 1.00 28.00 89 ASN C O 1
ATOM 2940 N N . VAL C 1 90 ? -10.498 -71.653 415.953 1.00 27.17 90 VAL C N 1
ATOM 2941 C CA . VAL C 1 90 ? -9.548 -70.766 416.612 1.00 24.49 90 VAL C CA 1
ATOM 2942 C C . VAL C 1 90 ? -10.260 -69.444 416.878 1.00 30.13 90 VAL C C 1
ATOM 2943 O O . VAL C 1 90 ? -10.714 -68.780 415.933 1.00 28.44 90 VAL C O 1
ATOM 2947 N N . LEU C 1 91 ? -10.339 -69.056 418.159 1.00 29.54 91 LEU C N 1
ATOM 2948 C CA . LEU C 1 91 ? -11.092 -67.892 418.616 1.00 25.64 91 LEU C CA 1
ATOM 2949 C C . LEU C 1 91 ? -10.259 -67.046 419.574 1.00 27.09 91 LEU C C 1
ATOM 2950 O O . LEU C 1 91 ? -9.591 -67.578 420.464 1.00 27.93 91 LEU C O 1
ATOM 2955 N N . GLN C 1 92 ? -10.321 -65.727 419.406 1.00 26.85 92 GLN C N 1
ATOM 2956 C CA . GLN C 1 92 ? -9.669 -64.782 420.302 1.00 26.30 92 GLN C CA 1
ATOM 2957 C C . GLN C 1 92 ? -10.613 -63.610 420.568 1.00 28.64 92 GLN C C 1
ATOM 2958 O O . GLN C 1 92 ? -11.184 -63.044 419.629 1.00 30.38 92 GLN C O 1
ATOM 2964 N N . ASN C 1 93 ? -10.771 -63.239 421.839 1.00 28.70 93 ASN C N 1
ATOM 2965 C CA . ASN C 1 93 ? -11.837 -62.341 422.271 1.00 28.08 93 ASN C CA 1
ATOM 2966 C C . ASN C 1 93 ? -11.275 -61.058 422.857 1.00 29.36 93 ASN C C 1
ATOM 2967 O O . ASN C 1 93 ? -10.340 -61.088 423.663 1.00 31.44 93 ASN C O 1
ATOM 2972 N N . ASN C 1 94 ? -11.903 -59.940 422.512 1.00 27.83 94 ASN C N 1
ATOM 2973 C CA . ASN C 1 94 ? -11.405 -58.616 422.872 1.00 28.37 94 ASN C CA 1
ATOM 2974 C C . ASN C 1 94 ? -12.522 -57.797 423.510 1.00 31.59 94 ASN C C 1
ATOM 2975 O O . ASN C 1 94 ? -13.364 -57.219 422.814 1.00 32.28 94 ASN C O 1
ATOM 2980 N N . GLY C 1 95 ? -12.537 -57.756 424.829 1.00 30.67 95 GLY C N 1
ATOM 2981 C CA . GLY C 1 95 ? -13.534 -56.986 425.537 1.00 34.77 95 GLY C CA 1
ATOM 2982 C C . GLY C 1 95 ? -14.591 -57.874 426.178 1.00 32.24 95 GLY C C 1
ATOM 2983 O O . GLY C 1 95 ? -14.857 -58.997 425.730 1.00 28.32 95 GLY C O 1
ATOM 2984 N N . ARG C 1 96 ? -15.195 -57.361 427.260 1.00 34.69 96 ARG C N 1
ATOM 2985 C CA . ARG C 1 96 ? -16.206 -58.124 427.990 1.00 31.20 96 ARG C CA 1
ATOM 2986 C C . ARG C 1 96 ? -17.360 -58.517 427.078 1.00 30.10 96 ARG C C 1
ATOM 2987 O O . ARG C 1 96 ? -17.820 -59.663 427.105 1.00 28.74 96 ARG C O 1
ATOM 2995 N N . ILE C 1 97 ? -17.843 -57.573 426.261 1.00 28.81 97 ILE C N 1
ATOM 2996 C CA . ILE C 1 97 ? -18.977 -57.853 425.391 1.00 28.92 97 ILE C CA 1
ATOM 2997 C C . ILE C 1 97 ? -18.634 -58.925 424.358 1.00 32.71 97 ILE C C 1
ATOM 2998 O O . ILE C 1 97 ? -19.519 -59.646 423.877 1.00 32.47 97 ILE C O 1
ATOM 3003 N N . ALA C 1 98 ? -17.360 -59.049 423.998 1.00 30.08 98 ALA C N 1
ATOM 3004 C CA . ALA C 1 98 ? -16.909 -60.063 423.061 1.00 28.98 98 ALA C CA 1
ATOM 3005 C C . ALA C 1 98 ? -16.545 -61.377 423.746 1.00 29.32 98 ALA C C 1
ATOM 3006 O O . ALA C 1 98 ? -15.931 -62.238 423.108 1.00 29.38 98 ALA C O 1
ATOM 3008 N N . HIS C 1 99 ? -16.898 -61.537 425.031 1.00 28.93 99 HIS C N 1
ATOM 3009 C CA . HIS C 1 99 ? -16.737 -62.769 425.812 1.00 29.69 99 HIS C CA 1
ATOM 3010 C C . HIS C 1 99 ? -15.314 -62.966 426.338 1.00 31.15 99 HIS C C 1
ATOM 3011 O O . HIS C 1 99 ? -14.938 -64.095 426.685 1.00 31.36 99 HIS C O 1
ATOM 3018 N N . GLN C 1 100 ? -14.502 -61.909 426.426 1.00 29.99 100 GLN C N 1
ATOM 3019 C CA . GLN C 1 100 ? -13.190 -61.986 427.074 1.00 32.39 100 GLN C CA 1
ATOM 3020 C C . GLN C 1 100 ? -13.316 -61.662 428.562 1.00 34.45 100 GLN C C 1
ATOM 3021 O O . GLN C 1 100 ? -13.820 -60.606 428.938 1.00 36.65 100 GLN C O 1
ATOM 3027 N N . VAL C 1 101 ? -12.821 -62.540 429.421 1.00 35.64 101 VAL C N 1
ATOM 3028 C CA . VAL C 1 101 ? -12.889 -62.330 430.873 1.00 43.14 101 VAL C CA 1
ATOM 3029 C C . VAL C 1 101 ? -11.517 -62.125 431.500 1.00 42.19 101 VAL C C 1
ATOM 3030 O O . VAL C 1 101 ? -11.363 -61.266 432.358 1.00 43.71 101 VAL C O 1
ATOM 3034 N N . VAL C 1 102 ? -10.515 -62.901 431.097 1.00 34.89 102 VAL C N 1
ATOM 3035 C CA . VAL C 1 102 ? -9.141 -62.650 431.519 1.00 33.36 102 VAL C CA 1
ATOM 3036 C C . VAL C 1 102 ? -8.513 -61.664 430.543 1.00 37.02 102 VAL C C 1
ATOM 3037 O O . VAL C 1 102 ? -8.406 -61.943 429.339 1.00 38.02 102 VAL C O 1
ATOM 3041 N N . ASP C 1 103 ? -8.056 -60.526 431.066 1.00 36.13 103 ASP C N 1
ATOM 3042 C CA . ASP C 1 103 ? -7.530 -59.423 430.266 1.00 35.76 103 ASP C CA 1
ATOM 3043 C C . ASP C 1 103 ? -6.061 -59.618 429.909 1.00 39.44 103 ASP C C 1
ATOM 3044 O O . ASP C 1 103 ? -5.232 -58.738 430.126 1.00 38.13 103 ASP C O 1
ATOM 3049 N N . HIS C 1 104 ? -5.721 -60.788 429.383 1.00 36.29 104 HIS C N 1
ATOM 3050 C CA . HIS C 1 104 ? -4.438 -61.014 428.729 1.00 38.82 104 HIS C CA 1
ATOM 3051 C C . HIS C 1 104 ? -4.737 -61.820 427.476 1.00 33.22 104 HIS C C 1
ATOM 3052 O O . HIS C 1 104 ? -5.451 -62.824 427.552 1.00 32.07 104 HIS C O 1
ATOM 3059 N N . VAL C 1 105 ? -4.234 -61.360 426.330 1.00 30.12 105 VAL C N 1
ATOM 3060 C CA . VAL C 1 105 ? -4.607 -61.941 425.044 1.00 29.93 105 VAL C CA 1
ATOM 3061 C C . VAL C 1 105 ? -4.401 -63.444 425.071 1.00 30.02 105 VAL C C 1
ATOM 3062 O O . VAL C 1 105 ? -3.309 -63.926 425.392 1.00 32.05 105 VAL C O 1
ATOM 3066 N N . HIS C 1 106 ? -5.448 -64.194 424.757 1.00 27.63 106 HIS C N 1
ATOM 3067 C CA . HIS C 1 106 ? -5.309 -65.635 424.671 1.00 26.86 106 HIS C CA 1
ATOM 3068 C C . HIS C 1 106 ? -6.130 -66.159 423.506 1.00 29.00 106 HIS C C 1
ATOM 3069 O O . HIS C 1 106 ? -7.254 -65.705 423.268 1.00 28.30 106 HIS C O 1
ATOM 3076 N N . PHE C 1 107 ? -5.556 -67.121 422.793 1.00 30.17 107 PHE C N 1
ATOM 3077 C CA . PHE C 1 107 ? -6.225 -67.797 421.694 1.00 29.13 107 PHE C CA 1
ATOM 3078 C C . PHE C 1 107 ? -6.755 -69.156 422.140 1.00 30.83 107 PHE C C 1
ATOM 3079 O O . PHE C 1 107 ? -6.063 -69.917 422.831 1.00 32.64 107 PHE C O 1
ATOM 3087 N N . HIS C 1 108 ? -7.977 -69.453 421.727 1.00 28.21 108 HIS C N 1
ATOM 3088 C CA . HIS C 1 108 ? -8.600 -70.747 421.952 1.00 30.92 108 HIS C CA 1
ATOM 3089 C C . HIS C 1 108 ? -8.407 -71.635 420.725 1.00 27.25 108 HIS C C 1
ATOM 3090 O O . HIS C 1 108 ? -8.803 -71.264 419.612 1.00 27.03 108 HIS C O 1
ATOM 3097 N N . LEU C 1 109 ? -7.827 -72.808 420.935 1.00 26.06 109 LEU C N 1
ATOM 3098 C CA . LEU C 1 109 ? -7.879 -73.909 419.983 1.00 25.13 109 LEU C CA 1
ATOM 3099 C C . LEU C 1 109 ? -8.876 -74.926 420.529 1.00 33.48 109 LEU C C 1
ATOM 3100 O O . LEU C 1 109 ? -8.602 -75.595 421.536 1.00 34.62 109 LEU C O 1
ATOM 3105 N N . ILE C 1 110 ? -10.041 -75.023 419.889 1.00 31.64 110 ILE C N 1
ATOM 3106 C CA . ILE C 1 110 ? -11.157 -75.791 420.442 1.00 30.16 110 ILE C CA 1
ATOM 3107 C C . ILE C 1 110 ? -11.595 -76.867 419.460 1.00 32.17 110 ILE C C 1
ATOM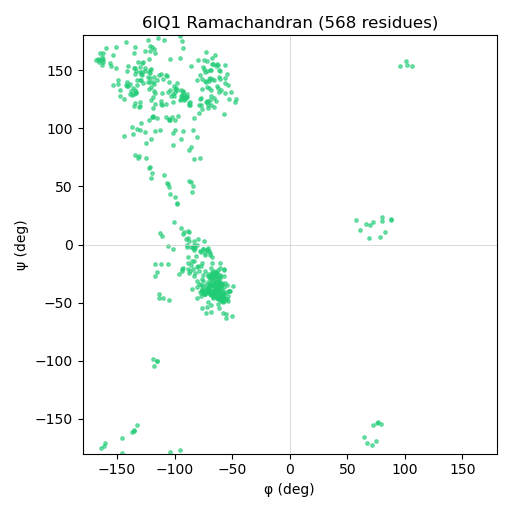 3108 O O . ILE C 1 110 ? -12.214 -76.539 418.438 1.00 32.47 110 ILE C O 1
ATOM 3113 N N . PRO C 1 111 ? -11.312 -78.144 419.722 1.00 32.86 111 PRO C N 1
ATOM 3114 C CA . PRO C 1 111 ? -11.865 -79.213 418.873 1.00 35.69 111 PRO C CA 1
ATOM 3115 C C . PRO C 1 111 ? -13.386 -79.137 418.756 1.00 31.57 111 PRO C C 1
ATOM 3116 O O . PRO C 1 111 ? -14.081 -78.716 419.678 1.00 32.46 111 PRO C O 1
ATOM 3120 N N . LYS C 1 112 ? -13.900 -79.522 417.588 1.00 30.12 112 LYS C N 1
ATOM 3121 C CA . LYS C 1 112 ? -15.340 -79.536 417.319 1.00 33.66 112 LYS C CA 1
ATOM 3122 C C . LYS C 1 112 ? -15.737 -80.929 416.843 1.00 35.11 112 LYS C C 1
ATOM 3123 O O . LYS C 1 112 ? -15.600 -81.248 415.660 1.00 34.14 112 LYS C O 1
ATOM 3129 N N . LYS C 1 113 ? -16.232 -81.759 417.762 1.00 42.61 113 LYS C N 1
ATOM 3130 C CA . LYS C 1 113 ? -16.538 -83.153 417.458 1.00 45.52 113 LYS C CA 1
ATOM 3131 C C . LYS C 1 113 ? -18.034 -83.431 417.328 1.00 43.62 113 LYS C C 1
ATOM 3132 O O . LYS C 1 113 ? -18.414 -84.458 416.753 1.00 41.63 113 LYS C O 1
ATOM 3138 N N . ASP C 1 114 ? -18.880 -82.538 417.823 1.00 43.37 114 ASP C N 1
ATOM 3139 C CA . ASP C 1 114 ? -20.319 -82.628 417.631 1.00 42.92 114 ASP C CA 1
ATOM 3140 C C . ASP C 1 114 ? -20.898 -81.263 417.964 1.00 45.57 114 ASP C C 1
ATOM 3141 O O . ASP C 1 114 ? -20.166 -80.312 418.248 1.00 47.95 114 ASP C O 1
ATOM 3146 N N . GLU C 1 115 ? -22.222 -81.164 417.945 1.00 48.74 115 GLU C N 1
ATOM 3147 C CA . GLU C 1 115 ? -22.814 -79.852 418.163 1.00 50.10 115 GLU C CA 1
ATOM 3148 C C . GLU C 1 115 ? -22.842 -79.475 419.639 1.00 47.84 115 GLU C C 1
ATOM 3149 O O . GLU C 1 115 ? -22.670 -78.300 419.976 1.00 50.68 115 GLU C O 1
ATOM 3155 N N . ALA C 1 116 ? -23.028 -80.447 420.539 1.00 53.60 116 ALA C N 1
ATOM 3156 C CA . ALA C 1 116 ? -23.212 -80.110 421.951 1.00 48.07 116 ALA C CA 1
ATOM 3157 C C . ALA C 1 116 ? -21.934 -79.559 422.579 1.00 44.51 116 ALA C C 1
ATOM 3158 O O . ALA C 1 116 ? -22.002 -78.758 423.518 1.00 43.82 116 ALA C O 1
ATOM 3160 N N . THR C 1 117 ? -20.775 -79.967 422.080 1.00 43.11 117 THR C N 1
ATOM 3161 C CA . THR C 1 117 ? -19.481 -79.567 422.612 1.00 42.47 117 THR C CA 1
ATOM 3162 C C . THR C 1 117 ? -18.780 -78.624 421.636 1.00 42.81 117 THR C C 1
ATOM 3163 O O . THR C 1 117 ? -19.257 -78.374 420.523 1.00 39.62 117 THR C O 1
ATOM 3167 N N . GLY C 1 118 ? -17.611 -78.127 422.057 1.00 40.66 118 GLY C N 1
ATOM 3168 C CA . GLY C 1 118 ? -16.870 -77.156 421.281 1.00 34.32 118 GLY C CA 1
ATOM 3169 C C . GLY C 1 118 ? -17.624 -75.838 421.220 1.00 34.70 118 GLY C C 1
ATOM 3170 O O . GLY C 1 118 ? -18.636 -75.613 421.895 1.00 32.48 118 GLY C O 1
ATOM 3171 N N . LEU C 1 119 ? -17.108 -74.953 420.365 1.00 35.25 119 LEU C N 1
ATOM 3172 C CA . LEU C 1 119 ? -17.684 -73.622 420.243 1.00 32.60 119 LEU C CA 1
ATOM 3173 C C . LEU C 1 119 ? -19.057 -73.677 419.580 1.00 32.56 119 LEU C C 1
ATOM 3174 O O . L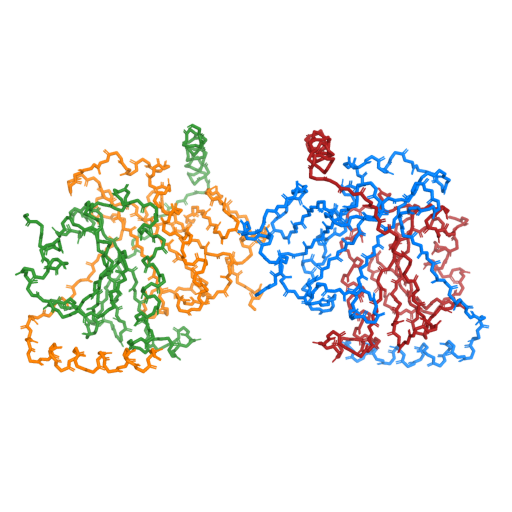EU C 1 119 ? -19.302 -74.469 418.661 1.00 30.27 119 LEU C O 1
ATOM 3179 N N . GLY C 1 120 ? -19.961 -72.830 420.064 1.00 30.64 120 GLY C N 1
ATOM 3180 C CA . GLY C 1 120 ? -21.218 -72.579 419.393 1.00 32.47 120 GLY C CA 1
ATOM 3181 C C . GLY C 1 120 ? -21.142 -71.240 418.684 1.00 32.36 120 GLY C C 1
ATOM 3182 O O . GLY C 1 120 ? -20.796 -70.223 419.291 1.00 34.08 120 GLY C O 1
ATOM 3183 N N . VAL C 1 121 ? -21.473 -71.251 417.400 1.00 29.39 121 VAL C N 1
ATOM 3184 C CA . VAL C 1 121 ? -21.321 -70.086 416.539 1.00 28.55 121 VAL C CA 1
ATOM 3185 C C . VAL C 1 121 ? -22.699 -69.474 416.322 1.00 31.74 121 VAL C C 1
ATOM 3186 O O . VAL C 1 121 ? -23.530 -70.044 415.611 1.00 30.95 121 VAL C O 1
ATOM 3190 N N . GLY C 1 122 ? -22.954 -68.325 416.947 1.00 29.76 122 GLY C N 1
ATOM 3191 C CA . GLY C 1 122 ? -24.093 -67.506 416.584 1.00 30.87 122 GLY C CA 1
ATOM 3192 C C . GLY C 1 122 ? -23.720 -66.570 415.447 1.00 35.81 122 GLY C C 1
ATOM 3193 O O . GLY C 1 122 ? -22.793 -65.764 415.597 1.00 30.89 122 GLY C O 1
ATOM 3194 N N . TRP C 1 123 ? -24.414 -66.667 414.306 1.00 28.44 123 TRP C N 1
ATOM 3195 C CA . TRP C 1 123 ? -24.024 -65.966 413.080 1.00 30.03 123 TRP C CA 1
ATOM 3196 C C . TRP C 1 123 ? -25.195 -65.120 412.576 1.00 33.61 123 TRP C C 1
ATOM 3197 O O . TRP C 1 123 ? -25.858 -65.467 411.588 1.00 34.01 123 TRP C O 1
ATOM 3208 N N . PRO C 1 124 ? -25.473 -63.988 413.233 1.00 30.40 124 PRO C N 1
ATOM 3209 C CA . PRO C 1 124 ? -26.629 -63.177 412.834 1.00 29.88 124 PRO C CA 1
ATOM 3210 C C . PRO C 1 124 ? -26.346 -62.294 411.626 1.00 32.44 124 PRO C C 1
ATOM 3211 O O . PRO C 1 124 ? -25.863 -61.161 411.759 1.00 33.34 124 PRO C O 1
ATOM 3215 N N . ALA C 1 125 ? -26.657 -62.810 410.441 1.00 31.93 125 ALA C N 1
ATOM 3216 C CA . ALA C 1 125 ? -26.500 -62.025 409.224 1.00 38.38 125 ALA C CA 1
ATOM 3217 C C . ALA C 1 125 ? -27.286 -60.731 409.339 1.00 41.98 125 ALA C C 1
ATOM 3218 O O . ALA C 1 125 ? -28.387 -60.700 409.892 1.00 47.11 125 ALA C O 1
ATOM 3220 N N . GLU C 1 126 ? -26.689 -59.648 408.866 1.00 48.56 126 GLU C N 1
ATOM 3221 C CA . GLU C 1 126 ? -27.399 -58.393 408.667 1.00 52.96 126 GLU C CA 1
ATOM 3222 C C . GLU C 1 126 ? -27.340 -58.055 407.185 1.00 51.36 126 GLU C C 1
ATOM 3223 O O . GLU C 1 126 ? -26.249 -57.877 406.630 1.00 45.09 126 GLU C O 1
ATOM 3229 N N . ALA C 1 127 ? -28.508 -58.000 406.548 1.00 56.09 127 ALA C N 1
ATOM 3230 C CA . ALA C 1 127 ? -28.574 -57.630 405.141 1.00 54.49 127 ALA C CA 1
ATOM 3231 C C . ALA C 1 127 ? -27.917 -56.271 404.919 1.00 54.80 127 ALA C C 1
ATOM 3232 O O . ALA C 1 127 ? -27.999 -55.363 405.755 1.00 53.75 127 ALA C O 1
ATOM 3234 N N . THR C 1 128 ? -27.241 -56.153 403.785 1.00 51.79 128 THR C N 1
ATOM 3235 C CA . THR C 1 128 ? -26.456 -54.984 403.449 1.00 48.70 128 THR C CA 1
ATOM 3236 C C . THR C 1 128 ? -26.632 -54.737 401.957 1.00 42.59 128 THR C C 1
ATOM 3237 O O . THR C 1 128 ? -27.271 -55.520 401.251 1.00 41.55 128 THR C O 1
ATOM 3241 N N . ASP C 1 129 ? -26.086 -53.628 401.484 1.00 43.25 129 ASP C N 1
ATOM 3242 C CA . ASP C 1 129 ? -26.149 -53.246 400.082 1.00 44.62 129 ASP C CA 1
ATOM 3243 C C . ASP C 1 129 ? -24.730 -53.076 399.564 1.00 38.22 129 ASP C C 1
ATOM 3244 O O . ASP C 1 129 ? -23.796 -52.832 400.333 1.00 34.70 129 ASP C O 1
ATOM 3249 N N . PHE C 1 130 ? -24.579 -53.147 398.242 1.00 36.91 130 PHE C N 1
ATOM 3250 C CA . PHE C 1 130 ? -23.317 -52.719 397.651 1.00 36.56 130 PHE C CA 1
ATOM 3251 C C . PHE C 1 130 ? -23.112 -51.217 397.828 1.00 35.99 130 PHE C C 1
ATOM 3252 O O . PHE C 1 130 ? -21.974 -50.742 397.863 1.00 34.74 130 PHE C O 1
ATOM 3260 N N . ASP C 1 131 ? -24.198 -50.461 397.950 1.00 39.03 131 ASP C N 1
ATOM 3261 C CA . ASP C 1 131 ? -24.090 -49.050 398.298 1.00 40.07 131 ASP C CA 1
ATOM 3262 C C . ASP C 1 131 ? -23.430 -48.867 399.668 1.00 38.39 131 ASP C C 1
ATOM 3263 O O . ASP C 1 131 ? -22.434 -48.146 399.798 1.00 39.76 131 ASP C O 1
ATOM 3268 N N . LYS C 1 132 ? -23.968 -49.519 400.707 1.00 37.57 132 LYS C N 1
ATOM 3269 C CA . LYS C 1 132 ? -23.398 -49.374 402.050 1.00 36.43 132 LYS C CA 1
ATOM 3270 C C . LYS C 1 132 ? -21.979 -49.934 402.133 1.00 32.45 132 LYS C C 1
ATOM 3271 O O . LYS C 1 132 ? -21.100 -49.310 402.735 1.00 34.56 132 LYS C O 1
ATOM 3277 N N . LEU C 1 133 ? -21.735 -51.111 401.545 1.00 33.23 133 LEU C N 1
ATOM 3278 C CA . LEU C 1 133 ? -20.387 -51.674 401.528 1.00 29.85 133 LEU C CA 1
ATOM 3279 C C . LEU C 1 133 ? -19.395 -50.731 400.856 1.00 31.87 133 LEU C C 1
ATOM 3280 O O . LEU C 1 133 ? -18.297 -50.497 401.385 1.00 26.25 133 LEU C O 1
ATOM 3285 N N . GLY C 1 134 ? -19.765 -50.179 399.693 1.00 28.01 134 GLY C N 1
ATOM 3286 C CA . GLY C 1 134 ? -18.876 -49.271 398.988 1.00 25.44 134 GLY C CA 1
ATOM 3287 C C . GLY C 1 134 ? -18.531 -48.028 399.792 1.00 33.64 134 GLY C C 1
ATOM 3288 O O . GLY C 1 134 ? -17.371 -47.608 399.831 1.00 31.84 134 GLY C O 1
ATOM 3289 N N . LYS C 1 135 ? -19.530 -47.419 400.449 1.00 30.99 135 LYS C N 1
ATOM 3290 C CA . LYS C 1 135 ? -19.254 -46.228 401.251 1.00 28.99 135 LYS C CA 1
ATOM 3291 C C . LYS C 1 135 ? -18.408 -46.579 402.461 1.00 35.43 135 LYS C C 1
ATOM 3292 O O . LYS C 1 135 ? -17.513 -45.815 402.853 1.00 34.46 135 LYS C O 1
ATOM 3298 N N . LEU C 1 136 ? -18.690 -47.726 403.076 1.00 31.00 136 LEU C N 1
ATOM 3299 C CA . LEU C 1 136 ? -17.849 -48.206 404.159 1.00 31.70 136 LEU C CA 1
ATOM 3300 C C . LEU C 1 136 ? -16.420 -48.415 403.676 1.00 35.80 136 LEU C C 1
ATOM 3301 O O . LEU C 1 136 ? -15.456 -48.037 404.357 1.00 37.01 136 LEU C O 1
ATOM 3306 N N . HIS C 1 137 ? -16.271 -48.989 402.485 1.00 32.96 137 HIS C N 1
ATOM 3307 C CA . HIS C 1 137 ? -14.953 -49.315 401.977 1.00 33.12 137 HIS C CA 1
ATOM 3308 C C . HIS C 1 137 ? -14.154 -48.052 401.697 1.00 38.25 137 HIS C C 1
ATOM 3309 O O . HIS C 1 137 ? -12.929 -48.020 401.894 1.00 35.40 137 HIS C O 1
ATOM 3316 N N . GLU C 1 138 ? -14.834 -46.994 401.247 1.00 39.19 138 GLU C N 1
ATOM 3317 C CA . GLU C 1 138 ? -14.138 -45.744 400.966 1.00 37.90 138 GLU C CA 1
ATOM 3318 C C . GLU C 1 138 ? -13.654 -45.097 402.254 1.00 40.63 138 GLU C C 1
ATOM 3319 O O . GLU C 1 138 ? -12.519 -44.616 402.329 1.00 41.38 138 GLU C O 1
ATOM 3325 N N . LYS C 1 139 ? -14.492 -45.111 403.288 1.00 36.15 139 LYS C N 1
ATOM 3326 C CA . LYS C 1 139 ? -14.094 -44.568 404.576 1.00 37.85 139 LYS C CA 1
ATOM 3327 C C . LYS C 1 139 ? -12.962 -45.391 405.197 1.00 35.72 139 LYS C C 1
ATOM 3328 O O . LYS C 1 139 ? -12.075 -44.834 405.853 1.00 34.43 139 LYS C O 1
ATOM 3334 N N . LEU C 1 140 ? -12.964 -46.713 404.990 1.00 34.25 140 LEU C N 1
ATOM 3335 C CA . LEU C 1 140 ? -11.885 -47.547 405.517 1.00 34.29 140 LEU C CA 1
ATOM 3336 C C . LEU C 1 140 ? -10.591 -47.330 404.749 1.00 37.09 140 LEU C C 1
ATOM 3337 O O . LEU C 1 140 ? -9.510 -47.321 405.343 1.00 35.36 140 LEU C O 1
ATOM 3342 N N . LYS C 1 141 ? -10.680 -47.147 403.428 1.00 38.22 141 LYS C N 1
ATOM 3343 C CA . LYS C 1 141 ? -9.482 -46.879 402.635 1.00 39.05 141 LYS C CA 1
ATOM 3344 C C . LYS C 1 141 ? -8.826 -45.559 403.046 1.00 36.72 141 LYS C C 1
ATOM 3345 O O . LYS C 1 141 ? -7.598 -45.482 403.170 1.00 36.49 141 LYS C O 1
ATOM 3351 N N . GLU C 1 142 ? -9.631 -44.518 403.279 1.00 36.28 142 GLU C N 1
ATOM 3352 C CA . GLU C 1 142 ? -9.096 -43.248 403.758 1.00 39.06 142 GLU C CA 1
ATOM 3353 C C . GLU C 1 142 ? -8.321 -43.439 405.054 1.00 40.99 142 GLU C C 1
ATOM 3354 O O . GLU C 1 142 ? -7.203 -42.935 405.202 1.00 41.78 142 GLU C O 1
ATOM 3360 N N . GLU C 1 143 ? -8.894 -44.186 405.998 1.00 40.42 143 GLU C N 1
ATOM 3361 C CA . GLU C 1 143 ? -8.216 -44.429 407.263 1.00 37.04 143 GLU C CA 1
ATOM 3362 C C . GLU C 1 143 ? -6.927 -45.206 407.053 1.00 40.57 143 GLU C C 1
ATOM 3363 O O . GLU C 1 143 ? -5.902 -44.900 407.671 1.00 44.13 143 GLU C O 1
ATOM 3369 N N . LEU C 1 144 ? -6.957 -46.208 406.172 1.00 42.22 144 LEU C N 1
ATOM 3370 C CA . LEU C 1 144 ? -5.754 -46.979 405.872 1.00 40.61 144 LEU C CA 1
ATOM 3371 C C . LEU C 1 144 ? -4.649 -46.082 405.327 1.00 42.03 144 LEU C C 1
ATOM 3372 O O . LEU C 1 144 ? -3.466 -46.289 405.625 1.00 42.60 144 LEU C O 1
ATOM 3377 N N . ALA C 1 145 ? -5.021 -45.068 404.539 1.00 43.44 145 ALA C N 1
ATOM 3378 C CA . ALA C 1 145 ? -4.035 -44.120 404.027 1.00 45.96 145 ALA C CA 1
ATOM 3379 C C . ALA C 1 145 ? -3.351 -43.374 405.166 1.00 49.09 145 ALA C C 1
ATOM 3380 O O . ALA C 1 145 ? -2.121 -43.227 405.171 1.00 47.47 145 ALA C O 1
ATOM 3382 N N . LYS C 1 146 ? -4.137 -42.906 406.146 1.00 45.84 146 LYS C N 1
ATOM 3383 C CA . LYS C 1 146 ? -3.591 -42.243 407.324 1.00 44.52 146 LYS C CA 1
ATOM 3384 C C . LYS C 1 146 ? -2.792 -43.191 408.212 1.00 50.86 146 LYS C C 1
ATOM 3385 O O . LYS C 1 146 ? -1.950 -42.728 408.989 1.00 50.44 146 LYS C O 1
ATOM 3391 N N . VAL C 1 147 ? -3.058 -44.464 408.133 1.00 48.66 147 VAL C N 1
ATOM 3392 C CA . VAL C 1 147 ? -2.351 -45.377 408.952 1.00 47.10 147 VAL C CA 1
ATOM 3393 C C . VAL C 1 147 ? -1.070 -45.719 408.283 1.00 54.36 147 VAL C C 1
ATOM 3394 O O . VAL C 1 147 ? -0.195 -46.176 408.934 1.00 59.15 147 VAL C O 1
ATOM 3398 N N . ASP C 1 148 ? -0.988 -45.531 406.994 1.00 53.30 148 ASP C N 1
ATOM 3399 C CA . ASP C 1 148 ? 0.167 -45.902 406.286 1.00 52.55 148 ASP C CA 1
ATOM 3400 C C . ASP C 1 148 ? 1.208 -44.889 406.436 1.00 63.95 148 ASP C C 1
ATOM 3401 O O . ASP C 1 148 ? 2.338 -45.199 406.237 1.00 70.92 148 ASP C O 1
ATOM 3406 N N . GLU C 1 149 ? 0.854 -43.681 406.824 1.00 64.36 149 GLU C N 1
ATOM 3407 C CA . GLU C 1 149 ? 1.856 -42.663 407.008 1.00 62.73 149 GLU C CA 1
ATOM 3408 C C . GLU C 1 149 ? 1.840 -42.029 408.396 1.00 61.22 149 GLU C C 1
ATOM 3409 O O . GLU C 1 149 ? 2.404 -42.563 409.354 1.00 64.98 149 GLU C O 1
ATOM 3415 N N . ALA D 1 5 ? -1.386 -58.209 353.387 1.00 57.52 5 ALA D N 1
ATOM 3416 C CA . ALA D 1 5 ? -1.666 -58.479 351.974 1.00 65.86 5 ALA D CA 1
ATOM 3417 C C . ALA D 1 5 ? -0.415 -59.001 351.268 1.00 64.30 5 ALA D C 1
ATOM 3418 O O . ALA D 1 5 ? -0.495 -59.906 350.429 1.00 63.86 5 ALA D O 1
ATOM 3420 N N . SER D 1 6 ? 0.739 -58.414 351.603 1.00 62.67 6 SER D N 1
ATOM 3421 C CA . SER D 1 6 ? 2.042 -58.868 351.125 1.00 61.55 6 SER D CA 1
ATOM 3422 C C . SER D 1 6 ? 2.772 -59.691 352.180 1.00 60.59 6 SER D C 1
ATOM 3423 O O . SER D 1 6 ? 3.998 -59.838 352.115 1.00 61.18 6 SER D O 1
ATOM 3426 N N . CYS D 1 7 ? 2.040 -60.210 353.159 1.00 53.22 7 CYS D N 1
ATOM 3427 C CA . CYS D 1 7 ? 2.612 -60.877 354.316 1.00 42.56 7 CYS D CA 1
ATOM 3428 C C . CYS D 1 7 ? 2.359 -62.365 354.187 1.00 36.27 7 CYS D C 1
ATOM 3429 O O . CYS D 1 7 ? 1.203 -62.799 354.122 1.00 39.13 7 CYS D O 1
ATOM 3432 N N . ILE D 1 8 ? 3.442 -63.139 354.164 1.00 37.12 8 ILE D N 1
ATOM 3433 C CA . ILE D 1 8 ? 3.339 -64.586 353.997 1.00 38.48 8 ILE D CA 1
ATOM 3434 C C . ILE D 1 8 ? 2.496 -65.199 355.109 1.00 35.42 8 ILE D C 1
ATOM 3435 O O . ILE D 1 8 ? 1.743 -66.149 354.871 1.00 34.52 8 ILE D O 1
ATOM 3440 N N . PHE D 1 9 ? 2.571 -64.645 356.328 1.00 34.65 9 PHE D N 1
ATOM 3441 C CA . PHE D 1 9 ? 1.837 -65.230 357.444 1.00 36.43 9 PHE D CA 1
ATOM 3442 C C . PHE D 1 9 ? 0.348 -64.898 357.361 1.00 34.35 9 PHE D C 1
ATOM 3443 O O . PHE D 1 9 ? -0.496 -65.751 357.660 1.00 34.83 9 PHE D O 1
ATOM 3451 N N . CYS D 1 10 ? 0.003 -63.672 356.953 1.00 33.70 10 CYS D N 1
ATOM 3452 C CA . CYS D 1 10 ? -1.389 -63.363 356.620 1.00 34.22 10 CYS D CA 1
ATOM 3453 C C . CYS D 1 10 ? -1.916 -64.266 355.501 1.00 38.10 10 CYS D C 1
ATOM 3454 O O . CYS D 1 10 ? -3.018 -64.816 355.604 1.00 39.04 10 CYS D O 1
ATOM 3457 N N . LYS D 1 11 ? -1.145 -64.430 354.415 1.00 36.31 11 LYS D N 1
ATOM 3458 C CA . LYS D 1 11 ? -1.588 -65.311 353.337 1.00 37.66 11 LYS D CA 1
ATOM 3459 C C . LYS D 1 11 ? -1.758 -66.744 353.835 1.00 38.82 11 LYS D C 1
ATOM 3460 O O . LYS D 1 11 ? -2.697 -67.441 353.429 1.00 41.09 11 LYS D O 1
ATOM 3466 N N . ILE D 1 12 ? -0.853 -67.209 354.706 1.00 33.42 12 ILE D N 1
ATOM 3467 C CA . ILE D 1 12 ? -0.962 -68.564 355.244 1.00 34.16 12 ILE D CA 1
ATOM 3468 C C . ILE D 1 12 ? -2.243 -68.716 356.063 1.00 41.14 12 ILE D C 1
ATOM 3469 O O . ILE D 1 12 ? -2.941 -69.737 355.964 1.00 39.24 12 ILE D O 1
ATOM 3474 N N . ILE D 1 13 ? -2.567 -67.707 356.890 1.00 36.74 13 ILE D N 1
ATOM 3475 C CA . ILE D 1 13 ? -3.816 -67.728 357.657 1.00 39.44 13 ILE D CA 1
ATOM 3476 C C . ILE D 1 13 ? -5.017 -67.846 356.717 1.00 40.24 13 ILE D C 1
ATOM 3477 O O . ILE D 1 13 ? -5.881 -68.711 356.895 1.00 42.12 13 ILE D O 1
ATOM 3482 N N . LYS D 1 14 ? -5.074 -66.999 355.684 1.00 38.63 14 LYS D N 1
ATOM 3483 C CA . LYS D 1 14 ? -6.152 -67.079 354.697 1.00 41.51 14 LYS D CA 1
ATOM 3484 C C . LYS D 1 14 ? -6.098 -68.341 353.837 1.00 39.92 14 LYS D C 1
ATOM 3485 O O . LYS D 1 14 ? -7.059 -68.614 353.117 1.00 42.03 14 LYS D O 1
ATOM 3491 N N . GLY D 1 15 ? -5.024 -69.122 353.890 1.00 40.11 15 GLY D N 1
ATOM 3492 C CA . GLY D 1 15 ? -4.962 -70.334 353.093 1.00 38.11 15 GLY D CA 1
ATOM 3493 C C . GLY D 1 15 ? -4.536 -70.126 351.660 1.00 42.87 15 GLY D C 1
ATOM 3494 O O . GLY D 1 15 ? -4.660 -71.052 350.849 1.00 39.93 15 GLY D O 1
ATOM 3495 N N . GLU D 1 16 ? -4.046 -68.930 351.323 1.00 43.36 16 GLU D N 1
ATOM 3496 C CA . GLU D 1 16 ? -3.539 -68.632 349.991 1.00 39.43 16 GLU D CA 1
ATOM 3497 C C . GLU D 1 16 ? -2.141 -69.186 349.776 1.00 43.63 16 GLU D C 1
ATOM 3498 O O . GLU D 1 16 ? -1.752 -69.426 348.630 1.00 48.49 16 GLU D O 1
ATOM 3504 N N . ILE D 1 17 ? -1.393 -69.417 350.848 1.00 44.63 17 ILE D N 1
ATOM 3505 C CA . ILE D 1 17 ? -0.127 -70.130 350.763 1.00 40.43 17 ILE D CA 1
ATOM 3506 C C . ILE D 1 17 ? -0.201 -71.375 351.638 1.00 44.58 17 ILE D C 1
ATOM 3507 O O . ILE D 1 17 ? -0.710 -71.318 352.768 1.00 42.81 17 ILE D O 1
ATOM 3512 N N . PRO D 1 18 ? 0.272 -72.516 351.130 1.00 48.20 18 PRO D N 1
ATOM 3513 C CA . PRO D 1 18 ? 0.190 -73.784 351.872 1.00 46.93 18 PRO D CA 1
ATOM 3514 C C . PRO D 1 18 ? 0.845 -73.734 353.252 1.00 43.47 18 PRO D C 1
ATOM 3515 O O . PRO D 1 18 ? 1.781 -72.964 353.494 1.00 43.52 18 PRO D O 1
ATOM 3519 N N . SER D 1 19 ? 0.359 -74.602 354.148 1.00 38.02 19 SER D N 1
ATOM 3520 C CA . SER D 1 19 ? 0.902 -74.748 355.497 1.00 31.98 19 SER D CA 1
ATOM 3521 C C . SER D 1 19 ? 0.432 -76.059 356.124 1.00 37.06 19 SER D C 1
ATOM 3522 O O . SER D 1 19 ? -0.627 -76.590 355.778 1.00 38.25 19 SER D O 1
ATOM 3525 N N . PHE D 1 20 ? 1.220 -76.561 357.076 1.00 38.40 20 PHE D N 1
ATOM 3526 C CA . PHE D 1 20 ? 0.869 -77.773 357.824 1.00 37.45 20 PHE D CA 1
ATOM 3527 C C . PHE D 1 20 ? 0.176 -77.370 359.127 1.00 39.47 20 PHE D C 1
ATOM 3528 O O . PHE D 1 20 ? 0.819 -77.187 360.164 1.00 38.05 20 PHE D O 1
ATOM 3536 N N . LYS D 1 21 ? -1.154 -77.270 359.085 1.00 30.82 21 LYS D N 1
ATOM 3537 C CA . LYS D 1 21 ? -1.910 -76.654 360.172 1.00 36.86 21 LYS D CA 1
ATOM 3538 C C . LYS D 1 21 ? -2.040 -77.574 361.385 1.00 36.68 21 LYS D C 1
ATOM 3539 O O . LYS D 1 21 ? -2.220 -78.787 361.259 1.00 36.38 21 LYS D O 1
ATOM 3545 N N . LEU D 1 22 ? -1.971 -76.981 362.578 1.00 34.56 22 LEU D N 1
ATOM 3546 C CA . LEU D 1 22 ? -2.020 -77.757 363.803 1.00 32.04 22 LEU D CA 1
ATOM 3547 C C . LEU D 1 22 ? -3.242 -77.298 364.585 1.00 31.67 22 LEU D C 1
ATOM 3548 O O . LEU D 1 22 ? -4.359 -77.729 364.290 1.00 35.16 22 LEU D O 1
ATOM 3553 N N . ILE D 1 23 ? -3.087 -76.433 365.569 1.00 33.84 23 ILE D N 1
ATOM 3554 C CA . ILE D 1 23 ? -4.203 -75.919 366.346 1.00 29.88 23 ILE D CA 1
ATOM 3555 C C . ILE D 1 23 ? -4.584 -74.562 365.780 1.00 28.79 23 ILE D C 1
ATOM 3556 O O . ILE D 1 23 ? -3.715 -73.728 365.512 1.00 33.03 23 ILE D O 1
ATOM 3561 N N . GLU D 1 24 ? -5.872 -74.344 365.572 1.00 30.00 24 GLU D N 1
ATOM 3562 C CA . GLU D 1 24 ? -6.368 -73.022 365.225 1.00 30.01 24 GLU D CA 1
ATOM 3563 C C . GLU D 1 24 ? -7.462 -72.600 366.204 1.00 31.57 24 GLU D C 1
ATOM 3564 O O . GLU D 1 24 ? -8.209 -73.428 366.733 1.00 26.43 24 GLU D O 1
ATOM 3570 N N . THR D 1 25 ? -7.542 -71.294 366.429 1.00 30.25 25 THR D N 1
ATOM 3571 C CA . THR D 1 25 ? -8.412 -70.680 367.419 1.00 29.58 25 THR D CA 1
ATOM 3572 C C . THR D 1 25 ? -9.072 -69.481 366.743 1.00 35.43 25 THR D C 1
ATOM 3573 O O . THR D 1 25 ? -8.666 -69.071 365.653 1.00 32.03 25 THR D O 1
ATOM 3577 N N . ALA D 1 26 ? -10.133 -68.952 367.357 1.00 31.26 26 ALA D N 1
ATOM 3578 C CA . ALA D 1 26 ? -10.691 -67.691 366.883 1.00 33.30 26 ALA D CA 1
ATOM 3579 C C . ALA D 1 26 ? -9.605 -66.636 366.703 1.00 35.29 26 ALA D C 1
ATOM 3580 O O . ALA D 1 26 ? -9.659 -65.828 365.768 1.00 37.27 26 ALA D O 1
ATOM 3582 N N . LYS D 1 27 ? -8.601 -66.633 367.579 1.00 31.86 27 LYS D N 1
ATOM 3583 C CA . LYS D 1 27 ? -7.581 -65.597 367.564 1.00 36.79 27 LYS D CA 1
ATOM 3584 C C . LYS D 1 27 ? -6.184 -66.064 367.155 1.00 33.66 27 LYS D C 1
ATOM 3585 O O . LYS D 1 27 ? -5.358 -65.218 366.799 1.00 32.11 27 LYS D O 1
ATOM 3591 N N . THR D 1 28 ? -5.897 -67.365 367.164 1.00 30.52 28 THR D N 1
ATOM 3592 C CA . THR D 1 28 ? -4.531 -67.828 366.984 1.00 29.72 28 THR D CA 1
ATOM 3593 C C . THR D 1 28 ? -4.447 -68.888 365.891 1.00 30.43 28 THR D C 1
ATOM 3594 O O . THR D 1 28 ? -5.385 -69.664 365.691 1.00 32.36 28 THR D O 1
ATOM 3598 N N . TYR D 1 29 ? -3.303 -68.926 365.193 1.00 26.34 29 TYR D N 1
ATOM 3599 C CA . TYR D 1 29 ? -3.049 -69.899 364.130 1.00 27.61 29 TYR D CA 1
ATOM 3600 C C . TYR D 1 29 ? -1.661 -70.517 364.284 1.00 29.68 29 TYR D C 1
ATOM 3601 O O . TYR D 1 29 ? -0.659 -69.796 364.416 1.00 28.30 29 TYR D O 1
ATOM 3610 N N . SER D 1 30 ? -1.584 -71.844 364.229 1.00 26.33 30 SER D N 1
ATOM 3611 C CA . SER D 1 30 ? -0.295 -72.500 364.400 1.00 30.28 30 SER D CA 1
ATOM 3612 C C . SER D 1 30 ? -0.081 -73.598 363.359 1.00 29.51 30 SER D C 1
ATOM 3613 O O . SER D 1 30 ? -1.027 -74.221 362.873 1.00 30.50 30 SER D O 1
ATOM 3616 N N . PHE D 1 31 ? 1.189 -73.835 363.038 1.00 29.12 31 PHE D N 1
ATOM 3617 C CA . PHE D 1 31 ? 1.589 -74.683 361.926 1.00 31.57 31 PHE D CA 1
ATOM 3618 C C . PHE D 1 31 ? 3.074 -75.001 362.053 1.00 32.10 31 PHE D C 1
ATOM 3619 O O . PHE D 1 31 ? 3.822 -74.302 362.745 1.00 31.74 31 PHE D O 1
ATOM 3627 N N . LEU D 1 32 ? 3.482 -76.075 361.370 1.00 34.79 32 LEU D N 1
ATOM 3628 C CA . LEU D 1 32 ? 4.867 -76.535 361.377 1.00 30.60 32 LEU D CA 1
ATOM 3629 C C . LEU D 1 32 ? 5.800 -75.535 360.703 1.00 35.61 32 LEU D C 1
ATOM 3630 O O . LEU D 1 32 ? 5.464 -74.927 359.679 1.00 32.27 32 LEU D O 1
ATOM 3635 N N . ASP D 1 33 ? 6.991 -75.377 361.276 1.00 32.21 33 ASP D N 1
ATOM 3636 C CA . ASP D 1 33 ? 8.029 -74.607 360.610 1.00 35.82 33 ASP D CA 1
ATOM 3637 C C . ASP D 1 33 ? 8.616 -75.483 359.510 1.00 36.29 33 ASP D C 1
ATOM 3638 O O . ASP D 1 33 ? 9.120 -76.575 359.791 1.00 32.86 33 ASP D O 1
ATOM 3643 N N . ILE D 1 34 ? 8.526 -75.030 358.254 1.00 37.63 34 ILE D N 1
ATOM 3644 C CA . ILE D 1 34 ? 9.014 -75.860 357.154 1.00 38.02 34 ILE D CA 1
ATOM 3645 C C . ILE D 1 34 ? 10.514 -75.728 356.916 1.00 39.63 34 ILE D C 1
ATOM 3646 O O . ILE D 1 34 ? 11.055 -76.437 356.055 1.00 38.28 34 ILE D O 1
ATOM 3651 N N . GLN D 1 35 ? 11.209 -74.868 357.659 1.00 36.02 35 GLN D N 1
ATOM 3652 C CA . GLN D 1 35 ? 12.669 -74.909 357.763 1.00 36.12 35 GLN D CA 1
ATOM 3653 C C . GLN D 1 35 ? 13.060 -75.144 359.219 1.00 35.88 35 GLN D C 1
ATOM 3654 O O . GLN D 1 35 ? 13.737 -74.311 359.830 1.00 36.14 35 GLN D O 1
ATOM 3660 N N . PRO D 1 36 ? 12.668 -76.277 359.798 1.00 34.98 36 PRO D N 1
ATOM 3661 C CA . PRO D 1 36 ? 12.765 -76.433 361.253 1.00 34.52 36 PRO D CA 1
ATOM 3662 C C . PRO D 1 36 ? 14.207 -76.528 361.736 1.00 40.34 36 PRO D C 1
ATOM 3663 O O . PRO D 1 36 ? 15.103 -76.987 361.020 1.00 40.64 36 PRO D O 1
ATOM 3667 N N . ILE D 1 37 ? 14.426 -76.052 362.969 1.00 33.88 37 ILE D N 1
ATOM 3668 C CA . ILE D 1 37 ? 15.699 -76.239 363.652 1.00 32.52 37 ILE D CA 1
ATOM 3669 C C . ILE D 1 37 ? 15.632 -77.368 364.674 1.00 35.96 37 ILE D C 1
ATOM 3670 O O . ILE D 1 37 ? 16.649 -77.700 365.295 1.00 36.07 37 ILE D O 1
ATOM 3675 N N . ALA D 1 38 ? 14.455 -77.959 364.866 1.00 36.65 38 ALA D N 1
ATOM 3676 C CA . ALA D 1 38 ? 14.261 -79.172 365.641 1.00 31.35 38 ALA D CA 1
ATOM 3677 C C . ALA D 1 38 ? 13.059 -79.864 365.038 1.00 33.26 38 ALA D C 1
ATOM 3678 O O . ALA D 1 38 ? 12.318 -79.267 364.260 1.00 33.69 38 ALA D O 1
ATOM 3680 N N . GLU D 1 39 ? 12.827 -81.107 365.457 1.00 36.88 39 GLU D N 1
ATOM 3681 C CA . GLU D 1 39 ? 11.894 -81.971 364.742 1.00 39.84 39 GLU D CA 1
ATOM 3682 C C . GLU D 1 39 ? 10.506 -81.336 364.597 1.00 45.11 39 GLU D C 1
ATOM 3683 O O . GLU D 1 39 ? 10.033 -81.087 363.474 1.00 47.64 39 GLU D O 1
ATOM 3689 N N . ALA D 1 40 ? 9.830 -81.082 365.708 1.00 36.69 40 ALA D N 1
ATOM 3690 C CA . ALA D 1 40 ? 8.482 -80.513 365.632 1.00 31.81 40 ALA D CA 1
ATOM 3691 C C . ALA D 1 40 ? 8.490 -79.037 366.001 1.00 31.27 40 ALA D C 1
ATOM 3692 O O . ALA D 1 40 ? 7.738 -78.589 366.864 1.00 30.97 40 ALA D O 1
ATOM 3694 N N . HIS D 1 41 ? 9.395 -78.290 365.379 1.00 29.72 41 HIS D N 1
ATOM 3695 C CA . HIS D 1 41 ? 9.437 -76.833 365.446 1.00 32.69 41 HIS D CA 1
ATOM 3696 C C . HIS D 1 41 ? 8.105 -76.253 364.960 1.00 32.92 41 HIS D C 1
ATOM 3697 O O . HIS D 1 41 ? 7.759 -76.375 363.780 1.00 32.94 41 HIS D O 1
ATOM 3704 N N . VAL D 1 42 ? 7.343 -75.640 365.861 1.00 31.85 42 VAL D N 1
ATOM 3705 C CA . VAL D 1 42 ? 6.021 -75.114 365.547 1.00 31.29 42 VAL D CA 1
ATOM 3706 C C . VAL D 1 42 ? 6.083 -73.601 365.612 1.00 30.33 42 VAL D C 1
ATOM 3707 O O . VAL D 1 42 ? 6.857 -73.039 366.390 1.00 32.42 42 VAL D O 1
ATOM 3711 N N . LEU D 1 43 ? 5.300 -72.940 364.755 1.00 31.31 43 LEU D N 1
ATOM 3712 C CA . LEU D 1 43 ? 5.082 -71.501 364.827 1.00 30.31 43 LEU D CA 1
ATOM 3713 C C . LEU D 1 43 ? 3.674 -71.246 365.332 1.00 30.12 43 LEU D C 1
ATOM 3714 O O . LEU D 1 43 ? 2.756 -72.005 365.028 1.00 27.92 43 LEU D O 1
ATOM 3719 N N . ILE D 1 44 ? 3.517 -70.172 366.105 1.00 27.69 44 ILE D N 1
ATOM 3720 C CA . ILE D 1 44 ? 2.238 -69.801 366.699 1.00 28.51 44 ILE D CA 1
ATOM 3721 C C . ILE D 1 44 ? 2.065 -68.307 366.493 1.00 26.88 44 ILE D C 1
ATOM 3722 O O . ILE D 1 44 ? 2.891 -67.517 366.964 1.00 29.44 44 ILE D O 1
ATOM 3727 N N . ILE D 1 45 ? 1.014 -67.915 365.780 1.00 28.40 45 ILE D N 1
ATOM 3728 C CA . ILE D 1 45 ? 0.865 -66.516 365.382 1.00 27.91 45 ILE D CA 1
ATOM 3729 C C . ILE D 1 45 ? -0.519 -65.976 365.736 1.00 30.11 45 ILE D C 1
ATOM 3730 O O . ILE D 1 45 ? -1.534 -66.687 365.635 1.00 29.40 45 ILE D O 1
ATOM 3735 N N . PRO D 1 46 ? -0.604 -64.728 366.176 1.00 29.90 46 PRO D N 1
ATOM 3736 C CA . PRO D 1 46 ? -1.906 -64.065 366.226 1.00 30.58 46 PRO D CA 1
ATOM 3737 C C . PRO D 1 46 ? -2.413 -63.824 364.811 1.00 32.10 46 PRO D C 1
ATOM 3738 O O . PRO D 1 46 ? -1.632 -63.654 363.873 1.00 32.73 46 PRO D O 1
ATOM 3742 N N . LYS D 1 47 ? -3.741 -63.824 364.654 1.00 33.74 47 LYS D N 1
ATOM 3743 C CA . LYS D 1 47 ? -4.317 -63.576 363.333 1.00 36.80 47 LYS D CA 1
ATOM 3744 C C . LYS D 1 47 ? -4.245 -62.101 362.963 1.00 39.42 47 LYS D C 1
ATOM 3745 O O . LYS D 1 47 ? -4.108 -61.760 361.781 1.00 51.40 47 LYS D O 1
ATOM 3751 N N . HIS D 1 48 ? -4.319 -61.229 363.956 1.00 33.45 48 HIS D N 1
ATOM 3752 C CA . HIS D 1 48 ? -4.079 -59.805 363.779 1.00 32.28 48 HIS D CA 1
ATOM 3753 C C . HIS D 1 48 ? -2.654 -59.552 363.292 1.00 38.11 48 HIS D C 1
ATOM 3754 O O . HIS D 1 48 ? -1.687 -60.060 363.876 1.00 36.35 48 HIS D O 1
ATOM 3761 N N . HIS D 1 49 ? -2.509 -58.741 362.242 1.00 37.33 49 HIS D N 1
ATOM 3762 C CA . HIS D 1 49 ? -1.176 -58.473 361.698 1.00 34.21 49 HIS D CA 1
ATOM 3763 C C . HIS D 1 49 ? -0.496 -57.361 362.491 1.00 33.24 49 HIS D C 1
ATOM 3764 O O . HIS D 1 49 ? -0.865 -56.189 362.375 1.00 32.18 49 HIS D O 1
ATOM 3771 N N . GLY D 1 50 ? 0.515 -57.718 363.269 1.00 35.14 50 GLY D N 1
ATOM 3772 C CA . GLY D 1 50 ? 1.428 -56.734 363.827 1.00 31.85 50 GLY D CA 1
ATOM 3773 C C . GLY D 1 50 ? 2.859 -57.197 363.651 1.00 31.37 50 GLY D C 1
ATOM 3774 O O . GLY D 1 50 ? 3.157 -58.391 363.682 1.00 32.42 50 GLY D O 1
ATOM 3775 N N . ALA D 1 51 ? 3.754 -56.239 363.454 1.00 33.12 51 ALA D N 1
ATOM 3776 C CA . ALA D 1 51 ? 5.127 -56.650 363.199 1.00 34.16 51 ALA D CA 1
ATOM 3777 C C . ALA D 1 51 ? 5.826 -57.073 364.485 1.00 30.68 51 ALA D C 1
ATOM 3778 O O . ALA D 1 51 ? 6.508 -58.101 364.509 1.00 29.55 51 ALA D O 1
ATOM 3780 N N . LYS D 1 52 ? 5.656 -56.314 365.561 1.00 29.42 52 LYS D N 1
ATOM 3781 C CA . LYS D 1 52 ? 6.309 -56.591 366.830 1.00 30.70 52 LYS D CA 1
ATOM 3782 C C . LYS D 1 52 ? 5.280 -56.901 367.920 1.00 31.23 52 LYS D C 1
ATOM 3783 O O . LYS D 1 52 ? 4.080 -56.648 367.768 1.00 26.86 52 LYS D O 1
ATOM 3789 N N . LEU D 1 53 ? 5.774 -57.471 369.034 1.00 30.61 53 LEU D N 1
ATOM 3790 C CA . LEU D 1 53 ? 4.901 -57.835 370.146 1.00 28.56 53 LEU D CA 1
ATOM 3791 C C . LEU D 1 53 ? 4.021 -56.665 370.587 1.00 28.47 53 LEU D C 1
ATOM 3792 O O . LEU D 1 53 ? 2.835 -56.844 370.874 1.00 31.71 53 LEU D O 1
ATOM 3797 N N . HIS D 1 54 ? 4.569 -55.455 370.623 1.00 29.38 54 HIS D N 1
ATOM 3798 C CA . HIS D 1 54 ? 3.769 -54.329 371.092 1.00 29.08 54 HIS D CA 1
ATOM 3799 C C . HIS D 1 54 ? 2.735 -53.837 370.063 1.00 32.47 54 HIS D C 1
ATOM 3800 O O . HIS D 1 54 ? 1.951 -52.934 370.385 1.00 29.32 54 HIS D O 1
ATOM 3807 N N . ASN D 1 55 ? 2.710 -54.399 368.852 1.00 28.86 55 ASN D N 1
ATOM 3808 C CA . ASN D 1 55 ? 1.701 -54.062 367.858 1.00 29.83 55 ASN D CA 1
ATOM 3809 C C . ASN D 1 55 ? 0.495 -54.992 367.902 1.00 32.29 55 ASN D C 1
ATOM 3810 O O . ASN D 1 55 ? -0.340 -54.929 366.999 1.00 39.20 55 ASN D O 1
ATOM 3815 N N . ILE D 1 56 ? 0.382 -55.849 368.905 1.00 32.17 56 ILE D N 1
ATOM 3816 C CA . ILE D 1 56 ? -0.646 -56.889 368.952 1.00 30.31 56 ILE D CA 1
ATOM 3817 C C . ILE D 1 56 ? -1.633 -56.543 370.058 1.00 30.50 56 ILE D C 1
ATOM 3818 O O . ILE D 1 56 ? -1.211 -56.251 371.183 1.00 28.76 56 ILE D O 1
ATOM 3823 N N . PRO D 1 57 ? -2.936 -56.567 369.792 1.00 35.28 57 PRO D N 1
ATOM 3824 C CA . PRO D 1 57 ? -3.908 -56.256 370.851 1.00 35.79 57 PRO D CA 1
ATOM 3825 C C . PRO D 1 57 ? -3.815 -57.241 372.010 1.00 33.28 57 PRO D C 1
ATOM 3826 O O . PRO D 1 57 ? -3.465 -58.411 371.835 1.00 31.69 57 PRO D O 1
ATOM 3830 N N . ASP D 1 58 ? -4.143 -56.740 373.207 1.00 33.68 58 ASP D N 1
ATOM 3831 C CA . ASP D 1 58 ? -4.074 -57.550 374.418 1.00 30.68 58 ASP D CA 1
ATOM 3832 C C . ASP D 1 58 ? -4.834 -58.864 374.272 1.00 30.07 58 ASP D C 1
ATOM 3833 O O . ASP D 1 58 ? -4.366 -59.916 374.725 1.00 28.22 58 ASP D O 1
ATOM 3838 N N . ASP D 1 59 ? -5.997 -58.839 373.625 1.00 28.45 59 ASP D N 1
ATOM 3839 C CA . ASP D 1 59 ? -6.794 -60.063 373.562 1.00 31.86 59 ASP D CA 1
ATOM 3840 C C . ASP D 1 59 ? -6.169 -61.115 372.645 1.00 35.77 59 ASP D C 1
ATOM 3841 O O . ASP D 1 59 ? -6.394 -62.312 372.849 1.00 37.12 59 ASP D O 1
ATOM 3846 N N . TYR D 1 60 ? -5.371 -60.718 371.659 1.00 29.22 60 TYR D N 1
ATOM 3847 C CA . TYR D 1 60 ? -4.631 -61.737 370.929 1.00 32.68 60 TYR D CA 1
ATOM 3848 C C . TYR D 1 60 ? -3.444 -62.276 371.734 1.00 35.39 60 TYR D C 1
ATOM 3849 O O . TYR D 1 60 ? -3.123 -63.470 371.639 1.00 32.25 60 TYR D O 1
ATOM 3858 N N . LEU D 1 61 ? -2.783 -61.420 372.522 1.00 31.17 61 LEU D N 1
ATOM 3859 C CA . LEU D 1 61 ? -1.667 -61.882 373.335 1.00 27.12 61 LEU D CA 1
ATOM 3860 C C . LEU D 1 61 ? -2.129 -62.888 374.374 1.00 29.36 61 LEU D C 1
ATOM 3861 O O . LEU D 1 61 ? -1.416 -63.850 374.668 1.00 28.30 61 LEU D O 1
ATOM 3866 N N . SER D 1 62 ? -3.331 -62.692 374.930 1.00 32.57 62 SER D N 1
ATOM 3867 C CA . SER D 1 62 ? -3.801 -63.558 376.006 1.00 29.32 62 SER D CA 1
ATOM 3868 C C . SER D 1 62 ? -4.025 -64.984 375.530 1.00 31.56 62 SER D C 1
ATOM 3869 O O . SER D 1 62 ? -3.938 -65.925 376.327 1.00 28.50 62 SER D O 1
ATOM 3872 N N . ASP D 1 63 ? -4.306 -65.167 374.243 1.00 28.29 63 ASP D N 1
ATOM 3873 C CA . ASP D 1 63 ? -4.651 -66.475 373.719 1.00 28.13 63 ASP D CA 1
ATOM 3874 C C . ASP D 1 63 ? -3.434 -67.290 373.275 1.00 31.22 63 ASP D C 1
ATOM 3875 O O . ASP D 1 63 ? -3.537 -68.517 373.141 1.00 32.02 63 ASP D O 1
ATOM 3880 N N . ILE D 1 64 ? -2.278 -66.650 373.101 1.00 29.24 64 ILE D N 1
ATOM 3881 C CA . ILE D 1 64 ? -1.127 -67.319 372.505 1.00 25.49 64 ILE D CA 1
ATOM 3882 C C . ILE D 1 64 ? -0.564 -68.401 373.432 1.00 27.61 64 ILE D C 1
ATOM 3883 O O . ILE D 1 64 ? -0.464 -69.573 373.053 1.00 28.53 64 ILE D O 1
ATOM 3888 N N . LEU D 1 65 ? -0.161 -68.033 374.644 1.00 25.30 65 LEU D N 1
ATOM 3889 C CA . LEU D 1 65 ? 0.468 -69.025 375.515 1.00 27.10 65 LEU D CA 1
ATOM 3890 C C . LEU D 1 65 ? -0.441 -70.210 375.880 1.00 27.82 65 LEU D C 1
ATOM 3891 O O . LEU D 1 65 ? 0.085 -71.333 375.991 1.00 24.30 65 LEU D O 1
ATOM 3896 N N . PRO D 1 66 ? -1.758 -70.059 376.076 1.00 28.15 66 PRO D N 1
ATOM 3897 C CA . PRO D 1 66 ? -2.580 -71.270 376.215 1.00 29.88 66 PRO D CA 1
ATOM 3898 C C . PRO D 1 66 ? -2.547 -72.159 374.979 1.00 29.72 66 PRO D C 1
ATOM 3899 O O . PRO D 1 66 ? -2.570 -73.392 375.108 1.00 29.11 66 PRO D O 1
ATOM 3903 N N . VAL D 1 67 ? -2.442 -71.583 373.784 1.00 28.76 67 VAL D N 1
ATOM 3904 C CA . VAL D 1 67 ? -2.268 -72.431 372.609 1.00 25.63 67 VAL D CA 1
ATOM 3905 C C . VAL D 1 67 ? -0.912 -73.136 372.649 1.00 28.42 67 VAL D C 1
ATOM 3906 O O . VAL D 1 67 ? -0.820 -74.342 372.369 1.00 28.43 67 VAL D O 1
ATOM 3910 N N . VAL D 1 68 ? 0.164 -72.402 372.989 1.00 27.60 68 VAL D N 1
ATOM 3911 C CA . VAL D 1 68 ? 1.485 -73.028 373.081 1.00 27.08 68 VAL D CA 1
ATOM 3912 C C . VAL D 1 68 ? 1.451 -74.159 374.102 1.00 28.07 68 VAL D C 1
ATOM 3913 O O . VAL D 1 68 ? 1.988 -75.246 373.870 1.00 28.53 68 VAL D O 1
ATOM 3917 N N . LYS D 1 69 ? 0.776 -73.935 375.229 1.00 29.37 69 LYS D N 1
ATOM 3918 C CA . LYS D 1 69 ? 0.653 -74.982 376.235 1.00 30.51 69 LYS D CA 1
ATOM 3919 C C . LYS D 1 69 ? -0.055 -76.203 375.668 1.00 30.84 69 LYS D C 1
ATOM 3920 O O . LYS D 1 69 ? 0.395 -77.339 375.858 1.00 32.97 69 LYS D O 1
ATOM 3926 N N . LYS D 1 70 ? -1.167 -75.987 374.963 1.00 28.12 70 LYS D N 1
ATOM 3927 C CA . LYS D 1 70 ? -1.862 -77.107 374.342 1.00 29.45 70 LYS D CA 1
ATOM 3928 C C . LYS D 1 70 ? -0.961 -77.827 373.329 1.00 34.58 70 LYS D C 1
ATOM 3929 O O . LYS D 1 70 ? -0.993 -79.063 373.229 1.00 32.20 70 LYS D O 1
ATOM 3935 N N . LEU D 1 71 ? -0.119 -77.077 372.598 1.00 30.49 71 LEU D N 1
ATOM 3936 C CA . LEU D 1 71 ? 0.785 -77.714 371.641 1.00 31.68 71 LEU D CA 1
ATOM 3937 C C . LEU D 1 71 ? 1.831 -78.591 372.329 1.00 32.93 71 LEU D C 1
ATOM 3938 O O . LEU D 1 71 ? 2.238 -79.616 371.765 1.00 34.72 71 LEU D O 1
ATOM 3943 N N . THR D 1 72 ? 2.290 -78.217 373.532 1.00 30.14 72 THR D N 1
ATOM 3944 C CA . THR D 1 72 ? 3.200 -79.105 374.256 1.00 31.11 72 THR D CA 1
ATOM 3945 C C . THR D 1 72 ? 2.520 -80.429 374.612 1.00 30.37 72 THR D C 1
ATOM 3946 O O . THR D 1 72 ? 3.197 -81.444 374.785 1.00 31.66 72 THR D O 1
ATOM 3950 N N . LYS D 1 73 ? 1.188 -80.451 374.706 1.00 32.16 73 LYS D N 1
ATOM 3951 C CA . LYS D 1 73 ? 0.502 -81.733 374.862 1.00 34.12 73 LYS D CA 1
ATOM 3952 C C . LYS D 1 73 ? 0.486 -82.522 373.556 1.00 38.36 73 LYS D C 1
ATOM 3953 O O . LYS D 1 73 ? 0.709 -83.738 373.564 1.00 40.54 73 LYS D O 1
ATOM 3959 N N . VAL D 1 74 ? 0.224 -81.849 372.426 1.00 35.83 74 VAL D N 1
ATOM 3960 C CA . VAL D 1 74 ? 0.275 -82.511 371.126 1.00 33.87 74 VAL D CA 1
ATOM 3961 C C . VAL D 1 74 ? 1.651 -83.106 370.879 1.00 37.98 74 VAL D C 1
ATOM 3962 O O . VAL D 1 74 ? 1.774 -84.224 370.368 1.00 39.45 74 VAL D O 1
ATOM 3966 N N . LEU D 1 75 ? 2.709 -82.376 371.239 1.00 37.03 75 LEU D N 1
ATOM 3967 C CA . LEU D 1 75 ? 4.074 -82.836 371.012 1.00 32.06 75 LEU D CA 1
ATOM 3968 C C . LEU D 1 75 ? 4.588 -83.770 372.105 1.00 33.55 75 LEU D C 1
ATOM 3969 O O . LEU D 1 75 ? 5.731 -84.216 372.016 1.00 34.37 75 LEU D O 1
ATOM 3974 N N . LYS D 1 76 ? 3.794 -84.039 373.143 1.00 38.99 76 LYS D N 1
ATOM 3975 C CA . LYS D 1 76 ? 4.116 -84.920 374.268 1.00 38.75 76 LYS D CA 1
ATOM 3976 C C . LYS D 1 76 ? 5.214 -84.369 375.171 1.00 38.70 76 LYS D C 1
ATOM 3977 O O . LYS D 1 76 ? 5.647 -85.071 376.104 1.00 38.14 76 LYS D O 1
ATOM 3983 N N . LEU D 1 77 ? 5.675 -83.133 374.924 1.00 35.44 77 LEU D N 1
ATOM 3984 C CA . LEU D 1 77 ? 6.604 -82.460 375.827 1.00 30.19 77 LEU D CA 1
ATOM 3985 C C . LEU D 1 77 ? 6.059 -82.335 377.247 1.00 34.79 77 LEU D C 1
ATOM 3986 O O . LEU D 1 77 ? 6.844 -82.154 378.186 1.00 36.00 77 LEU D O 1
ATOM 3991 N N . ASP D 1 78 ? 4.739 -82.412 377.437 1.00 32.42 78 ASP D N 1
ATOM 3992 C CA . ASP D 1 78 ? 4.212 -82.208 378.781 1.00 36.52 78 ASP D CA 1
ATOM 3993 C C . ASP D 1 78 ? 4.446 -83.408 379.681 1.00 38.06 78 ASP D C 1
ATOM 3994 O O . ASP D 1 78 ? 4.123 -83.335 380.870 1.00 34.65 78 ASP D O 1
ATOM 3999 N N . GLU D 1 79 ? 5.008 -84.493 379.150 1.00 38.37 79 GLU D N 1
ATOM 4000 C CA . GLU D 1 79 ? 5.159 -85.724 379.910 1.00 40.32 79 GLU D CA 1
ATOM 4001 C C . GLU D 1 79 ? 6.419 -85.731 380.762 1.00 39.49 79 GLU D C 1
ATOM 4002 O O . GLU D 1 79 ? 6.528 -86.560 381.671 1.00 37.77 79 GLU D O 1
ATOM 4008 N N . ASN D 1 80 ? 7.352 -84.811 380.512 1.00 36.65 80 ASN D N 1
ATOM 4009 C CA . ASN D 1 80 ? 8.587 -84.705 381.278 1.00 32.47 80 ASN D CA 1
ATOM 4010 C C . ASN D 1 80 ? 8.445 -83.558 382.278 1.00 34.95 80 ASN D C 1
ATOM 4011 O O . ASN D 1 80 ? 8.676 -82.391 381.951 1.00 32.81 80 ASN D O 1
ATOM 4016 N N . ASN D 1 81 ? 8.079 -83.898 383.509 1.00 33.87 81 ASN D N 1
ATOM 4017 C CA . ASN D 1 81 ? 7.960 -82.918 384.583 1.00 33.90 81 ASN D CA 1
ATOM 4018 C C . ASN D 1 81 ? 9.208 -82.891 385.451 1.00 32.24 81 ASN D C 1
ATOM 4019 O O . ASN D 1 81 ? 9.135 -82.708 386.662 1.00 32.94 81 ASN D O 1
ATOM 4024 N N . THR D 1 82 ? 10.372 -83.073 384.853 1.00 35.52 82 THR D N 1
ATOM 4025 C CA . THR D 1 82 ? 11.636 -82.946 385.558 1.00 39.18 82 THR D CA 1
ATOM 4026 C C . THR D 1 82 ? 12.532 -82.000 384.780 1.00 40.82 82 THR D C 1
ATOM 4027 O O . THR D 1 82 ? 12.330 -81.791 383.576 1.00 38.71 82 THR D O 1
ATOM 4031 N N . PRO D 1 83 ? 13.502 -81.371 385.449 1.00 38.30 83 PRO D N 1
ATOM 4032 C CA . PRO D 1 83 ? 14.437 -80.497 384.724 1.00 38.08 83 PRO D CA 1
ATOM 4033 C C . PRO D 1 83 ? 15.452 -81.242 383.880 1.00 38.34 83 PRO D C 1
ATOM 4034 O O . PRO D 1 83 ? 16.161 -80.595 383.106 1.00 40.70 83 PRO D O 1
ATOM 4038 N N . GLU D 1 84 ? 15.546 -82.563 383.998 1.00 40.07 84 GLU D N 1
ATOM 4039 C CA . GLU D 1 84 ? 16.483 -83.336 383.191 1.00 39.63 84 GLU D CA 1
ATOM 4040 C C . GLU D 1 84 ? 15.797 -83.859 381.934 1.00 42.93 84 GLU D C 1
ATOM 4041 O O . GLU D 1 84 ? 14.579 -83.732 381.761 1.00 44.19 84 GLU D O 1
ATOM 4047 N N . GLY D 1 85 ? 16.583 -84.490 381.066 1.00 34.14 85 GLY D N 1
ATOM 4048 C CA . GLY D 1 85 ? 16.008 -85.053 379.864 1.00 31.16 85 GLY D CA 1
ATOM 4049 C C . GLY D 1 85 ? 15.791 -83.964 378.835 1.00 35.84 85 GLY D C 1
ATOM 4050 O O . GLY D 1 85 ? 16.463 -82.933 378.837 1.00 34.19 85 GLY D O 1
ATOM 4051 N N . GLU D 1 86 ? 14.839 -84.185 377.946 1.00 36.98 86 GLU D N 1
ATOM 4052 C CA . GLU D 1 86 ? 14.707 -83.217 376.878 1.00 38.40 86 GLU D CA 1
ATOM 4053 C C . GLU D 1 86 ? 13.806 -82.071 377.358 1.00 32.77 86 GLU D C 1
ATOM 4054 O O . GLU D 1 86 ? 12.989 -82.228 378.276 1.00 32.74 86 GLU D O 1
ATOM 4060 N N . GLY D 1 87 ? 14.008 -80.898 376.765 1.00 30.32 87 GLY D N 1
ATOM 4061 C CA . GLY D 1 87 ? 13.275 -79.704 377.121 1.00 31.30 87 GLY D CA 1
ATOM 4062 C C . GLY D 1 87 ? 12.748 -78.966 375.908 1.00 32.67 87 GLY D C 1
ATOM 4063 O O . GLY D 1 87 ? 12.530 -79.585 374.857 1.00 35.42 87 GLY D O 1
ATOM 4064 N N . TYR D 1 88 ? 12.526 -77.654 376.042 1.00 28.51 88 TYR D N 1
ATOM 4065 C CA . TYR D 1 88 ? 12.005 -76.848 374.943 1.00 29.58 88 TYR D CA 1
ATOM 4066 C C . TYR D 1 88 ? 12.115 -75.360 375.269 1.00 31.49 88 TYR D C 1
ATOM 4067 O O . TYR D 1 88 ? 12.219 -74.954 376.435 1.00 26.85 88 TYR D O 1
ATOM 4076 N N . ASN D 1 89 ? 12.097 -74.555 374.204 1.00 28.42 89 ASN D N 1
ATOM 4077 C CA . ASN D 1 89 ? 12.195 -73.106 374.283 1.00 27.54 89 ASN D CA 1
ATOM 4078 C C . ASN D 1 89 ? 10.993 -72.444 373.611 1.00 31.36 89 ASN D C 1
ATOM 4079 O O . ASN D 1 89 ? 10.481 -72.931 372.595 1.00 28.14 89 ASN D O 1
ATOM 4084 N N . VAL D 1 90 ? 10.544 -71.331 374.185 1.00 28.19 90 VAL D N 1
ATOM 4085 C CA . VAL D 1 90 ? 9.582 -70.447 373.539 1.00 28.87 90 VAL D CA 1
ATOM 4086 C C . VAL D 1 90 ? 10.329 -69.163 373.203 1.00 29.42 90 VAL D C 1
ATOM 4087 O O . VAL D 1 90 ? 10.883 -68.512 374.097 1.00 30.49 90 VAL D O 1
ATOM 4091 N N . LEU D 1 91 ? 10.392 -68.822 371.912 1.00 26.54 91 LEU D N 1
ATOM 4092 C CA . LEU D 1 91 ? 11.140 -67.654 371.462 1.00 26.76 91 LEU D CA 1
ATOM 4093 C C . LEU D 1 91 ? 10.267 -66.752 370.594 1.00 29.18 91 LEU D C 1
ATOM 4094 O O . LEU D 1 91 ? 9.493 -67.234 369.759 1.00 29.35 91 LEU D O 1
ATOM 4099 N N . GLN D 1 92 ? 10.398 -65.444 370.797 1.00 26.36 92 GLN D N 1
ATOM 4100 C CA . GLN D 1 92 ? 9.727 -64.443 369.975 1.00 28.56 92 GLN D CA 1
ATOM 4101 C C . GLN D 1 92 ? 10.706 -63.307 369.717 1.00 29.18 92 GLN D C 1
ATOM 4102 O O . GLN D 1 92 ? 11.326 -62.806 370.662 1.00 28.92 92 GLN D O 1
ATOM 4108 N N . ASN D 1 93 ? 10.862 -62.923 368.448 1.00 26.14 93 ASN D N 1
ATOM 4109 C CA . ASN D 1 93 ? 11.915 -62.007 368.023 1.00 27.77 93 ASN D CA 1
ATOM 4110 C C . ASN D 1 93 ? 11.326 -60.739 367.423 1.00 31.99 93 ASN D C 1
ATOM 4111 O O . ASN D 1 93 ? 10.355 -60.792 366.655 1.00 30.79 93 ASN D O 1
ATOM 4116 N N . ASN D 1 94 ? 11.947 -59.604 367.744 1.00 29.01 94 ASN D N 1
ATOM 4117 C CA . ASN D 1 94 ? 11.441 -58.287 367.363 1.00 26.73 94 ASN D CA 1
ATOM 4118 C C . ASN D 1 94 ? 12.560 -57.485 366.706 1.00 31.59 94 ASN D C 1
ATOM 4119 O O . ASN D 1 94 ? 13.475 -57.001 367.387 1.00 30.03 94 ASN D O 1
ATOM 4124 N N . GLY D 1 95 ? 12.494 -57.367 365.387 1.00 29.42 95 GLY D N 1
ATOM 4125 C CA . GLY D 1 95 ? 13.485 -56.601 364.663 1.00 31.79 95 GLY D CA 1
ATOM 4126 C C . GLY D 1 95 ? 14.599 -57.480 364.118 1.00 33.73 95 GLY D C 1
ATOM 4127 O O . GLY D 1 95 ? 14.907 -58.554 364.653 1.00 31.41 95 GLY D O 1
ATOM 4128 N N . ARG D 1 96 ? 15.214 -57.011 363.024 1.00 35.97 96 ARG D N 1
ATOM 4129 C CA . ARG D 1 96 ? 16.231 -57.783 362.315 1.00 32.27 96 ARG D CA 1
ATOM 4130 C C . ARG D 1 96 ? 17.370 -58.200 363.237 1.00 30.15 96 ARG D C 1
ATOM 4131 O O . ARG D 1 96 ? 17.781 -59.364 363.242 1.00 26.78 96 ARG D O 1
ATOM 4139 N N . ILE D 1 97 ? 17.881 -57.256 364.039 1.00 26.99 97 ILE D N 1
ATOM 4140 C CA . ILE D 1 97 ? 19.004 -57.521 364.926 1.00 27.24 97 ILE D CA 1
ATOM 4141 C C . ILE D 1 97 ? 18.667 -58.579 365.969 1.00 32.63 97 ILE D C 1
ATOM 4142 O O . ILE D 1 97 ? 19.572 -59.209 366.525 1.00 34.09 97 ILE D O 1
ATOM 4147 N N . ALA D 1 98 ? 17.382 -58.792 366.259 1.00 32.20 98 ALA D N 1
ATOM 4148 C CA . ALA D 1 98 ? 16.962 -59.816 367.203 1.00 30.81 98 ALA D CA 1
ATOM 4149 C C . ALA D 1 98 ? 16.608 -61.128 366.508 1.00 29.26 98 ALA D C 1
ATOM 4150 O O . ALA D 1 98 ? 15.988 -61.995 367.133 1.00 28.51 98 ALA D O 1
ATOM 4152 N N . HIS D 1 99 ? 16.983 -61.279 365.227 1.00 28.73 99 HIS D N 1
ATOM 4153 C CA . HIS D 1 99 ? 16.799 -62.493 364.422 1.00 29.28 99 HIS D CA 1
ATOM 4154 C C . HIS D 1 99 ? 15.384 -62.638 363.859 1.00 30.56 99 HIS D C 1
ATOM 4155 O O . HIS D 1 99 ? 14.961 -63.754 363.544 1.00 36.33 99 HIS D O 1
ATOM 4162 N N . GLN D 1 100 ? 14.632 -61.547 363.704 1.00 30.59 100 GLN D N 1
ATOM 4163 C CA . GLN D 1 100 ? 13.297 -61.595 363.101 1.00 33.47 100 GLN D CA 1
ATOM 4164 C C . GLN D 1 100 ? 13.355 -61.289 361.604 1.00 36.54 100 GLN D C 1
ATOM 4165 O O . GLN D 1 100 ? 13.829 -60.217 361.202 1.00 33.86 100 GLN D O 1
ATOM 4171 N N . VAL D 1 101 ? 12.820 -62.199 360.792 1.00 36.99 101 VAL D N 1
ATOM 4172 C CA . VAL D 1 101 ? 12.847 -62.069 359.334 1.00 42.17 101 VAL D CA 1
ATOM 4173 C C . VAL D 1 101 ? 11.485 -61.675 358.770 1.00 40.91 101 VAL D C 1
ATOM 4174 O O . VAL D 1 101 ? 11.398 -60.775 357.935 1.00 43.15 101 VAL D O 1
ATOM 4178 N N . VAL D 1 102 ? 10.415 -62.359 359.194 1.00 35.89 102 VAL D N 1
ATOM 4179 C CA . VAL D 1 102 ? 9.054 -62.061 358.746 1.00 36.59 102 VAL D CA 1
ATOM 4180 C C . VAL D 1 102 ? 8.414 -61.103 359.741 1.00 37.44 102 VAL D C 1
ATOM 4181 O O . VAL D 1 102 ? 8.358 -61.392 360.943 1.00 37.87 102 VAL D O 1
ATOM 4185 N N . ASP D 1 103 ? 7.910 -59.975 359.242 1.00 36.95 103 ASP D N 1
ATOM 4186 C CA . ASP D 1 103 ? 7.361 -58.899 360.073 1.00 36.22 103 ASP D CA 1
ATOM 4187 C C . ASP D 1 103 ? 5.893 -59.117 360.461 1.00 37.00 103 ASP D C 1
ATOM 4188 O O . ASP D 1 103 ? 5.070 -58.196 360.392 1.00 37.54 103 ASP D O 1
ATOM 4193 N N . HIS D 1 104 ? 5.560 -60.341 360.875 1.00 36.81 104 HIS D N 1
ATOM 4194 C CA . HIS D 1 104 ? 4.312 -60.685 361.553 1.00 35.17 104 HIS D CA 1
ATOM 4195 C C . HIS D 1 104 ? 4.685 -61.486 362.799 1.00 33.74 104 HIS D C 1
ATOM 4196 O O . HIS D 1 104 ? 5.368 -62.511 362.695 1.00 32.66 104 HIS D O 1
ATOM 4203 N N . VAL D 1 105 ? 4.262 -61.003 363.969 1.00 31.75 105 VAL D N 1
ATOM 4204 C CA . VAL D 1 105 ? 4.603 -61.638 365.238 1.00 29.73 105 VAL D CA 1
ATOM 4205 C C . VAL D 1 105 ? 4.389 -63.139 365.146 1.00 28.34 105 VAL D C 1
ATOM 4206 O O . VAL D 1 105 ? 3.302 -63.607 364.796 1.00 32.18 105 VAL D O 1
ATOM 4210 N N . HIS D 1 106 ? 5.431 -63.903 365.456 1.00 24.94 106 HIS D N 1
ATOM 4211 C CA . HIS D 1 106 ? 5.322 -65.353 365.509 1.00 28.31 106 HIS D CA 1
ATOM 4212 C C . HIS D 1 106 ? 6.142 -65.870 366.677 1.00 30.22 106 HIS D C 1
ATOM 4213 O O . HIS D 1 106 ? 7.272 -65.423 366.898 1.00 28.66 106 HIS D O 1
ATOM 4220 N N . PHE D 1 107 ? 5.564 -66.805 367.412 1.00 28.29 107 PHE D N 1
ATOM 4221 C CA . PHE D 1 107 ? 6.233 -67.477 368.506 1.00 27.97 107 PHE D CA 1
ATOM 4222 C C . PHE D 1 107 ? 6.768 -68.818 368.023 1.00 28.85 107 PHE D C 1
ATOM 4223 O O . PHE D 1 107 ? 6.095 -69.526 367.268 1.00 33.93 107 PHE D O 1
ATOM 4231 N N . HIS D 1 108 ? 7.975 -69.167 368.450 1.00 27.56 108 HIS D N 1
ATOM 4232 C CA . HIS D 1 108 ? 8.549 -70.477 368.158 1.00 27.11 108 HIS D CA 1
ATOM 4233 C C . HIS D 1 108 ? 8.399 -71.383 369.378 1.00 29.09 108 HIS D C 1
ATOM 4234 O O . HIS D 1 108 ? 8.795 -71.011 370.493 1.00 28.11 108 HIS D O 1
ATOM 4241 N N . LEU D 1 109 ? 7.845 -72.571 369.167 1.00 29.20 109 LEU D N 1
ATOM 4242 C CA . LEU D 1 109 ? 7.882 -73.649 370.154 1.00 28.27 109 LEU D CA 1
ATOM 4243 C C . LEU D 1 109 ? 8.917 -74.650 369.656 1.00 32.43 109 LEU D C 1
ATOM 4244 O O . LEU D 1 109 ? 8.678 -75.351 368.666 1.00 36.12 109 LEU D O 1
ATOM 4249 N N . ILE D 1 110 ? 10.078 -74.692 370.309 1.00 31.09 110 ILE D N 1
ATOM 4250 C CA . ILE D 1 110 ? 11.204 -75.451 369.773 1.00 30.21 110 ILE D CA 1
ATOM 4251 C C . ILE D 1 110 ? 11.618 -76.550 370.737 1.00 32.16 110 ILE D C 1
ATOM 4252 O O . ILE D 1 110 ? 12.174 -76.253 371.803 1.00 30.59 110 ILE D O 1
ATOM 4257 N N . PRO D 1 111 ? 11.377 -77.815 370.404 1.00 31.23 111 PRO D N 1
ATOM 4258 C CA . PRO D 1 111 ? 11.857 -78.910 371.258 1.00 34.68 111 PRO D CA 1
ATOM 4259 C C . PRO D 1 111 ? 13.377 -78.924 371.366 1.00 33.44 111 PRO D C 1
ATOM 4260 O O . PRO D 1 111 ? 14.087 -78.587 370.417 1.00 32.91 111 PRO D O 1
ATOM 4264 N N . LYS D 1 112 ? 13.884 -79.285 372.546 1.00 31.75 112 LYS D N 1
ATOM 4265 C CA . LYS D 1 112 ? 15.334 -79.308 372.781 1.00 37.79 112 LYS D CA 1
ATOM 4266 C C . LYS D 1 112 ? 15.741 -80.724 373.176 1.00 37.94 112 LYS D C 1
ATOM 4267 O O . LYS D 1 112 ? 15.751 -81.063 374.359 1.00 34.44 112 LYS D O 1
ATOM 4273 N N . LYS D 1 113 ? 16.094 -81.543 372.184 1.00 41.36 113 LYS D N 1
ATOM 4274 C CA . LYS D 1 113 ? 16.392 -82.953 372.419 1.00 44.15 113 LYS D CA 1
ATOM 4275 C C . LYS D 1 113 ? 17.875 -83.227 372.646 1.00 41.48 113 LYS D C 1
ATOM 4276 O O . LYS D 1 113 ? 18.225 -84.247 373.256 1.00 38.28 113 LYS D O 1
ATOM 4282 N N . ASP D 1 114 ? 18.743 -82.343 372.178 1.00 39.57 114 ASP D N 1
ATOM 4283 C CA . ASP D 1 114 ? 20.185 -82.491 372.319 1.00 45.54 114 ASP D CA 1
ATOM 4284 C C . ASP D 1 114 ? 20.800 -81.113 372.126 1.00 44.29 114 ASP D C 1
ATOM 4285 O O . ASP D 1 114 ? 20.088 -80.111 372.025 1.00 47.14 114 ASP D O 1
ATOM 4290 N N . GLU D 1 115 ? 22.121 -81.060 372.037 1.00 47.03 115 GLU D N 1
ATOM 4291 C CA . GLU D 1 115 ? 22.821 -79.790 371.909 1.00 45.45 115 GLU D CA 1
ATOM 4292 C C . GLU D 1 115 ? 22.978 -79.316 370.474 1.00 47.45 115 GLU D C 1
ATOM 4293 O O . GLU D 1 115 ? 23.142 -78.109 370.256 1.00 49.76 115 GLU D O 1
ATOM 4299 N N . ALA D 1 116 ? 22.961 -80.225 369.493 1.00 47.97 116 ALA D N 1
ATOM 4300 C CA . ALA D 1 116 ? 23.211 -79.818 368.114 1.00 43.67 116 ALA D CA 1
ATOM 4301 C C . ALA D 1 116 ? 21.974 -79.216 367.461 1.00 45.11 116 ALA D C 1
ATOM 4302 O O . ALA D 1 116 ? 22.096 -78.348 366.591 1.00 47.32 116 ALA D O 1
ATOM 4304 N N . THR D 1 117 ? 20.791 -79.664 367.849 1.00 40.51 117 THR D N 1
ATOM 4305 C CA . THR D 1 117 ? 19.551 -79.160 367.294 1.00 41.33 117 THR D CA 1
ATOM 4306 C C . THR D 1 117 ? 18.874 -78.222 368.295 1.00 42.15 117 THR D C 1
ATOM 4307 O O . THR D 1 117 ? 19.378 -77.966 369.397 1.00 35.86 117 THR D O 1
ATOM 4311 N N . GLY D 1 118 ? 17.708 -77.721 367.902 1.00 38.32 118 GLY D N 1
ATOM 4312 C CA . GLY D 1 118 ? 16.956 -76.843 368.765 1.00 32.80 118 GLY D CA 1
ATOM 4313 C C . GLY D 1 118 ? 17.631 -75.489 368.873 1.00 32.53 118 GLY D C 1
ATOM 4314 O O . GLY D 1 118 ? 18.608 -75.177 368.187 1.00 31.23 118 GLY D O 1
ATOM 4315 N N . LEU D 1 119 ? 17.090 -74.679 369.770 1.00 31.37 119 LEU D N 1
ATOM 4316 C CA . LEU D 1 119 ? 17.628 -73.342 369.972 1.00 32.15 119 LEU D CA 1
ATOM 4317 C C . LEU D 1 119 ? 18.996 -73.419 370.642 1.00 30.10 119 LEU D C 1
ATOM 4318 O O . LEU D 1 119 ? 19.198 -74.195 371.584 1.00 26.46 119 LEU D O 1
ATOM 4323 N N . GLY D 1 120 ? 19.945 -72.642 370.125 1.00 30.97 120 GLY D N 1
ATOM 4324 C CA . GLY D 1 120 ? 21.206 -72.420 370.793 1.00 28.29 120 GLY D CA 1
ATOM 4325 C C . GLY D 1 120 ? 21.156 -71.065 371.466 1.00 29.56 120 GLY D C 1
ATOM 4326 O O . GLY D 1 120 ? 20.924 -70.047 370.815 1.00 32.22 120 GLY D O 1
ATOM 4327 N N . VAL D 1 121 ? 21.363 -71.060 372.775 1.00 29.27 121 VAL D N 1
ATOM 4328 C CA . VAL D 1 121 ? 21.249 -69.859 373.592 1.00 30.13 121 VAL D CA 1
ATOM 4329 C C . VAL D 1 121 ? 22.645 -69.269 373.794 1.00 32.63 121 VAL D C 1
ATOM 4330 O O . VAL D 1 121 ? 23.481 -69.854 374.490 1.00 32.04 121 VAL D O 1
ATOM 4334 N N . GLY D 1 122 ? 22.913 -68.113 373.188 1.00 30.90 122 GLY D N 1
ATOM 4335 C CA . GLY D 1 122 ? 24.072 -67.316 373.559 1.00 30.23 122 GLY D CA 1
ATOM 4336 C C . GLY D 1 122 ? 23.673 -66.371 374.677 1.00 36.38 122 GLY D C 1
ATOM 4337 O O . GLY D 1 122 ? 22.658 -65.681 374.575 1.00 35.37 122 GLY D O 1
ATOM 4338 N N . TRP D 1 123 ? 24.462 -66.359 375.762 1.00 33.04 123 TRP D N 1
ATOM 4339 C CA . TRP D 1 123 ? 24.061 -65.711 377.013 1.00 30.70 123 TRP D CA 1
ATOM 4340 C C . TRP D 1 123 ? 25.217 -64.882 377.563 1.00 31.59 123 TRP D C 1
ATOM 4341 O O . TRP D 1 123 ? 25.889 -65.280 378.524 1.00 32.07 123 TRP D O 1
ATOM 4352 N N . PRO D 1 124 ? 25.463 -63.703 376.992 1.00 35.47 124 PRO D N 1
ATOM 4353 C CA . PRO D 1 124 ? 26.617 -62.907 377.430 1.00 29.57 124 PRO D CA 1
ATOM 4354 C C . PRO D 1 124 ? 26.322 -62.071 378.659 1.00 34.07 124 PRO D C 1
ATOM 4355 O O . PRO D 1 124 ? 25.747 -60.981 378.561 1.00 35.50 124 PRO D O 1
ATOM 4359 N N . ALA D 1 125 ? 26.727 -62.582 379.822 1.00 32.86 125 ALA D N 1
ATOM 4360 C CA . ALA D 1 125 ? 26.558 -61.851 381.074 1.00 39.79 125 ALA D CA 1
ATOM 4361 C C . ALA D 1 125 ? 27.166 -60.460 380.975 1.00 41.46 125 ALA D C 1
ATOM 4362 O O . ALA D 1 125 ? 28.242 -60.268 380.413 1.00 51.03 125 ALA D O 1
ATOM 4364 N N . GLU D 1 126 ? 26.450 -59.484 381.499 1.00 48.11 126 GLU D N 1
ATOM 4365 C CA . GLU D 1 126 ? 26.883 -58.097 381.487 1.00 51.93 126 GLU D CA 1
ATOM 4366 C C . GLU D 1 126 ? 27.186 -57.675 382.920 1.00 55.49 126 GLU D C 1
ATOM 4367 O O . GLU D 1 126 ? 26.303 -57.710 383.783 1.00 50.79 126 GLU D O 1
ATOM 4373 N N . ALA D 1 127 ? 28.429 -57.261 383.154 1.00 61.15 127 ALA D N 1
ATOM 4374 C CA . ALA D 1 127 ? 28.853 -56.694 384.417 1.00 57.18 127 ALA D CA 1
ATOM 4375 C C . ALA D 1 127 ? 27.878 -55.632 384.890 1.00 52.64 127 ALA D C 1
ATOM 4376 O O . ALA D 1 127 ? 27.607 -54.664 384.171 1.00 52.37 127 ALA D O 1
ATOM 4378 N N . THR D 1 128 ? 27.323 -55.824 386.089 1.00 48.07 128 THR D N 1
ATOM 4379 C CA . THR D 1 128 ? 26.398 -54.849 386.646 1.00 45.20 128 THR D CA 1
ATOM 4380 C C . THR D 1 128 ? 26.554 -54.766 388.158 1.00 43.40 128 THR D C 1
ATOM 4381 O O . THR D 1 128 ? 27.319 -55.507 388.789 1.00 41.97 128 THR D O 1
ATOM 4385 N N . ASP D 1 129 ? 25.733 -53.903 388.741 1.00 41.58 129 ASP D N 1
ATOM 4386 C CA . ASP D 1 129 ? 25.960 -53.355 390.064 1.00 40.38 129 ASP D CA 1
ATOM 4387 C C . ASP D 1 129 ? 24.624 -53.024 390.700 1.00 36.41 129 ASP D C 1
ATOM 4388 O O . ASP D 1 129 ? 23.681 -52.662 389.991 1.00 31.33 129 ASP D O 1
ATOM 4393 N N . PHE D 1 130 ? 24.560 -53.061 392.032 1.00 34.82 130 PHE D N 1
ATOM 4394 C CA . PHE D 1 130 ? 23.313 -52.657 392.676 1.00 33.52 130 PHE D CA 1
ATOM 4395 C C . PHE D 1 130 ? 23.079 -51.153 392.551 1.00 33.46 130 PHE D C 1
ATOM 4396 O O . PHE D 1 130 ? 21.928 -50.715 392.524 1.00 32.06 130 PHE D O 1
ATOM 4404 N N . ASP D 1 131 ? 24.146 -50.350 392.450 1.00 38.46 131 ASP D N 1
ATOM 4405 C CA . ASP D 1 131 ? 23.966 -48.933 392.137 1.00 39.80 131 ASP D CA 1
ATOM 4406 C C . ASP D 1 131 ? 23.329 -48.759 390.766 1.00 36.24 131 ASP D C 1
ATOM 4407 O O . ASP D 1 131 ? 22.351 -48.021 390.616 1.00 33.35 131 ASP D O 1
ATOM 4412 N N . LYS D 1 132 ? 23.902 -49.413 389.745 1.00 38.10 132 LYS D N 1
ATOM 4413 C CA . LYS D 1 132 ? 23.380 -49.301 388.383 1.00 36.01 132 LYS D CA 1
ATOM 4414 C C . LYS D 1 132 ? 21.979 -49.887 388.273 1.00 33.63 132 LYS D C 1
ATOM 4415 O O . LYS D 1 132 ? 21.105 -49.290 387.636 1.00 37.42 132 LYS D O 1
ATOM 4421 N N . LEU D 1 133 ? 21.734 -51.041 388.903 1.00 33.73 133 LEU D N 1
ATOM 4422 C CA . LEU D 1 133 ? 20.387 -51.603 388.895 1.00 32.57 133 LEU D CA 1
ATOM 4423 C C . LEU D 1 133 ? 19.401 -50.667 389.575 1.00 31.74 133 LEU D C 1
ATOM 4424 O O . LEU D 1 133 ? 18.289 -50.459 389.070 1.00 29.09 133 LEU D O 1
ATOM 4429 N N . GLY D 1 134 ? 19.808 -50.066 390.699 1.00 30.33 134 GLY D N 1
ATOM 4430 C CA . GLY D 1 134 ? 18.918 -49.172 391.430 1.00 28.81 134 GLY D CA 1
ATOM 4431 C C . GLY D 1 134 ? 18.550 -47.923 390.646 1.00 33.79 134 GLY D C 1
ATOM 4432 O O . GLY D 1 134 ? 17.389 -47.512 390.626 1.00 33.23 134 GLY D O 1
ATOM 4433 N N . LYS D 1 135 ? 19.538 -47.294 389.993 1.00 33.07 135 LYS D N 1
ATOM 4434 C CA . LYS D 1 135 ? 19.243 -46.092 389.220 1.00 32.65 135 LYS D CA 1
ATOM 4435 C C . LYS D 1 135 ? 18.440 -46.431 387.979 1.00 38.20 135 LYS D C 1
ATOM 4436 O O . LYS D 1 135 ? 17.549 -45.669 387.580 1.00 38.71 135 LYS D O 1
ATOM 4442 N N . LEU D 1 136 ? 18.715 -47.584 387.379 1.00 34.91 136 LEU D N 1
ATOM 4443 C CA . LEU D 1 136 ? 17.889 -48.045 386.276 1.00 32.50 136 LEU D CA 1
ATOM 4444 C C . LEU D 1 136 ? 16.468 -48.323 386.750 1.00 37.96 136 LEU D C 1
ATOM 4445 O O . LEU D 1 136 ? 15.492 -48.042 386.040 1.00 39.27 136 LEU D O 1
ATOM 4450 N N . HIS D 1 137 ? 16.336 -48.869 387.961 1.00 34.97 137 HIS D N 1
ATOM 4451 C CA . HIS D 1 137 ? 15.023 -49.215 388.473 1.00 33.08 137 HIS D CA 1
ATOM 4452 C C . HIS D 1 137 ? 14.199 -47.974 388.778 1.00 37.80 137 HIS D C 1
ATOM 4453 O O . HIS D 1 137 ? 12.967 -47.990 388.626 1.00 37.97 137 HIS D O 1
ATOM 4460 N N . GLU D 1 138 ? 14.851 -46.899 389.227 1.00 38.86 138 GLU D N 1
ATOM 4461 C CA . GLU D 1 138 ? 14.126 -45.657 389.462 1.00 39.38 138 GLU D CA 1
ATOM 4462 C C . GLU D 1 138 ? 13.685 -45.037 388.141 1.00 42.66 138 GLU D C 1
ATOM 4463 O O . GLU D 1 138 ? 12.573 -44.504 388.041 1.00 38.54 138 GLU D O 1
ATOM 4469 N N . LYS D 1 139 ? 14.524 -45.134 387.104 1.00 36.62 139 LYS D N 1
ATOM 4470 C CA . LYS D 1 139 ? 14.157 -44.569 385.812 1.00 36.49 139 LYS D CA 1
ATOM 4471 C C . LYS D 1 139 ? 12.967 -45.305 385.201 1.00 38.27 139 LYS D C 1
ATOM 4472 O O . LYS D 1 139 ? 12.063 -44.675 384.643 1.00 36.78 139 LYS D O 1
ATOM 4478 N N . LEU D 1 140 ? 12.937 -46.637 385.313 1.00 38.20 140 LEU D N 1
ATOM 4479 C CA . LEU D 1 140 ? 11.819 -47.400 384.762 1.00 37.91 140 LEU D CA 1
ATOM 4480 C C . LEU D 1 140 ? 10.539 -47.206 385.567 1.00 36.69 140 LEU D C 1
ATOM 4481 O O . LEU D 1 140 ? 9.442 -47.240 385.001 1.00 34.88 140 LEU D O 1
ATOM 4486 N N . LYS D 1 141 ? 10.650 -47.005 386.879 1.00 39.19 141 LYS D N 1
ATOM 4487 C CA . LYS D 1 141 ? 9.457 -46.743 387.676 1.00 39.87 141 LYS D CA 1
ATOM 4488 C C . LYS D 1 141 ? 8.795 -45.429 387.275 1.00 38.28 141 LYS D C 1
ATOM 4489 O O . LYS D 1 141 ? 7.568 -45.372 387.142 1.00 40.48 141 LYS D O 1
ATOM 4495 N N . GLU D 1 142 ? 9.582 -44.365 387.073 1.00 40.32 142 GLU D N 1
ATOM 4496 C CA . GLU D 1 142 ? 9.017 -43.102 386.598 1.00 42.17 142 GLU D CA 1
ATOM 4497 C C . GLU D 1 142 ? 8.230 -43.325 385.313 1.00 41.62 142 GLU D C 1
ATOM 4498 O O . GLU D 1 142 ? 7.087 -42.872 385.175 1.00 44.62 142 GLU D O 1
ATOM 4504 N N . GLU D 1 143 ? 8.821 -44.063 384.377 1.00 38.47 143 GLU D N 1
ATOM 4505 C CA . GLU D 1 143 ? 8.154 -44.341 383.119 1.00 37.72 143 GLU D CA 1
ATOM 4506 C C . GLU D 1 143 ? 6.890 -45.172 383.331 1.00 39.65 143 GLU D C 1
ATOM 4507 O O . GLU D 1 143 ? 5.865 -44.933 382.682 1.00 42.43 143 GLU D O 1
ATOM 4513 N N . LEU D 1 144 ? 6.933 -46.139 384.250 1.00 38.15 144 LEU D N 1
ATOM 4514 C CA . LEU D 1 144 ? 5.738 -46.928 384.550 1.00 38.03 144 LEU D CA 1
ATOM 4515 C C . LEU D 1 144 ? 4.613 -46.054 385.099 1.00 41.69 144 LEU D C 1
ATOM 4516 O O . LEU D 1 144 ? 3.436 -46.277 384.788 1.00 43.34 144 LEU D O 1
ATOM 4521 N N . ALA D 1 145 ? 4.952 -45.060 385.927 1.00 39.24 145 ALA D N 1
ATOM 4522 C CA . ALA D 1 145 ? 3.938 -44.148 386.453 1.00 40.68 145 ALA D CA 1
ATOM 4523 C C . ALA D 1 145 ? 3.267 -43.356 385.331 1.00 45.29 145 ALA D C 1
ATOM 4524 O O . ALA D 1 145 ? 2.065 -43.079 385.396 1.00 45.29 145 ALA D O 1
ATOM 4526 N N . LYS D 1 146 ? 4.026 -42.988 384.289 1.00 45.18 146 LYS D N 1
ATOM 4527 C CA . LYS D 1 146 ? 3.435 -42.273 383.164 1.00 46.01 146 LYS D CA 1
ATOM 4528 C C . LYS D 1 146 ? 2.559 -43.193 382.311 1.00 47.65 146 LYS D C 1
ATOM 4529 O O . LYS D 1 146 ? 1.496 -42.784 381.836 1.00 47.79 146 LYS D O 1
ATOM 4535 N N . VAL D 1 147 ? 2.982 -44.440 382.112 1.00 43.27 147 VAL D N 1
ATOM 4536 C CA . VAL D 1 147 ? 2.180 -45.381 381.343 1.00 41.00 147 VAL D CA 1
ATOM 4537 C C . VAL D 1 147 ? 0.824 -45.602 382.004 1.00 46.68 147 VAL D C 1
ATOM 4538 O O . VAL D 1 147 ? -0.173 -45.862 381.319 1.00 53.08 147 VAL D O 1
ATOM 4542 N N . ASP D 1 148 ? 0.753 -45.458 383.328 1.00 48.06 148 ASP D N 1
ATOM 4543 C CA . ASP D 1 148 ? -0.467 -45.699 384.106 1.00 46.47 148 ASP D CA 1
ATOM 4544 C C . ASP D 1 148 ? -1.367 -44.463 384.186 1.00 49.91 148 ASP D C 1
ATOM 4545 O O . ASP D 1 148 ? -1.005 -43.380 383.723 1.00 53.71 148 ASP D O 1
#

Solvent-accessible surface area: 24929 Å² total; per-residue (Å²): 138,28,79,11,27,69,17,20,37,57,72,62,127,35,43,83,8,10,71,39,44,36,0,14,0,8,2,16,90,143,4,0,3,108,7,1,0,9,0,0,0,39,65,91,5,30,3,0,21,50,1,45,73,46,23,0,32,25,0,0,25,9,0,29,65,0,0,82,2,23,93,20,35,120,37,97,67,37,105,53,90,1,0,0,3,0,0,5,0,1,93,49,1,67,2,110,34,46,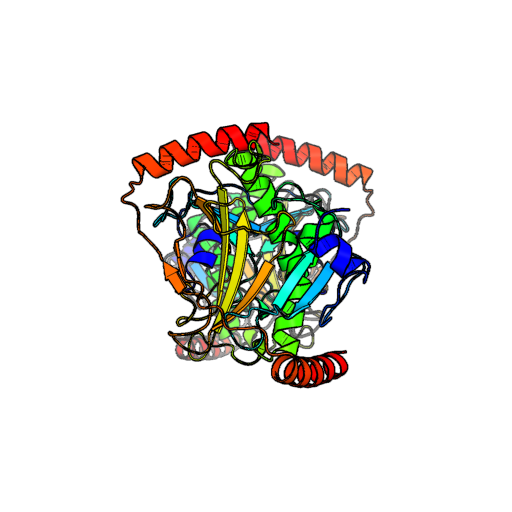0,0,15,1,11,0,0,3,13,80,63,152,82,32,1,2,27,34,32,68,55,55,91,90,62,70,124,92,153,9,26,138,18,41,128,128,6,74,117,27,15,72,137,50,118,145,78,91,16,79,14,11,62,14,21,23,54,71,62,126,38,40,88,8,9,76,39,40,34,0,14,0,8,2,17,92,146,5,0,4,125,9,1,0,10,0,0,0,38,69,46,5,29,3,0,19,49,1,46,76,44,23,0,34,27,0,0,24,9,0,28,66,0,0,72,3,26,97,20,36,121,37,95,66,34,108,54,90,1,1,0,3,0,0,5,0,0,102,48,1,66,2,113,45,44,0,0,16,1,10,0,0,20,15,128,53,159,80,39,1,2,25,35,32,67,58,58,124,79,64,49,128,95,140,11,25,127,15,43,130,122,4,97,102,40,15,55,158,53,123,146,21,74,13,32,57,13,38,146,56,113,56,108,40,32,82,3,10,77,44,91,74,0,13,0,8,1,17,76,116,18,4,8,105,8,1,0,11,0,0,0,55,72,89,5,32,4,0,18,49,0,44,75,67,46,0,30,33,0,0,23,8,0,28,68,0,0,79,3,24,101,21,40,124,38,94,64,36,113,54,98,1,1,0,3,0,0,3,0,0,97,54,1,69,2,112,43,47,0,0,15,1,9,0,0,4,10,74,67,141,84,52,1,1,26,38,31,71,52,85,57,108,46,67,146,90,122,5,24,132,22,29,104,128,6,115,95,29,22,55,136,42,90,176,116,109,15,73,14,22,61,13,41,139,58,108,54,113,38,31,77,2,10,76,43,94,67,0,12,0,8,1,18,74,113,14,0,5,98,9,0,0,11,0,0,0,56,72,90,4,34,3,0,21,50,1,41,76,66,44,0,34,31,0,0,26,8,0,28,69,0,0,80,3,25,103,12,41,123,38,96,71,37,111,55,57,0,0,0,3,0,0,3,0,0,100,55,2,64,2,108,41,45,0,0,15,0,9,0,0,6,13,114,62,150,82,43,1,2,28,35,31,73,51,90,54,108,55,69,140,91,136,6,24,139,25,31,107,130,6,110,108,31,22,73,159,49,119

B-factor: mean 35.57, std 8.97, range [18.88, 81.67]

Organism: Candida albicans (strain SC5314 / ATCC MYA-2876) (NCBI:txid237561)

CATH classification: 3.30.428.10

InterPro domains:
  IPR001310 Histidine triad (HIT) protein [PR00332] (8-24)
  IPR001310 Histidine triad (HIT) protein [PR00332] (29-47)
  IPR001310 Histidine triad (HIT) protein [PR00332] (100-110)
  IPR001310 Histidine triad (HIT) protein [PTHR46648] (2-146)
  IPR011146 HIT-like domain [PF01230] (14-114)
  IPR011146 HIT-like domain [PS51084] (8-119)
  IPR019808 Histidine triad, conserved site [PS00892] (93-111)
  IPR036265 HIT-like superfamily [G3DSA:3.30.428.10] (1-152)
  IPR036265 HIT-like superfamily [SSF54197] (6-144)
  IPR039384 HINT family [cd01277] (6-112)

Radius of gyration: 28.84 Å; Cα contacts (8 Å, |Δi|>4): 1246; chains: 4; bounding box: 57×46×90 Å

Nearest PDB structures (foldseek):
  6iq1-assembly1_A  TM=1.007E+00  e=7.176E-25  Candida albicans SC5314
  3ksv-assembly1_A-2  TM=8.797E-01  e=1.421E-13  Leishmania major
  3imi-assembly2_C  TM=9.003E-01  e=1.018E-10  Bacillus anthracis str. 'Ames Ancestor'
  6d6j-assembly1_A  TM=8.496E-01  e=1.821E-09  Legionella pneumophila subsp. pneumophila str. Philadelphia 1
  3n1s-assembly3_I  TM=8.156E-01  e=2.901E-08  Escherichia coli

Foldseek 3Di:
DFVVLCCVVVNDDFQWDDDDPFKTKGADPPFQADRKMKIATNDFAQAPVRDDPVSVVPGVVVVVVVCVVVVVVVDPDPDAKDWDKDWAHDVVRPDDRRGTMIITWIGHDQNTTDDDDDDDDDDDCVVVVVVVVVVVVVVVVVD/DVVFPVLCCVVVVDDFQWDDDDPFKTKGADPPFQADRKMKIATNDFAQDPVRDDPVSVVVGVVVLVVVCVVVVVVVDPDPDAKDWDKDWAHDVVRPDDRRGTIIITWIGHDQRTTDDDDDPDDDDDCVVVVVVVVVVVVVVVVVD/DAPVLCCVVVNDDFAWDDDDPFKTKGADPVFLADRKMKMATNDFAQFPVRDDPVNVVVGVVVLVVVCVVVVVVVPPDPDAKDWDKDWAHDVVRVDDRRGTMIITWIGHDQNGTDDDDDDDDDDDPVRVVVVVVVVVVVVVVVVD/DPAPVLCVVVVVDDFAWDDDDPFKTKGADPVALADRKMKIATNDFAQAPVRDDPVSVVVGVVVLVVVCVVVVVVVDPDPDAKHWDKDWAHDVVRPDDGRGTMIITWIGHDQRGTDDDDDDDDDDDPVRVVVVVVVVVVVVVVVD